Protein AF-0000000078345423 (afdb_homodimer)

pLDDT: mean 93.93, std 7.77, range [50.12, 98.88]

Nearest PDB structures (foldseek):
  3dup-assembly1_B  TM=9.317E-01  e=1.062E-29  Rhodospirillum rubrum ATCC 11170
  1hzt-assembly1_A  TM=7.021E-01  e=1.419E-06  Escherichia coli
  1nfz-assembly1_B  TM=6.161E-01  e=5.322E-07  Escherichia coli
  3n77-assembly1_A  TM=6.328E-01  e=1.813E-06  Salmonella enterica subsp. enterica serovar Typhimurium
  6dt3-assembly1_A  TM=5.579E-01  e=1.456E-05  Klebsiella pneumoniae subsp. pneumoniae NTUH-K2044

Structure (mmCIF, N/CA/C/O backbone):
data_AF-0000000078345423-model_v1
#
loop_
_entity.id
_entity.type
_entity.pdbx_description
1 polymer 'Nudix hydrolase domain-containing protein'
#
loop_
_atom_site.group_PDB
_atom_site.id
_atom_site.type_symbol
_atom_site.label_atom_id
_atom_site.label_alt_id
_atom_site.label_comp_id
_atom_site.label_asym_id
_atom_site.label_entity_id
_atom_site.label_seq_id
_atom_site.pdbx_PDB_ins_code
_atom_site.Cartn_x
_atom_site.Cartn_y
_atom_site.Cartn_z
_atom_site.occupancy
_atom_site.B_iso_or_equiv
_atom_site.auth_seq_id
_atom_site.auth_comp_id
_atom_site.auth_asym_id
_atom_site.auth_atom_id
_atom_site.pdbx_PDB_model_num
ATOM 1 N N . MET A 1 1 ? -1.715 1.825 -28.484 1 52.88 1 MET A N 1
ATOM 2 C CA . MET A 1 1 ? -1.725 3.07 -27.734 1 52.88 1 MET A CA 1
ATOM 3 C C . MET A 1 1 ? -1.112 2.869 -26.344 1 52.88 1 MET A C 1
ATOM 5 O O . MET A 1 1 ? -1.209 1.782 -25.781 1 52.88 1 MET A O 1
ATOM 9 N N . SER A 1 2 ? -0.085 3.637 -25.953 1 73.31 2 SER A N 1
ATOM 10 C CA . SER A 1 2 ? 0.698 3.529 -24.734 1 73.31 2 SER A CA 1
ATOM 11 C C . SER A 1 2 ? -0.154 3.832 -23.5 1 73.31 2 SER A C 1
ATOM 13 O O . SER A 1 2 ? -0.916 4.801 -23.5 1 73.31 2 SER A O 1
ATOM 15 N N . ALA A 1 3 ? -0.245 2.83 -22.688 1 85.75 3 ALA A N 1
ATOM 16 C CA . ALA A 1 3 ? -1.028 2.988 -21.469 1 85.75 3 ALA A CA 1
ATOM 17 C C . ALA A 1 3 ? -0.226 3.715 -20.391 1 85.75 3 ALA A C 1
ATOM 19 O O . ALA A 1 3 ? 0.978 3.488 -20.25 1 85.75 3 ALA A O 1
ATOM 20 N N . SER A 1 4 ? -0.918 4.594 -19.719 1 92.62 4 SER A N 1
ATOM 21 C CA . SER A 1 4 ? -0.305 5.219 -18.562 1 92.62 4 SER A CA 1
ATOM 22 C C . SER A 1 4 ? -0.152 4.223 -17.406 1 92.62 4 SER A C 1
ATOM 24 O O . SER A 1 4 ? -0.765 3.154 -17.422 1 92.62 4 SER A O 1
ATOM 26 N N . LEU A 1 5 ? 0.702 4.484 -16.469 1 94.5 5 LEU A N 1
ATOM 27 C CA . LEU A 1 5 ? 0.943 3.605 -15.336 1 94.5 5 LEU A CA 1
ATOM 28 C C . LEU A 1 5 ? -0.337 3.385 -14.539 1 94.5 5 LEU A C 1
ATOM 30 O O . LEU A 1 5 ? -0.61 2.268 -14.086 1 94.5 5 LEU A O 1
ATOM 34 N N . ILE A 1 6 ? -1.139 4.438 -14.406 1 94.5 6 ILE A N 1
ATOM 35 C CA . ILE A 1 6 ? -2.371 4.328 -13.633 1 94.5 6 ILE A CA 1
ATOM 36 C C . ILE A 1 6 ? -3.359 3.422 -14.359 1 94.5 6 ILE A C 1
ATOM 38 O O . ILE A 1 6 ? -4.105 2.672 -13.727 1 94.5 6 ILE A O 1
ATOM 42 N N . GLU A 1 7 ? -3.357 3.477 -15.648 1 94.81 7 GLU A N 1
ATOM 43 C CA . GLU A 1 7 ? -4.238 2.607 -16.422 1 94.81 7 GLU A CA 1
ATOM 44 C C . GLU A 1 7 ? -3.85 1.14 -16.266 1 94.81 7 GLU A C 1
ATOM 46 O O . GLU A 1 7 ? -4.719 0.268 -16.172 1 94.81 7 GLU A O 1
ATOM 51 N N . ILE A 1 8 ? -2.574 0.932 -16.219 1 93.44 8 ILE A N 1
ATOM 52 C CA . ILE A 1 8 ? -2.082 -0.422 -15.992 1 93.44 8 ILE A CA 1
ATOM 53 C C . ILE A 1 8 ? -2.553 -0.918 -14.625 1 93.44 8 ILE A C 1
ATOM 55 O O . ILE A 1 8 ? -3.113 -2.012 -14.516 1 93.44 8 ILE A O 1
ATOM 59 N N . ALA A 1 9 ? -2.361 -0.118 -13.602 1 94.62 9 ALA A N 1
ATOM 60 C CA . ALA A 1 9 ? -2.746 -0.49 -12.242 1 94.62 9 ALA A CA 1
ATOM 61 C C . ALA A 1 9 ? -4.25 -0.724 -12.141 1 94.62 9 ALA A C 1
ATOM 63 O O . ALA A 1 9 ? -4.699 -1.668 -11.484 1 94.62 9 ALA A O 1
ATOM 64 N N . ARG A 1 10 ? -5.062 0.085 -12.828 1 93.44 10 ARG A N 1
ATOM 65 C CA . ARG A 1 10 ? -6.516 -0.046 -12.805 1 93.44 10 ARG A CA 1
ATOM 66 C C . ARG A 1 10 ? -6.961 -1.328 -13.5 1 93.44 10 ARG A C 1
ATOM 68 O O . ARG A 1 10 ? -7.879 -2.008 -13.039 1 93.44 10 ARG A O 1
ATOM 75 N N . THR A 1 11 ? -6.273 -1.62 -14.562 1 91.81 11 THR A N 1
ATOM 76 C CA . THR A 1 11 ? -6.629 -2.814 -15.32 1 91.81 11 THR A CA 1
ATOM 77 C C . THR A 1 11 ? -6.434 -4.07 -14.477 1 91.81 11 THR A C 1
ATOM 79 O O . THR A 1 11 ? -7.273 -4.973 -14.492 1 91.81 11 THR A O 1
ATOM 82 N N . PHE A 1 12 ? -5.461 -4.066 -13.641 1 91.69 12 PHE A N 1
ATOM 83 C CA . PHE A 1 12 ? -5.172 -5.254 -12.844 1 91.69 12 PHE A CA 1
ATOM 84 C C . PHE A 1 12 ? -5.992 -5.258 -11.562 1 91.69 12 PHE A C 1
ATOM 86 O O . PHE A 1 12 ? -6.07 -6.277 -10.875 1 91.69 12 PHE A O 1
ATOM 93 N N . ASN A 1 13 ? -6.59 -4.152 -11.273 1 94.56 13 ASN A N 1
ATOM 94 C CA . ASN A 1 13 ? -7.531 -4.062 -10.164 1 94.56 13 ASN A CA 1
ATOM 95 C C . ASN A 1 13 ? -8.977 -3.971 -10.656 1 94.56 13 ASN A C 1
ATOM 97 O O . ASN A 1 13 ? -9.758 -3.172 -10.148 1 94.56 13 ASN A O 1
ATOM 101 N N . SER A 1 14 ? -9.234 -4.781 -11.633 1 94.56 14 SER A N 1
ATOM 102 C CA . SER A 1 14 ? -10.523 -4.715 -12.305 1 94.56 14 SER A CA 1
ATOM 103 C C . SER A 1 14 ? -11.648 -5.191 -11.391 1 94.56 14 SER A C 1
ATOM 105 O O . SER A 1 14 ? -12.82 -4.91 -11.641 1 94.56 14 SER A O 1
ATOM 107 N N . PHE A 1 15 ? -11.406 -5.992 -10.398 1 95.19 15 PHE A N 1
ATOM 108 C CA . PHE A 1 15 ? -12.391 -6.219 -9.352 1 95.19 15 PHE A CA 1
ATOM 109 C C . PHE A 1 15 ? -12.422 -5.051 -8.375 1 95.19 15 PHE A C 1
ATOM 111 O O . PHE A 1 15 ? -11.641 -5.016 -7.418 1 95.19 15 PHE A O 1
ATOM 118 N N . THR A 1 16 ? -13.328 -4.223 -8.5 1 89.69 16 THR A N 1
ATOM 119 C CA . THR A 1 16 ? -13.328 -2.91 -7.859 1 89.69 16 THR A CA 1
ATOM 120 C C . THR A 1 16 ? -13.711 -3.025 -6.387 1 89.69 16 THR A C 1
ATOM 122 O O . THR A 1 16 ? -14.289 -4.031 -5.965 1 89.69 16 THR A O 1
ATOM 125 N N . SER A 1 17 ? -13.391 -1.964 -5.684 1 85.56 17 SER A N 1
ATOM 126 C CA . SER A 1 17 ? -13.781 -1.893 -4.277 1 85.56 17 SER A CA 1
ATOM 127 C C . SER A 1 17 ? -15.297 -1.941 -4.121 1 85.56 17 SER A C 1
ATOM 129 O O . SER A 1 17 ? -15.812 -2.514 -3.158 1 85.56 17 SER A O 1
ATOM 131 N N . ALA A 1 18 ? -16 -1.313 -5.004 1 82.12 18 ALA A N 1
ATOM 132 C CA . ALA A 1 18 ? -17.469 -1.335 -4.977 1 82.12 18 ALA A CA 1
ATOM 133 C C . ALA A 1 18 ? -18 -2.756 -5.141 1 82.12 18 ALA A C 1
ATOM 135 O O . ALA A 1 18 ? -18.906 -3.172 -4.422 1 82.12 18 ALA A O 1
ATOM 136 N N . ALA A 1 19 ? -17.438 -3.48 -6.078 1 87.62 19 ALA A N 1
ATOM 137 C CA . ALA A 1 19 ? -17.828 -4.871 -6.285 1 87.62 19 ALA A CA 1
ATOM 138 C C . ALA A 1 19 ? -17.547 -5.711 -5.043 1 87.62 19 ALA A C 1
ATOM 140 O O . ALA A 1 19 ? -18.375 -6.527 -4.633 1 87.62 19 ALA A O 1
ATOM 141 N N . GLU A 1 20 ? -16.391 -5.492 -4.5 1 89.75 20 GLU A N 1
ATOM 142 C CA . GLU A 1 20 ? -16 -6.199 -3.285 1 89.75 20 GLU A CA 1
ATOM 143 C C . GLU A 1 20 ? -17.016 -5.973 -2.162 1 89.75 20 GLU A C 1
ATOM 145 O O . GLU A 1 20 ? -17.438 -6.926 -1.502 1 89.75 20 GLU A O 1
ATOM 150 N N . LYS A 1 21 ? -17.375 -4.785 -1.979 1 80.44 21 LYS A N 1
ATOM 151 C CA . LYS A 1 21 ? -18.297 -4.414 -0.912 1 80.44 21 LYS A CA 1
ATOM 152 C C . LYS A 1 21 ? -19.688 -5.012 -1.15 1 80.44 21 LYS A C 1
ATOM 154 O O . LYS A 1 21 ? -20.359 -5.438 -0.208 1 80.44 21 LYS A O 1
ATOM 159 N N . SER A 1 22 ? -20.062 -5.012 -2.355 1 83.75 22 SER A N 1
ATOM 160 C CA . SER A 1 22 ? -21.359 -5.57 -2.697 1 83.75 22 SER A CA 1
ATOM 161 C C . SER A 1 22 ? -21.453 -7.047 -2.32 1 83.75 22 SER A C 1
ATOM 163 O O . SER A 1 22 ? -22.5 -7.52 -1.879 1 83.75 22 SER A O 1
ATOM 165 N N . VAL A 1 23 ? -20.359 -7.723 -2.463 1 88.5 23 VAL A N 1
ATOM 166 C CA . VAL A 1 23 ? -20.344 -9.141 -2.125 1 88.5 23 VAL A CA 1
ATOM 167 C C . VAL A 1 23 ? -20.219 -9.312 -0.613 1 88.5 23 VAL A C 1
ATOM 169 O O . VAL A 1 23 ? -20.953 -10.094 -0.007 1 88.5 23 VAL A O 1
ATOM 172 N N . LEU A 1 24 ? -19.391 -8.531 -0.037 1 86.19 24 LEU A N 1
ATOM 173 C CA . LEU A 1 24 ? -19.031 -8.68 1.369 1 86.19 24 LEU A CA 1
ATOM 174 C C . LEU A 1 24 ? -20.203 -8.344 2.27 1 86.19 24 LEU A C 1
ATOM 176 O O . LEU A 1 24 ? -20.391 -8.961 3.318 1 86.19 24 LEU A O 1
ATOM 180 N N . PHE A 1 25 ? -21.047 -7.402 1.869 1 78.38 25 PHE A N 1
ATOM 181 C CA . PHE A 1 25 ? -22.094 -6.922 2.766 1 78.38 25 PHE A CA 1
ATOM 182 C C . PHE A 1 25 ? -23.469 -7.348 2.271 1 78.38 25 PHE A C 1
ATOM 184 O O . PHE A 1 25 ? -24.484 -6.832 2.734 1 78.38 25 PHE A O 1
ATOM 191 N N . SER A 1 26 ? -23.391 -8.156 1.287 1 75.81 26 SER A N 1
ATOM 192 C CA . SER A 1 26 ? -24.672 -8.742 0.89 1 75.81 26 SER A CA 1
ATOM 193 C C . SER A 1 26 ? -25.312 -9.5 2.047 1 75.81 26 SER A C 1
ATOM 195 O O . SER A 1 26 ? -24.625 -10.18 2.812 1 75.81 26 SER A O 1
ATOM 197 N N . THR A 1 27 ? -26.609 -9.016 2.295 1 68 27 THR A N 1
ATOM 198 C CA . THR A 1 27 ? -27.375 -9.719 3.311 1 68 27 THR A CA 1
ATOM 199 C C . THR A 1 27 ? -28.594 -10.406 2.689 1 68 27 THR A C 1
ATOM 201 O O . THR A 1 27 ? -28.906 -10.18 1.521 1 68 27 THR A O 1
ATOM 204 N N . LYS A 1 28 ? -29.156 -11.266 3.416 1 63.25 28 LYS A N 1
ATOM 205 C CA . LYS A 1 28 ? -30.391 -11.922 2.996 1 63.25 28 LYS A CA 1
ATOM 206 C C . LYS A 1 28 ? -31.484 -10.898 2.699 1 63.25 28 LYS A C 1
ATOM 208 O O . LYS A 1 28 ? -32.281 -11.086 1.779 1 63.25 28 LYS A O 1
ATOM 213 N N . GLN A 1 29 ? -31.516 -9.922 3.496 1 59.31 29 GLN A N 1
ATOM 214 C CA . GLN A 1 29 ? -32.594 -8.93 3.402 1 59.31 29 GLN A CA 1
ATOM 215 C C . GLN A 1 29 ? -32.344 -7.988 2.225 1 59.31 29 GLN A C 1
ATOM 217 O O . GLN A 1 29 ? -33.312 -7.438 1.667 1 59.31 29 GLN A O 1
ATOM 222 N N . ASN A 1 30 ? -31.203 -7.684 1.962 1 57.97 30 ASN A N 1
ATOM 223 C CA . ASN A 1 30 ? -30.828 -6.848 0.826 1 57.97 30 ASN A CA 1
ATOM 224 C C . ASN A 1 30 ? -29.812 -7.547 -0.076 1 57.97 30 ASN A C 1
ATOM 226 O O . ASN A 1 30 ? -28.625 -7.215 -0.058 1 57.97 30 ASN A O 1
ATOM 230 N N . PRO A 1 31 ? -30.422 -8.672 -0.593 1 53.03 31 PRO A N 1
ATOM 231 C CA . PRO A 1 31 ? -29.484 -9.398 -1.467 1 53.03 31 PRO A CA 1
ATOM 232 C C . PRO A 1 31 ? -28.953 -8.523 -2.6 1 53.03 31 PRO A C 1
ATOM 234 O O . PRO A 1 31 ? -29.719 -7.914 -3.338 1 53.03 31 PRO A O 1
ATOM 237 N N . SER A 1 32 ? -28.172 -7.645 -2.252 1 52.44 32 SER A N 1
ATOM 238 C CA . SER A 1 32 ? -27.609 -7.023 -3.445 1 52.44 32 SER A CA 1
ATOM 239 C C . SER A 1 32 ? -27.438 -8.039 -4.57 1 52.44 32 SER A C 1
ATOM 241 O O . SER A 1 32 ? -27.203 -9.219 -4.312 1 52.44 32 SER A O 1
ATOM 243 N N . THR A 1 33 ? -28.078 -7.918 -5.641 1 50.34 33 THR A N 1
ATOM 244 C CA . THR A 1 33 ? -27.859 -8.75 -6.82 1 50.34 33 THR A CA 1
ATOM 245 C C . THR A 1 33 ? -26.375 -9.109 -6.953 1 50.34 33 THR A C 1
ATOM 247 O O . THR A 1 33 ? -25.672 -8.57 -7.809 1 50.34 33 THR A O 1
ATOM 250 N N . PRO A 1 34 ? -25.578 -9.07 -5.801 1 56.41 34 PRO A N 1
ATOM 251 C CA . PRO A 1 34 ? -24.25 -9.414 -6.348 1 56.41 34 PRO A CA 1
ATOM 252 C C . PRO A 1 34 ? -24.25 -10.742 -7.105 1 56.41 34 PRO A C 1
ATOM 254 O O . PRO A 1 34 ? -24.906 -11.695 -6.68 1 56.41 34 PRO A O 1
ATOM 257 N N . SER A 1 35 ? -23.938 -10.641 -8.32 1 79.38 35 SER A N 1
ATOM 258 C CA . SER A 1 35 ? -23.828 -11.828 -9.164 1 79.38 35 SER A CA 1
ATOM 259 C C . SER A 1 35 ? -22.781 -12.805 -8.617 1 79.38 35 SER A C 1
ATOM 261 O O . SER A 1 35 ? -22.859 -14.008 -8.883 1 79.38 35 SER A O 1
ATOM 263 N N . SER A 1 36 ? -22.047 -12.406 -7.445 1 92.88 36 SER A N 1
ATOM 264 C CA . SER A 1 36 ? -21.031 -13.273 -6.855 1 92.88 36 SER A CA 1
ATOM 265 C C . SER A 1 36 ? -21.453 -13.75 -5.469 1 92.88 36 SER A C 1
ATOM 267 O O . SER A 1 36 ? -22.375 -13.195 -4.867 1 92.88 36 SER A O 1
ATOM 269 N N . LYS A 1 37 ? -20.906 -14.789 -4.918 1 95 37 LYS A N 1
ATOM 270 C CA . LYS A 1 37 ? -21.25 -15.312 -3.596 1 95 37 LYS A CA 1
ATOM 271 C C . LYS A 1 37 ? -20 -15.422 -2.719 1 95 37 LYS A C 1
ATOM 273 O O . LYS A 1 37 ? -18.891 -15.656 -3.221 1 95 37 LYS A O 1
ATOM 278 N N . GLN A 1 38 ? -20.203 -15.25 -1.399 1 96.31 38 GLN A N 1
ATOM 279 C CA . GLN A 1 38 ? -19.156 -15.469 -0.413 1 96.31 38 GLN A CA 1
ATOM 280 C C . GLN A 1 38 ? -18.797 -16.953 -0.307 1 96.31 38 GLN A C 1
ATOM 282 O O . GLN A 1 38 ? -19.688 -17.812 -0.354 1 96.31 38 GLN A O 1
ATOM 287 N N . LEU A 1 39 ? -17.547 -17.25 -0.218 1 98.12 39 LEU A N 1
ATOM 288 C CA . LEU A 1 39 ? -17.094 -18.641 -0.07 1 98.12 39 LEU A CA 1
ATOM 289 C C . LEU A 1 39 ? -16.562 -18.891 1.333 1 98.12 39 LEU A C 1
ATOM 291 O O . LEU A 1 39 ? -15.609 -18.219 1.764 1 98.12 39 LEU A O 1
ATOM 295 N N . TYR A 1 40 ? -17.141 -19.844 2.025 1 98.38 40 TYR A N 1
ATOM 296 C CA . TYR A 1 40 ? -16.688 -20.203 3.363 1 98.38 40 TYR A CA 1
ATOM 297 C C . TYR A 1 40 ? -16.094 -21.609 3.371 1 98.38 40 TYR A C 1
ATOM 299 O O . TYR A 1 40 ? -16.656 -22.547 2.812 1 98.38 40 TYR A O 1
ATOM 307 N N . ILE A 1 41 ? -14.953 -21.719 3.902 1 98.38 41 ILE A N 1
ATOM 308 C CA . ILE A 1 41 ? -14.289 -23 4.188 1 98.38 41 ILE A CA 1
ATOM 309 C C . ILE A 1 41 ? -13.82 -23.016 5.637 1 98.38 41 ILE A C 1
ATOM 311 O O . ILE A 1 41 ? -13.156 -22.078 6.098 1 98.38 41 ILE A O 1
ATOM 315 N N . ALA A 1 42 ? -14.18 -24.062 6.398 1 96.88 42 ALA A N 1
ATOM 316 C CA . ALA A 1 42 ? -13.82 -24.188 7.809 1 96.88 42 ALA A CA 1
ATOM 317 C C . ALA A 1 42 ? -14.219 -22.938 8.594 1 96.88 42 ALA A C 1
ATOM 319 O O . ALA A 1 42 ? -13.398 -22.375 9.32 1 96.88 42 ALA A O 1
ATOM 320 N N . ASN A 1 43 ? -15.375 -22.438 8.312 1 95.12 43 ASN A N 1
ATOM 321 C CA . ASN A 1 43 ? -16 -21.312 9.008 1 95.12 43 ASN A CA 1
ATOM 322 C C . ASN A 1 43 ? -15.234 -20.016 8.781 1 95.12 43 ASN A C 1
ATOM 324 O O . ASN A 1 43 ? -15.25 -19.125 9.633 1 95.12 43 ASN A O 1
ATOM 328 N N . THR A 1 44 ? -14.523 -19.969 7.723 1 97.62 44 THR A N 1
ATOM 329 C CA . THR A 1 44 ? -13.75 -18.797 7.383 1 97.62 44 THR A CA 1
ATOM 330 C C . THR A 1 44 ? -14.117 -18.281 5.992 1 97.62 44 THR A C 1
ATOM 332 O O . THR A 1 44 ? -14.234 -19.062 5.051 1 97.62 44 THR A O 1
ATOM 335 N N . LEU A 1 45 ? -14.438 -17.016 5.895 1 97.38 45 LEU A N 1
ATOM 336 C CA . LEU A 1 45 ? -14.57 -16.391 4.578 1 97.38 45 LEU A CA 1
ATOM 337 C C . LEU A 1 45 ? -13.234 -16.391 3.844 1 97.38 45 LEU A C 1
ATOM 339 O O . LEU A 1 45 ? -12.305 -15.68 4.25 1 97.38 45 LEU A O 1
ATOM 343 N N . VAL A 1 46 ? -13.141 -17.141 2.664 1 98.44 46 VAL A N 1
ATOM 344 C CA . VAL A 1 46 ? -11.812 -17.328 2.088 1 98.44 46 VAL A CA 1
ATOM 345 C C . VAL A 1 46 ? -11.789 -16.781 0.658 1 98.44 46 VAL A C 1
ATOM 347 O O . VAL A 1 46 ? -10.719 -16.672 0.048 1 98.44 46 VAL A O 1
ATOM 350 N N . GLY A 1 47 ? -12.969 -16.484 0.144 1 98 47 GLY A N 1
ATOM 351 C CA . GLY A 1 47 ? -13.008 -16 -1.229 1 98 47 GLY A CA 1
ATOM 352 C C . GLY A 1 47 ? -14.398 -15.625 -1.695 1 98 47 GLY A C 1
ATOM 353 O O . GLY A 1 47 ? -15.344 -15.617 -0.903 1 98 47 GLY A O 1
ATOM 354 N N . PHE A 1 48 ? -14.492 -15.227 -2.977 1 97.44 48 PHE A N 1
ATOM 355 C CA . PHE A 1 48 ? -15.734 -14.938 -3.672 1 97.44 48 PHE A CA 1
ATOM 356 C C . PHE A 1 48 ? -15.883 -15.82 -4.906 1 97.44 48 PHE A C 1
ATOM 358 O O . PHE A 1 48 ? -15.008 -15.836 -5.77 1 97.44 48 PHE A O 1
ATOM 365 N N . VAL A 1 49 ? -17 -16.5 -5 1 97.56 49 VAL A N 1
ATOM 366 C CA . VAL A 1 49 ? -17.25 -17.312 -6.184 1 97.56 49 VAL A CA 1
ATOM 367 C C . VAL A 1 49 ? -17.875 -16.453 -7.281 1 97.56 49 VAL A C 1
ATOM 369 O O . VAL A 1 49 ? -18.906 -15.812 -7.07 1 97.56 49 VAL A O 1
ATOM 372 N N . PRO A 1 50 ? -17.172 -16.391 -8.414 1 96.75 50 PRO A N 1
ATOM 373 C CA . PRO A 1 50 ? -17.75 -15.586 -9.5 1 96.75 50 PRO A CA 1
ATOM 374 C C . PRO A 1 50 ? -19.062 -16.156 -10.023 1 96.75 50 PRO A C 1
ATOM 376 O O . PRO A 1 50 ? -19.312 -17.359 -9.922 1 96.75 50 PRO A O 1
ATOM 379 N N . PRO A 1 51 ? -19.828 -15.32 -10.703 1 94.62 51 PRO A N 1
ATOM 380 C CA . PRO A 1 51 ? -21.172 -15.719 -11.125 1 94.62 51 PRO A CA 1
ATOM 381 C C . PRO A 1 51 ? -21.172 -16.938 -12.039 1 94.62 51 PRO A C 1
ATOM 383 O O . PRO A 1 51 ? -22 -17.844 -11.867 1 94.62 51 PRO A O 1
ATOM 386 N N . PHE A 1 52 ? -20.297 -17.047 -12.875 1 95.31 52 PHE A N 1
ATOM 387 C CA . PHE A 1 52 ? -20.312 -18.109 -13.875 1 95.31 52 PHE A CA 1
ATOM 388 C C . PHE A 1 52 ? -19.953 -19.453 -13.25 1 95.31 52 PHE A C 1
ATOM 390 O O . PHE A 1 52 ? -20.156 -20.5 -13.867 1 95.31 52 PHE A O 1
ATOM 397 N N . ALA A 1 53 ? -19.406 -19.422 -12.07 1 96.94 53 ALA A N 1
ATOM 398 C CA . ALA A 1 53 ? -19 -20.672 -11.43 1 96.94 53 ALA A CA 1
ATOM 399 C C . ALA A 1 53 ? -20.016 -21.125 -10.391 1 96.94 53 ALA A C 1
ATOM 401 O O . ALA A 1 53 ? -19.969 -22.266 -9.906 1 96.94 53 ALA A O 1
ATOM 402 N N . ILE A 1 54 ? -20.953 -20.344 -10.031 1 96.44 54 ILE A N 1
ATOM 403 C CA . ILE A 1 54 ? -21.859 -20.562 -8.914 1 96.44 54 ILE A CA 1
ATOM 404 C C . ILE A 1 54 ? -22.656 -21.844 -9.148 1 96.44 54 ILE A C 1
ATOM 406 O O . ILE A 1 54 ? -22.828 -22.656 -8.234 1 96.44 54 ILE A O 1
ATOM 410 N N . GLU A 1 55 ? -23.141 -22 -10.336 1 96.31 55 GLU A N 1
ATOM 411 C CA . GLU A 1 55 ? -23.953 -23.172 -10.641 1 96.31 55 GLU A CA 1
ATOM 412 C C . GLU A 1 55 ? -23.172 -24.469 -10.391 1 96.31 55 GLU A C 1
ATOM 414 O O . GLU A 1 55 ? -23.688 -25.422 -9.812 1 96.31 55 GLU A O 1
ATOM 419 N N . ALA A 1 56 ? -21.969 -24.516 -10.828 1 97.75 56 ALA A N 1
ATOM 420 C CA . ALA A 1 56 ? -21.141 -25.703 -10.664 1 97.75 56 ALA A CA 1
ATOM 421 C C . ALA A 1 56 ? -20.922 -26.016 -9.188 1 97.75 56 ALA A C 1
ATOM 423 O O . ALA A 1 56 ? -21 -27.172 -8.773 1 97.75 56 ALA A O 1
ATOM 424 N N . PHE A 1 57 ? -20.672 -24.984 -8.391 1 98 57 PHE A N 1
ATOM 425 C CA . PHE A 1 57 ? -20.484 -25.156 -6.953 1 98 57 PHE A CA 1
ATOM 426 C C . PHE A 1 57 ? -21.781 -25.656 -6.297 1 98 57 PHE A C 1
ATOM 428 O O . PHE A 1 57 ? -21.734 -26.516 -5.422 1 98 57 PHE A O 1
ATOM 435 N N . SER A 1 58 ? -22.844 -25.125 -6.75 1 95.56 58 SER A N 1
ATOM 436 C CA . SER A 1 58 ? -24.141 -25.453 -6.16 1 95.56 58 SER A CA 1
ATOM 437 C C . SER A 1 58 ? -24.531 -26.906 -6.457 1 95.56 58 SER A C 1
ATOM 439 O O . SER A 1 58 ? -25.281 -27.516 -5.684 1 95.56 58 SER A O 1
ATOM 441 N N . LYS A 1 59 ? -24.047 -27.438 -7.512 1 96.69 59 LYS A N 1
ATOM 442 C CA . LYS A 1 59 ? -24.375 -28.797 -7.906 1 96.69 59 LYS A CA 1
ATOM 443 C C . LYS A 1 59 ? -23.438 -29.797 -7.234 1 96.69 59 LYS A C 1
ATOM 445 O O . LYS A 1 59 ? -23.703 -31 -7.242 1 96.69 59 LYS A O 1
ATOM 450 N N . SER A 1 60 ? -22.391 -29.312 -6.695 1 97 60 SER A N 1
ATOM 451 C CA . SER A 1 60 ? -21.422 -30.188 -6.035 1 97 60 SER A CA 1
ATOM 452 C C . SER A 1 60 ? -21.922 -30.641 -4.668 1 97 60 SER A C 1
ATOM 454 O O . SER A 1 60 ? -22.516 -29.844 -3.926 1 97 60 SER A O 1
ATOM 456 N N . SER A 1 61 ? -21.672 -31.891 -4.32 1 96.62 61 SER A N 1
ATOM 457 C CA . SER A 1 61 ? -22.062 -32.406 -3.018 1 96.62 61 SER A CA 1
ATOM 458 C C . SER A 1 61 ? -21.141 -31.906 -1.915 1 96.62 61 SER A C 1
ATOM 460 O O . SER A 1 61 ? -21.438 -32.062 -0.729 1 96.62 61 SER A O 1
ATOM 462 N N . TYR A 1 62 ? -20.094 -31.312 -2.311 1 98.06 62 TYR A N 1
ATOM 463 C CA . TYR A 1 62 ? -19.109 -30.859 -1.328 1 98.06 62 TYR A CA 1
ATOM 464 C C . TYR A 1 62 ? -19.453 -29.469 -0.808 1 98.06 62 TYR A C 1
ATOM 466 O O . TYR A 1 62 ? -18.828 -28.984 0.134 1 98.06 62 TYR A O 1
ATOM 474 N N . PHE A 1 63 ? -20.438 -28.812 -1.396 1 98.5 63 PHE A N 1
ATOM 475 C CA . PHE A 1 63 ? -20.766 -27.453 -1.004 1 98.5 63 PHE A CA 1
ATOM 476 C C . PHE A 1 63 ? -22.266 -27.297 -0.753 1 98.5 63 PHE A C 1
ATOM 478 O O . PHE A 1 63 ? -23.078 -28.016 -1.342 1 98.5 63 PHE A O 1
ATOM 485 N N . THR A 1 64 ? -22.594 -26.422 0.164 1 97.75 64 THR A N 1
ATOM 486 C CA . THR A 1 64 ? -23.953 -25.922 0.336 1 97.75 64 THR A CA 1
ATOM 487 C C . THR A 1 64 ? -24.062 -24.484 -0.163 1 97.75 64 THR A C 1
ATOM 489 O O . THR A 1 64 ? -23.156 -23.672 0.044 1 97.75 64 THR A O 1
ATOM 492 N N . SER A 1 65 ? -25.156 -24.188 -0.801 1 94.88 65 SER A N 1
ATOM 493 C CA . SER A 1 65 ? -25.328 -22.875 -1.411 1 94.88 65 SER A CA 1
ATOM 494 C C . SER A 1 65 ? -26.531 -22.141 -0.814 1 94.88 65 SER A C 1
ATOM 496 O O . SER A 1 65 ? -27.594 -22.75 -0.612 1 94.88 65 SER A O 1
ATOM 498 N N . THR A 1 66 ? -26.344 -20.938 -0.388 1 92.94 66 THR A N 1
ATOM 499 C CA . THR A 1 66 ? -27.406 -19.984 -0.037 1 92.94 66 THR A CA 1
ATOM 500 C C . THR A 1 66 ? -27.453 -18.828 -1.039 1 92.94 66 THR A C 1
ATOM 502 O O . THR A 1 66 ? -26.625 -18.766 -1.953 1 92.94 66 THR A O 1
ATOM 505 N N . PRO A 1 67 ? -28.375 -17.969 -0.924 1 89.81 67 PRO A N 1
ATOM 506 C CA . PRO A 1 67 ? -28.422 -16.828 -1.857 1 89.81 67 PRO A CA 1
ATOM 507 C C . PRO A 1 67 ? -27.172 -15.961 -1.803 1 89.81 67 PRO A C 1
ATOM 509 O O . PRO A 1 67 ? -26.828 -15.32 -2.795 1 89.81 67 PRO A O 1
ATOM 512 N N . ILE A 1 68 ? -26.406 -16.031 -0.749 1 91.56 68 ILE A N 1
ATOM 513 C CA . ILE A 1 68 ? -25.328 -15.062 -0.619 1 91.56 68 ILE A CA 1
ATOM 514 C C . ILE A 1 68 ? -24 -15.789 -0.458 1 91.56 68 ILE A C 1
ATOM 516 O O . ILE A 1 68 ? -22.938 -15.188 -0.578 1 91.56 68 ILE A O 1
ATOM 520 N N . SER A 1 69 ? -24.094 -17.125 -0.193 1 95 69 SER A N 1
ATOM 521 C CA . SER A 1 69 ? -22.828 -17.766 0.151 1 95 69 SER A CA 1
ATOM 522 C C . SER A 1 69 ? -22.781 -19.203 -0.348 1 95 69 SER A C 1
ATOM 524 O O . SER A 1 69 ? -23.828 -19.812 -0.626 1 95 69 SER A O 1
ATOM 526 N N . ILE A 1 70 ? -21.609 -19.656 -0.59 1 97.25 70 ILE A N 1
ATOM 527 C CA . ILE A 1 70 ? -21.234 -21.062 -0.821 1 97.25 70 ILE A CA 1
ATOM 528 C C . ILE A 1 70 ? -20.312 -21.531 0.297 1 97.25 70 ILE A C 1
ATOM 530 O O . ILE A 1 70 ? -19.344 -20.859 0.636 1 97.25 70 ILE A O 1
ATOM 534 N N . THR A 1 71 ? -20.656 -22.688 0.901 1 98.44 71 THR A N 1
ATOM 535 C CA . THR A 1 71 ? -19.906 -23.156 2.051 1 98.44 71 THR A CA 1
ATOM 536 C C . THR A 1 71 ? -19.484 -24.625 1.851 1 98.44 71 THR A C 1
ATOM 538 O O . THR A 1 71 ? -20.312 -25.469 1.504 1 98.44 71 THR A O 1
ATOM 541 N N . LEU A 1 72 ? -18.188 -24.891 2.025 1 98.62 72 LEU A N 1
ATOM 542 C CA . LEU A 1 72 ? -17.75 -26.281 2.043 1 98.62 72 LEU A CA 1
ATOM 543 C C . LEU A 1 72 ? -18.391 -27.047 3.203 1 98.62 72 LEU A C 1
ATOM 545 O O . LEU A 1 72 ? -18.469 -26.531 4.32 1 98.62 72 LEU A O 1
ATOM 549 N N . VAL A 1 73 ? -18.812 -28.219 2.975 1 97.75 73 VAL A N 1
ATOM 550 C CA . VAL A 1 73 ? -19.562 -28.984 3.963 1 97.75 73 VAL A CA 1
ATOM 551 C C . VAL A 1 73 ? -18.703 -29.188 5.215 1 97.75 73 VAL A C 1
ATOM 553 O O . VAL A 1 73 ? -17.5 -29.438 5.117 1 97.75 73 VAL A O 1
ATOM 556 N N . PRO A 1 74 ? -19.281 -29.062 6.332 1 95.38 74 PRO A N 1
ATOM 557 C CA . PRO A 1 74 ? -18.547 -29.125 7.594 1 95.38 74 PRO A CA 1
ATOM 558 C C . PRO A 1 74 ? -18.031 -30.531 7.91 1 95.38 74 PRO A C 1
ATOM 560 O O . PRO A 1 74 ? -17.219 -30.719 8.82 1 95.38 74 PRO A O 1
ATOM 563 N N . SER A 1 75 ? -18.531 -31.531 7.215 1 96.38 75 SER A N 1
ATOM 564 C CA . SER A 1 75 ? -18.109 -32.906 7.465 1 96.38 75 SER A CA 1
ATOM 565 C C . SER A 1 75 ? -16.656 -33.125 7.066 1 96.38 75 SER A C 1
ATOM 567 O O . SER A 1 75 ? -16.016 -34.094 7.492 1 96.38 75 SER A O 1
ATOM 569 N N . LEU A 1 76 ? -16.141 -32.312 6.176 1 97.38 76 LEU A N 1
ATOM 570 C CA . LEU A 1 76 ? -14.719 -32.344 5.824 1 97.38 76 LEU A CA 1
ATOM 571 C C . LEU A 1 76 ? -13.891 -31.594 6.852 1 97.38 76 LEU A C 1
ATOM 573 O O . LEU A 1 76 ? -13.672 -30.391 6.711 1 97.38 76 LEU A O 1
ATOM 577 N N . LEU A 1 77 ? -13.375 -32.25 7.801 1 95.38 77 LEU A N 1
ATOM 578 C CA . LEU A 1 77 ? -12.844 -31.656 9.016 1 95.38 77 LEU A CA 1
ATOM 579 C C . LEU A 1 77 ? -11.367 -31.312 8.852 1 95.38 77 LEU A C 1
ATOM 581 O O . LEU A 1 77 ? -10.93 -30.234 9.266 1 95.38 77 LEU A O 1
ATOM 585 N N . SER A 1 78 ? -10.641 -32.219 8.211 1 97.38 78 SER A N 1
ATOM 586 C CA . SER A 1 78 ? -9.195 -32.031 8.18 1 97.38 78 SER A CA 1
ATOM 587 C C . SER A 1 78 ? -8.742 -31.359 6.891 1 97.38 78 SER A C 1
ATOM 589 O O . SER A 1 78 ? -9.469 -31.375 5.895 1 97.38 78 SER A O 1
ATOM 591 N N . TYR A 1 79 ? -7.562 -30.797 6.965 1 97.69 79 TYR A N 1
ATOM 592 C CA . TYR A 1 79 ? -6.891 -30.219 5.805 1 97.69 79 TYR A CA 1
ATOM 593 C C . TYR A 1 79 ? -6.832 -31.234 4.66 1 97.69 79 TYR A C 1
ATOM 595 O O . TYR A 1 79 ? -7.133 -30.891 3.512 1 97.69 79 TYR A O 1
ATOM 603 N N . GLN A 1 80 ? -6.488 -32.438 4.953 1 98.12 80 GLN A N 1
ATOM 604 C CA . GLN A 1 80 ? -6.328 -33.469 3.951 1 98.12 80 GLN A CA 1
ATOM 605 C C . GLN A 1 80 ? -7.668 -33.844 3.309 1 98.12 80 GLN A C 1
ATOM 607 O O . GLN A 1 80 ? -7.754 -34 2.09 1 98.12 80 GLN A O 1
ATOM 612 N N . GLN A 1 81 ? -8.664 -33.969 4.145 1 98.44 81 GLN A N 1
ATOM 613 C CA . GLN A 1 81 ? -9.992 -34.281 3.635 1 98.44 81 GLN A CA 1
ATOM 614 C C . GLN A 1 81 ? -10.508 -33.219 2.688 1 98.44 81 GLN A C 1
ATOM 616 O O . GLN A 1 81 ? -10.992 -33.5 1.597 1 98.44 81 GLN A O 1
ATOM 621 N N . ARG A 1 82 ? -10.344 -32 3.098 1 98.69 82 ARG A N 1
ATOM 622 C CA . ARG A 1 82 ? -10.797 -30.891 2.277 1 98.69 82 ARG A CA 1
ATOM 623 C C . ARG A 1 82 ? -10.023 -30.828 0.963 1 98.69 82 ARG A C 1
ATOM 625 O O . ARG A 1 82 ? -10.617 -30.672 -0.106 1 98.69 82 ARG A O 1
ATOM 632 N N . THR A 1 83 ? -8.695 -30.984 1.074 1 98.62 83 THR A N 1
ATOM 633 C CA . THR A 1 83 ? -7.828 -30.906 -0.096 1 98.62 83 THR A CA 1
ATOM 634 C C . THR A 1 83 ? -8.164 -32.031 -1.092 1 98.62 83 THR A C 1
ATOM 636 O O . THR A 1 83 ? -8.289 -31.766 -2.291 1 98.62 83 THR A O 1
ATOM 639 N N . HIS A 1 84 ? -8.414 -33.188 -0.619 1 98.31 84 HIS A N 1
ATOM 640 C CA . HIS A 1 84 ? -8.719 -34.312 -1.477 1 98.31 84 HIS A CA 1
ATOM 641 C C . HIS A 1 84 ? -10.078 -34.156 -2.141 1 98.31 84 HIS A C 1
ATOM 643 O O . HIS A 1 84 ? -10.242 -34.469 -3.326 1 98.31 84 HIS A O 1
ATOM 649 N N . ALA A 1 85 ? -11.023 -33.75 -1.38 1 98.44 85 ALA A N 1
ATOM 650 C CA . ALA A 1 85 ? -12.375 -33.594 -1.907 1 98.44 85 ALA A CA 1
ATOM 651 C C . ALA A 1 85 ? -12.391 -32.562 -3.031 1 98.44 85 ALA A C 1
ATOM 653 O O . ALA A 1 85 ? -12.953 -32.781 -4.102 1 98.44 85 ALA A O 1
ATOM 654 N N . ILE A 1 86 ? -11.742 -31.469 -2.793 1 98.56 86 ILE A N 1
ATOM 655 C CA . ILE A 1 86 ? -11.711 -30.391 -3.775 1 98.56 86 ILE A CA 1
ATOM 656 C C . ILE A 1 86 ? -10.914 -30.828 -5 1 98.56 86 ILE A C 1
ATOM 658 O O . ILE A 1 86 ? -11.312 -30.562 -6.137 1 98.56 86 ILE A O 1
ATOM 662 N N . ALA A 1 87 ? -9.828 -31.5 -4.754 1 98.44 87 ALA A N 1
ATOM 663 C CA . ALA A 1 87 ? -9.031 -32 -5.867 1 98.44 87 ALA A CA 1
ATOM 664 C C . ALA A 1 87 ? -9.844 -32.938 -6.746 1 98.44 87 ALA A C 1
ATOM 666 O O . ALA A 1 87 ? -9.766 -32.875 -7.977 1 98.44 87 ALA A O 1
ATOM 667 N N . SER A 1 88 ? -10.602 -33.781 -6.102 1 98.06 88 SER A N 1
ATOM 668 C CA . SER A 1 88 ? -11.453 -34.719 -6.832 1 98.06 88 SER A CA 1
ATOM 669 C C . SER A 1 88 ? -12.5 -34 -7.656 1 98.06 88 SER A C 1
ATOM 671 O O . SER A 1 88 ? -12.727 -34.312 -8.82 1 98.06 88 SER A O 1
ATOM 673 N N . MET A 1 89 ? -13.086 -33.062 -7.059 1 98.25 89 MET A N 1
ATOM 674 C CA . MET A 1 89 ? -14.094 -32.25 -7.734 1 98.25 89 MET A CA 1
ATOM 675 C C . MET A 1 89 ? -13.492 -31.531 -8.938 1 98.25 89 MET A C 1
ATOM 677 O O . MET A 1 89 ? -14.055 -31.562 -10.031 1 98.25 89 MET A O 1
ATOM 681 N N . LEU A 1 90 ? -12.352 -30.969 -8.75 1 98.56 90 LEU A N 1
ATOM 682 C CA . LEU A 1 90 ? -11.711 -30.203 -9.812 1 98.56 90 LEU A CA 1
ATOM 683 C C . LEU A 1 90 ? -11.258 -31.125 -10.953 1 98.56 90 LEU A C 1
ATOM 685 O O . LEU A 1 90 ? -11.32 -30.734 -12.125 1 98.56 90 LEU A O 1
ATOM 689 N N . SER A 1 91 ? -10.82 -32.25 -10.57 1 98.06 91 SER A N 1
ATOM 690 C CA . SER A 1 91 ? -10.445 -33.25 -11.586 1 98.06 91 SER A CA 1
ATOM 691 C C . SER A 1 91 ? -11.633 -33.594 -12.477 1 98.06 91 SER A C 1
ATOM 693 O O . SER A 1 91 ? -11.484 -33.719 -13.695 1 98.06 91 SER A O 1
ATOM 695 N N . ALA A 1 92 ? -12.734 -33.781 -11.867 1 98.12 92 ALA A N 1
ATOM 696 C CA . ALA A 1 92 ? -13.945 -34.094 -12.617 1 98.12 92 ALA A CA 1
ATOM 697 C C . ALA A 1 92 ? -14.328 -32.938 -13.523 1 98.12 92 ALA A C 1
ATOM 699 O O . ALA A 1 92 ? -14.719 -33.125 -14.68 1 98.12 92 ALA A O 1
ATOM 700 N N . TRP A 1 93 ? -14.227 -31.719 -12.969 1 98.31 93 TRP A N 1
ATOM 701 C CA . TRP A 1 93 ? -14.547 -30.531 -13.75 1 98.31 93 TRP A CA 1
ATOM 702 C C . TRP A 1 93 ? -13.594 -30.391 -14.938 1 98.31 93 TRP A C 1
ATOM 704 O O . TRP A 1 93 ? -14.008 -30 -16.031 1 98.31 93 TRP A O 1
ATOM 714 N N . LYS A 1 94 ? -12.312 -30.641 -14.688 1 98 94 LYS A N 1
ATOM 715 C CA . LYS A 1 94 ? -11.32 -30.594 -15.758 1 98 94 LYS A CA 1
ATOM 716 C C . LYS A 1 94 ? -11.641 -31.609 -16.844 1 98 94 LYS A C 1
ATOM 718 O O . LYS A 1 94 ? -11.633 -31.281 -18.031 1 98 94 LYS A O 1
ATOM 723 N N . SER A 1 95 ? -11.945 -32.812 -16.516 1 97.69 95 SER A N 1
ATOM 724 C CA . SER A 1 95 ? -12.219 -33.906 -17.438 1 97.69 95 SER A CA 1
ATOM 725 C C . SER A 1 95 ? -13.445 -33.594 -18.297 1 97.69 95 SER A C 1
ATOM 727 O O . SER A 1 95 ? -13.5 -33.969 -19.469 1 97.69 95 SER A O 1
ATOM 729 N N . SER A 1 96 ? -14.398 -32.969 -17.766 1 97.38 96 SER A N 1
ATOM 730 C CA . SER A 1 96 ? -15.633 -32.656 -18.484 1 97.38 96 SER A CA 1
ATOM 731 C C . SER A 1 96 ? -15.477 -31.391 -19.312 1 97.38 96 SER A C 1
ATOM 733 O O . SER A 1 96 ? -16.359 -31.047 -20.109 1 97.38 96 SER A O 1
ATOM 735 N N . GLY A 1 97 ? -14.414 -30.688 -19.047 1 96.69 97 GLY A N 1
ATOM 736 C CA . GLY A 1 97 ? -14.188 -29.453 -19.781 1 96.69 97 GLY A CA 1
ATOM 737 C C . GLY A 1 97 ? -15.094 -28.328 -19.312 1 96.69 97 GLY A C 1
ATOM 738 O O . GLY A 1 97 ? -15.414 -27.422 -20.094 1 96.69 97 GLY A O 1
ATOM 739 N N . LEU A 1 98 ? -15.469 -28.344 -18.094 1 96.94 98 LEU A N 1
ATOM 740 C CA . LEU A 1 98 ? -16.453 -27.391 -17.578 1 96.94 98 LEU A CA 1
ATOM 741 C C . LEU A 1 98 ? -15.906 -25.969 -17.578 1 96.94 98 LEU A C 1
ATOM 743 O O . LEU A 1 98 ? -16.641 -25.016 -17.859 1 96.94 98 LEU A O 1
ATOM 747 N N . PHE A 1 99 ? -14.648 -25.859 -17.172 1 97.62 99 PHE A N 1
ATOM 748 C CA . PHE A 1 99 ? -14.023 -24.531 -17.094 1 97.62 99 PHE A CA 1
ATOM 749 C C . PHE A 1 99 ? -12.75 -24.484 -17.922 1 97.62 99 PHE A C 1
ATOM 751 O O . PHE A 1 99 ? -11.875 -25.344 -17.781 1 97.62 99 PHE A O 1
ATOM 758 N N . GLU A 1 100 ? -12.594 -23.438 -18.703 1 95.69 100 GLU A N 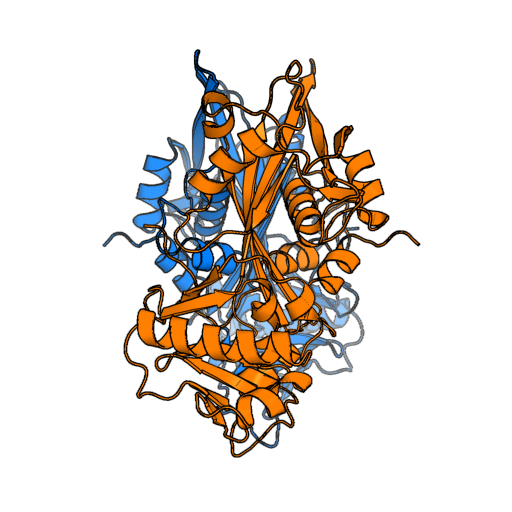1
ATOM 759 C CA . GLU A 1 100 ? -11.445 -23.25 -19.594 1 95.69 100 GLU A CA 1
ATOM 760 C C . GLU A 1 100 ? -10.148 -23.125 -18.797 1 95.69 100 GLU A C 1
ATOM 762 O O . GLU A 1 100 ? -9.102 -23.594 -19.234 1 95.69 100 GLU A O 1
ATOM 767 N N . CYS A 1 101 ? -10.219 -22.5 -17.656 1 95.38 101 CYS A N 1
ATOM 768 C CA . CYS A 1 101 ? -9.023 -22.234 -16.875 1 95.38 101 CYS A CA 1
ATOM 769 C C . CYS A 1 101 ? -8.383 -23.531 -16.406 1 95.38 101 CYS A C 1
ATOM 771 O O . CYS A 1 101 ? -7.172 -23.594 -16.172 1 95.38 101 CYS A O 1
ATOM 773 N N . LEU A 1 102 ? -9.086 -24.594 -16.344 1 97.12 102 LEU A N 1
ATOM 774 C CA . LEU A 1 102 ? -8.57 -25.859 -15.844 1 97.12 102 LEU A CA 1
ATOM 775 C C . LEU A 1 102 ? -7.742 -26.578 -16.906 1 97.12 102 LEU A C 1
ATOM 777 O O . LEU A 1 102 ? -7.031 -27.531 -16.609 1 97.12 102 LEU A O 1
ATOM 781 N N . LYS A 1 103 ? -7.762 -26.094 -18.109 1 93.25 103 LYS A N 1
ATOM 782 C CA . LYS A 1 103 ? -6.879 -26.594 -19.156 1 93.25 103 LYS A CA 1
ATOM 783 C C . LYS A 1 103 ? -5.414 -26.312 -18.828 1 93.25 103 LYS A C 1
ATOM 785 O O . LYS A 1 103 ? -4.523 -27.031 -19.281 1 93.25 103 LYS A O 1
ATOM 790 N N . GLY A 1 104 ? -5.203 -25.312 -18.031 1 91.62 104 GLY A N 1
ATOM 791 C CA . GLY A 1 104 ? -3.857 -24.953 -17.625 1 91.62 104 GLY A CA 1
ATOM 792 C C . GLY A 1 104 ? -3.422 -25.625 -16.344 1 91.62 104 GLY A C 1
ATOM 793 O O . GLY A 1 104 ? -2.684 -25.047 -15.539 1 91.62 104 GLY A O 1
ATOM 794 N N . TRP A 1 105 ? -3.926 -26.828 -16.188 1 94.38 105 TRP A N 1
ATOM 795 C CA . TRP A 1 105 ? -3.574 -27.594 -14.992 1 94.38 105 TRP A CA 1
ATOM 796 C C . TRP A 1 105 ? -2.061 -27.703 -14.852 1 94.38 105 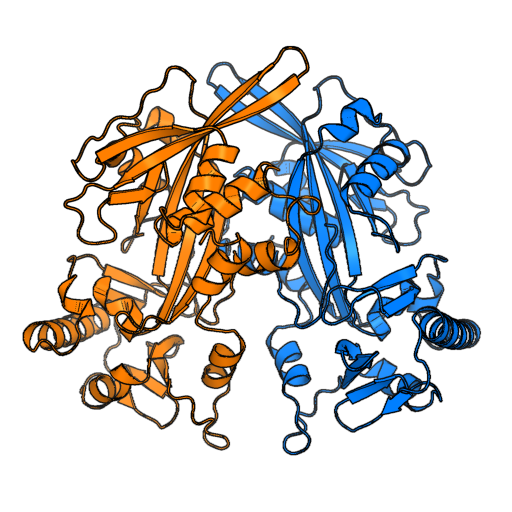TRP A C 1
ATOM 798 O O . TRP A 1 105 ? -1.363 -28.047 -15.812 1 94.38 105 TRP A O 1
ATOM 808 N N . ARG A 1 106 ? -1.464 -27.438 -13.633 1 90.44 106 ARG A N 1
ATOM 809 C CA . ARG A 1 106 ? -0.019 -27.344 -13.445 1 90.44 106 ARG A CA 1
ATOM 810 C C . ARG A 1 106 ? 0.484 -28.438 -12.5 1 90.44 106 ARG A C 1
ATOM 812 O O . ARG A 1 106 ? 1.693 -28.625 -12.359 1 90.44 106 ARG A O 1
ATOM 819 N N . ASN A 1 107 ? -0.448 -29.094 -11.875 1 93.25 107 ASN A N 1
ATOM 820 C CA . ASN A 1 107 ? -0.089 -29.984 -10.781 1 93.25 107 ASN A CA 1
ATOM 821 C C . ASN A 1 107 ? 0.666 -29.25 -9.68 1 93.25 107 ASN A C 1
ATOM 823 O O . ASN A 1 107 ? 1.705 -29.719 -9.211 1 93.25 107 ASN A O 1
ATOM 827 N N . GLU A 1 108 ? 0.324 -28.094 -9.406 1 93.19 108 GLU A N 1
ATOM 828 C CA . GLU A 1 108 ? 0.8 -27.203 -8.344 1 93.19 108 GLU A CA 1
ATOM 829 C C . GLU A 1 108 ? -0.363 -26.625 -7.543 1 93.19 108 GLU A C 1
ATOM 831 O O . GLU A 1 108 ? -1.326 -26.109 -8.117 1 93.19 108 GLU A O 1
ATOM 836 N N . GLN A 1 109 ? -0.265 -26.75 -6.242 1 96.81 109 GLN A N 1
ATOM 837 C CA . GLN A 1 109 ? -1.361 -26.297 -5.395 1 96.81 109 GLN A CA 1
ATOM 838 C C . GLN A 1 109 ? -0.99 -25.016 -4.66 1 96.81 109 GLN A C 1
ATOM 840 O O . GLN A 1 109 ? 0.184 -24.781 -4.363 1 96.81 109 GLN A O 1
ATOM 845 N N . TYR A 1 110 ? -1.981 -24.25 -4.449 1 96.94 110 TYR A N 1
ATOM 846 C CA . TYR A 1 110 ? -1.858 -23.047 -3.633 1 96.94 110 TYR A CA 1
ATOM 847 C C . TYR A 1 110 ? -2.576 -23.203 -2.301 1 96.94 110 TYR A C 1
ATOM 849 O O . TYR A 1 110 ? -3.615 -23.875 -2.227 1 96.94 110 TYR A O 1
ATOM 857 N N . THR A 1 111 ? -2.033 -22.594 -1.308 1 97.44 111 THR A N 1
ATOM 858 C CA . THR A 1 111 ? -2.576 -22.734 0.04 1 97.44 111 THR A CA 1
ATOM 859 C C . THR A 1 111 ? -3.658 -21.688 0.293 1 97.44 111 THR A C 1
ATOM 861 O O . THR A 1 111 ? -3.498 -20.516 -0.069 1 97.44 111 THR A O 1
ATOM 864 N N . VAL A 1 112 ? -4.766 -22.125 0.829 1 98.25 112 VAL A N 1
ATOM 865 C CA . VAL A 1 112 ? -5.781 -21.234 1.391 1 98.25 112 VAL A CA 1
ATOM 866 C C . VAL A 1 112 ? -5.676 -21.234 2.914 1 98.25 112 VAL A C 1
ATOM 868 O O . VAL A 1 112 ? -5.531 -22.297 3.535 1 98.25 112 VAL A O 1
ATOM 871 N N . TYR A 1 113 ? -5.805 -20.078 3.521 1 97.56 113 TYR A N 1
ATOM 872 C CA . TYR A 1 113 ? -5.52 -19.953 4.945 1 97.56 113 TYR A CA 1
ATOM 873 C C . TYR A 1 113 ? -6.797 -19.672 5.73 1 97.56 113 TYR A C 1
ATOM 875 O O . TYR A 1 113 ? -7.727 -19.047 5.207 1 97.56 113 TYR A O 1
ATOM 883 N N . GLY A 1 114 ? -6.73 -20.125 6.961 1 97.06 114 GLY A N 1
ATOM 884 C CA . GLY A 1 114 ? -7.82 -19.844 7.883 1 97.06 114 GLY A CA 1
ATOM 885 C C . GLY A 1 114 ? -7.594 -18.594 8.711 1 97.06 114 GLY A C 1
ATOM 886 O O . GLY A 1 114 ? -6.668 -17.828 8.453 1 97.06 114 GLY A O 1
ATOM 887 N N . SER A 1 115 ? -8.469 -18.359 9.695 1 94.25 115 SER A N 1
ATOM 888 C CA . SER A 1 115 ? -8.523 -17.109 10.461 1 94.25 115 SER A CA 1
ATOM 889 C C . SER A 1 115 ? -7.285 -16.953 11.328 1 94.25 115 SER A C 1
ATOM 891 O O . SER A 1 115 ? -6.941 -15.828 11.727 1 94.25 115 SER A O 1
ATOM 893 N N . ASN A 1 116 ? -6.566 -18.031 11.617 1 93.62 116 ASN A N 1
ATOM 894 C CA . ASN A 1 116 ? -5.352 -17.969 12.43 1 93.62 116 ASN A CA 1
ATOM 895 C C . ASN A 1 116 ? -4.102 -18.141 11.57 1 93.62 116 ASN A C 1
ATOM 897 O O . ASN A 1 116 ? -3.07 -18.609 12.062 1 93.62 116 ASN A O 1
ATOM 901 N N . ASN A 1 117 ? -4.25 -17.953 10.297 1 93.75 117 ASN A N 1
ATOM 902 C CA . ASN A 1 117 ? -3.162 -18.031 9.328 1 93.75 117 ASN A CA 1
ATOM 903 C C . ASN A 1 117 ? -2.703 -19.469 9.117 1 93.75 117 ASN A C 1
ATOM 905 O O . ASN A 1 117 ? -1.578 -19.719 8.68 1 93.75 117 ASN A O 1
ATOM 909 N N . GLU A 1 118 ? -3.531 -20.375 9.484 1 95.69 118 GLU A N 1
ATOM 910 C CA . GLU A 1 118 ? -3.193 -21.766 9.266 1 95.69 118 GLU A CA 1
ATOM 911 C C . GLU A 1 118 ? -3.691 -22.266 7.91 1 95.69 118 GLU A C 1
ATOM 913 O O . GLU A 1 118 ? -4.766 -21.859 7.457 1 95.69 118 GLU A O 1
ATOM 918 N N . PRO A 1 119 ? -2.918 -23.156 7.254 1 97 119 PRO A N 1
ATOM 919 C CA . PRO A 1 119 ? -3.443 -23.766 6.027 1 97 119 PRO A CA 1
ATOM 920 C C . PRO A 1 119 ? -4.703 -24.594 6.273 1 97 119 PRO A C 1
ATOM 922 O O . PRO A 1 119 ? -4.742 -25.406 7.203 1 97 119 PRO A O 1
ATOM 925 N N . ILE A 1 120 ? -5.711 -24.406 5.438 1 98.06 120 ILE A N 1
ATOM 926 C CA . ILE A 1 120 ? -6.941 -25.141 5.699 1 98.06 120 ILE A CA 1
ATOM 927 C C . ILE A 1 120 ? -7.301 -25.984 4.484 1 98.06 120 ILE A C 1
ATOM 929 O O . ILE A 1 120 ? -8.078 -26.938 4.594 1 98.06 120 ILE A O 1
ATOM 933 N N . VAL A 1 121 ? -6.797 -25.656 3.35 1 98.38 121 VAL A N 1
ATOM 934 C CA . VAL A 1 121 ? -7.012 -26.453 2.148 1 98.38 121 VAL A CA 1
ATOM 935 C C . VAL A 1 121 ? -6.008 -26.062 1.072 1 98.38 121 VAL A C 1
ATOM 937 O O . VAL A 1 121 ? -5.508 -24.938 1.067 1 98.38 121 VAL A O 1
ATOM 940 N N . ALA A 1 122 ? -5.598 -26.969 0.236 1 98.31 122 ALA A N 1
ATOM 941 C CA . ALA A 1 122 ? -4.785 -26.703 -0.952 1 98.31 122 ALA A CA 1
ATOM 942 C C . ALA A 1 122 ? -5.609 -26.859 -2.225 1 98.31 122 ALA A C 1
ATOM 944 O O . ALA A 1 122 ? -6.414 -27.797 -2.336 1 98.31 122 ALA A O 1
ATOM 945 N N . ILE A 1 123 ? -5.477 -25.938 -3.135 1 98.19 123 ILE A N 1
ATOM 946 C CA . ILE A 1 123 ? -6.262 -25.922 -4.363 1 98.19 123 ILE A CA 1
ATOM 947 C C . ILE A 1 123 ? -5.332 -25.812 -5.57 1 98.19 123 ILE A C 1
ATOM 949 O O . ILE A 1 123 ? -4.355 -25.062 -5.539 1 98.19 123 ILE A O 1
ATOM 953 N N . GLU A 1 124 ? -5.645 -26.609 -6.582 1 97.94 124 GLU A N 1
ATOM 954 C CA . GLU A 1 124 ? -4.902 -26.5 -7.836 1 97.94 124 GLU A CA 1
ATOM 955 C C . GLU A 1 124 ? -4.836 -25.047 -8.305 1 97.94 124 GLU A C 1
ATOM 957 O O . GLU A 1 124 ? -5.855 -24.359 -8.367 1 97.94 124 GLU A O 1
ATOM 962 N N . ARG A 1 125 ? -3.662 -24.594 -8.727 1 95.31 125 ARG A N 1
ATOM 963 C CA . ARG A 1 125 ? -3.396 -23.188 -9.031 1 95.31 125 ARG A CA 1
ATOM 964 C C . ARG A 1 125 ? -4.309 -22.688 -10.148 1 95.31 125 ARG A C 1
ATOM 966 O O . ARG A 1 125 ? -4.762 -21.547 -10.125 1 95.31 125 ARG A O 1
ATOM 973 N N . SER A 1 126 ? -4.605 -23.547 -11.125 1 95.44 126 SER A N 1
ATOM 974 C CA . SER A 1 126 ? -5.41 -23.125 -12.273 1 95.44 126 SER A CA 1
ATOM 975 C C . SER A 1 126 ? -6.855 -22.875 -11.867 1 95.44 126 SER A C 1
ATOM 977 O O . SER A 1 126 ? -7.625 -22.266 -12.625 1 95.44 126 SER A O 1
ATOM 979 N N . ALA A 1 127 ? -7.254 -23.281 -10.68 1 98.06 127 ALA A N 1
ATOM 980 C CA . ALA A 1 127 ? -8.648 -23.219 -10.25 1 98.06 127 ALA A CA 1
ATOM 981 C C . ALA A 1 127 ? -8.859 -22.094 -9.25 1 98.06 127 ALA A C 1
ATOM 983 O O . ALA A 1 127 ? -9.992 -21.797 -8.859 1 98.06 127 ALA A O 1
ATOM 984 N N . ILE A 1 128 ? -7.855 -21.391 -8.836 1 97.38 128 ILE A N 1
ATOM 985 C CA . ILE A 1 128 ? -7.93 -20.469 -7.707 1 97.38 128 ILE A CA 1
ATOM 986 C C . ILE A 1 128 ? -8.945 -19.375 -8.008 1 97.38 128 ILE A C 1
ATOM 988 O O . ILE A 1 128 ? -9.672 -18.922 -7.113 1 97.38 128 ILE A O 1
ATOM 992 N N . GLY A 1 129 ? -9.023 -18.938 -9.203 1 97.75 129 GLY A N 1
ATOM 993 C CA . GLY A 1 129 ? -9.922 -17.859 -9.586 1 97.75 129 GLY A CA 1
ATOM 994 C C . GLY A 1 129 ? -11.391 -18.25 -9.5 1 97.75 129 GLY A C 1
ATOM 995 O O . GLY A 1 129 ? -12.258 -17.391 -9.352 1 97.75 129 GLY A O 1
ATOM 996 N N . LEU A 1 130 ? -11.695 -19.547 -9.672 1 98.31 130 LEU A N 1
ATOM 997 C CA . LEU A 1 130 ? -13.062 -20.047 -9.508 1 98.31 130 LEU A CA 1
ATOM 998 C C . LEU A 1 130 ? -13.531 -19.891 -8.062 1 98.31 130 LEU A C 1
ATOM 1000 O O . LEU A 1 130 ? -14.719 -19.703 -7.809 1 98.31 130 LEU A O 1
ATOM 1004 N N . PHE A 1 131 ? -12.57 -19.984 -7.195 1 98.56 131 PHE A N 1
ATOM 1005 C CA . PHE A 1 131 ? -12.844 -19.875 -5.77 1 98.56 131 PHE A CA 1
ATOM 1006 C C . PHE A 1 131 ? -12.695 -18.438 -5.293 1 98.56 131 PHE A C 1
ATOM 1008 O O . PHE A 1 131 ? -13.172 -18.094 -4.215 1 98.56 131 PHE A O 1
ATOM 1015 N N . GLY A 1 132 ? -11.992 -17.625 -6.078 1 98.06 132 GLY A N 1
ATOM 1016 C CA . GLY A 1 132 ? -11.734 -16.25 -5.684 1 98.06 132 GLY A CA 1
ATOM 1017 C C . GLY A 1 132 ? -10.914 -16.141 -4.414 1 98.06 132 GLY A C 1
ATOM 1018 O O . GLY A 1 132 ? -11.141 -15.242 -3.6 1 98.06 132 GLY A O 1
ATOM 1019 N N . VAL A 1 133 ? -10.016 -17.078 -4.195 1 98.19 133 VAL A N 1
ATOM 1020 C CA . VAL A 1 133 ? -9.172 -17.094 -3.008 1 98.19 133 VAL A CA 1
ATOM 1021 C C . VAL A 1 133 ? -7.84 -16.406 -3.318 1 98.19 133 VAL A C 1
ATOM 1023 O O . VAL A 1 133 ? -7.457 -16.281 -4.484 1 98.19 133 VAL A O 1
ATOM 1026 N N . ARG A 1 134 ? -7.152 -16.062 -2.27 1 97.25 134 ARG A N 1
ATOM 1027 C CA . ARG A 1 134 ? -5.871 -15.375 -2.422 1 97.25 134 ARG A CA 1
ATOM 1028 C C . ARG A 1 134 ? -4.855 -16.281 -3.119 1 97.25 134 ARG A C 1
ATOM 1030 O O . ARG A 1 134 ? -4.812 -17.484 -2.869 1 97.25 134 ARG A O 1
ATOM 1037 N N . SER A 1 135 ? -4.121 -15.727 -3.965 1 96.5 135 SER A N 1
ATOM 1038 C CA . SER A 1 135 ? -2.941 -16.359 -4.547 1 96.5 135 SER A CA 1
ATOM 1039 C C . SER A 1 135 ? -1.679 -15.562 -4.246 1 96.5 135 SER A C 1
ATOM 1041 O O . SER A 1 135 ? -1.753 -14.391 -3.885 1 96.5 135 SER A O 1
ATOM 1043 N N . TYR A 1 136 ? -0.527 -16.188 -4.367 1 96.62 136 TYR A N 1
ATOM 1044 C CA . TYR A 1 136 ? 0.732 -15.562 -3.98 1 96.62 136 TYR A CA 1
ATOM 1045 C C . TYR A 1 136 ? 1.827 -15.867 -4.996 1 96.62 136 TYR A C 1
ATOM 1047 O O . TYR A 1 136 ? 1.85 -16.953 -5.594 1 96.62 136 TYR A O 1
ATOM 1055 N N . GLY A 1 137 ? 2.643 -14.953 -5.18 1 96.31 137 GLY A N 1
ATOM 1056 C CA . GLY A 1 137 ? 3.855 -15.102 -5.969 1 96.31 137 GLY A CA 1
ATOM 1057 C C . GLY A 1 137 ? 5.027 -14.312 -5.414 1 96.31 137 GLY A C 1
ATOM 1058 O O . GLY A 1 137 ? 4.91 -13.664 -4.371 1 96.31 137 GLY A O 1
ATOM 1059 N N . CYS A 1 138 ? 6.156 -14.469 -6.02 1 97.25 138 CYS A N 1
ATOM 1060 C CA . CYS A 1 138 ? 7.375 -13.742 -5.664 1 97.25 138 CYS A CA 1
ATOM 1061 C C . CYS A 1 138 ? 8.086 -13.234 -6.914 1 97.25 138 CYS A C 1
ATOM 1063 O O . CYS A 1 138 ? 8.133 -13.922 -7.934 1 97.25 138 CYS A O 1
ATOM 1065 N N . HIS A 1 139 ? 8.578 -12.078 -6.801 1 98.56 139 HIS A N 1
ATOM 1066 C CA . HIS A 1 139 ? 9.328 -11.477 -7.898 1 98.56 139 HIS A CA 1
ATOM 1067 C C . HIS A 1 139 ? 10.625 -10.852 -7.402 1 98.56 139 HIS A C 1
ATOM 1069 O O . HIS A 1 139 ? 10.672 -10.281 -6.312 1 98.56 139 HIS A O 1
ATOM 1075 N N . LEU A 1 140 ? 11.664 -10.977 -8.148 1 98.75 140 LEU A N 1
ATOM 1076 C CA . LEU A 1 140 ? 12.977 -10.398 -7.879 1 98.75 140 LEU A CA 1
ATOM 1077 C C . LEU A 1 140 ? 13.352 -9.375 -8.938 1 98.75 140 LEU A C 1
ATOM 1079 O O . LEU A 1 140 ? 13.391 -9.695 -10.133 1 98.75 140 LEU A O 1
ATOM 1083 N N . ASN A 1 141 ? 13.531 -8.203 -8.5 1 98.88 141 ASN A N 1
ATOM 1084 C CA . ASN A 1 141 ? 14.133 -7.191 -9.367 1 98.88 141 ASN A CA 1
ATOM 1085 C C . ASN A 1 141 ? 15.656 -7.23 -9.297 1 98.88 141 ASN A C 1
ATOM 1087 O O . ASN A 1 141 ? 16.25 -6.961 -8.242 1 98.88 141 ASN A O 1
ATOM 1091 N N . GLY A 1 142 ? 16.297 -7.621 -10.375 1 98.69 142 GLY A N 1
ATOM 1092 C CA . GLY A 1 142 ? 17.734 -7.473 -10.516 1 98.69 142 GLY A CA 1
ATOM 1093 C C . GLY A 1 142 ? 18.141 -6.172 -11.18 1 98.69 142 GLY A C 1
ATOM 1094 O O . GLY A 1 142 ? 17.578 -5.797 -12.211 1 98.69 142 GLY A O 1
ATOM 1095 N N . TYR A 1 143 ? 19.078 -5.457 -10.562 1 98.56 143 TYR A N 1
ATOM 1096 C CA . TYR A 1 143 ? 19.469 -4.176 -11.148 1 98.56 143 TYR A CA 1
ATOM 1097 C C . TYR A 1 143 ? 20.938 -3.873 -10.891 1 98.56 143 TYR A C 1
ATOM 1099 O O . TYR A 1 143 ? 21.562 -4.492 -10.023 1 98.56 143 TYR A O 1
ATOM 1107 N N . VAL A 1 144 ? 21.469 -3.053 -11.719 1 97.44 144 VAL A N 1
ATOM 1108 C CA . VAL A 1 144 ? 22.828 -2.547 -11.594 1 97.44 144 VAL A CA 1
ATOM 1109 C C . VAL A 1 144 ? 22.797 -1.047 -11.305 1 97.44 144 VAL A C 1
ATOM 1111 O O . VAL A 1 144 ? 22.078 -0.296 -11.969 1 97.44 144 VAL A O 1
ATOM 1114 N N . ARG A 1 145 ? 23.469 -0.699 -10.273 1 94.62 145 ARG A N 1
ATOM 1115 C CA . ARG A 1 145 ? 23.578 0.71 -9.906 1 94.62 145 ARG A CA 1
ATOM 1116 C C . ARG A 1 145 ? 24.984 1.239 -10.18 1 94.62 145 ARG A C 1
ATOM 1118 O O . ARG A 1 145 ? 25.969 0.574 -9.867 1 94.62 145 ARG A O 1
ATOM 1125 N N . THR A 1 146 ? 25.016 2.354 -10.891 1 91.38 146 THR A N 1
ATOM 1126 C CA . THR A 1 146 ? 26.281 3.047 -11.109 1 91.38 146 THR A CA 1
ATOM 1127 C C . THR A 1 146 ? 26.25 4.445 -10.5 1 91.38 146 THR A C 1
ATOM 1129 O O . THR A 1 146 ? 25.219 5.117 -10.539 1 91.38 146 THR A O 1
ATOM 1132 N N . VAL A 1 147 ? 27.281 4.793 -9.82 1 84.38 147 VAL A N 1
ATOM 1133 C CA . VAL A 1 147 ? 27.406 6.121 -9.227 1 84.38 147 VAL A CA 1
ATOM 1134 C C . VAL A 1 147 ? 28.516 6.895 -9.93 1 84.38 147 VAL A C 1
ATOM 1136 O O . VAL A 1 147 ? 29.641 6.402 -10.055 1 84.38 147 VAL A O 1
ATOM 1139 N N . ASP A 1 148 ? 28.109 8.086 -10.383 1 83.31 148 ASP A N 1
ATOM 1140 C CA . ASP A 1 148 ? 29.125 8.859 -11.094 1 83.31 148 ASP A CA 1
ATOM 1141 C C . ASP A 1 148 ? 29.938 9.719 -10.125 1 83.31 148 ASP A C 1
ATOM 1143 O O . ASP A 1 148 ? 29.797 9.602 -8.906 1 83.31 148 ASP A O 1
ATOM 1147 N N . ALA A 1 149 ? 30.828 10.531 -10.734 1 80.06 149 ALA A N 1
ATOM 1148 C CA . ALA A 1 149 ? 31.766 11.336 -9.969 1 80.06 149 ALA A CA 1
ATOM 1149 C C . ALA A 1 149 ? 31.047 12.398 -9.141 1 80.06 149 ALA A C 1
ATOM 1151 O O . ALA A 1 149 ? 31.578 12.875 -8.141 1 80.06 149 ALA A O 1
ATOM 1152 N N . HIS A 1 150 ? 29.812 12.703 -9.469 1 73.06 150 HIS A N 1
ATOM 1153 C CA . HIS A 1 150 ? 29.031 13.711 -8.758 1 73.06 150 HIS A CA 1
ATOM 1154 C C . HIS A 1 150 ? 28.031 13.07 -7.801 1 73.06 150 HIS A C 1
ATOM 1156 O O . HIS A 1 150 ? 27.078 13.719 -7.367 1 73.06 150 HIS A O 1
ATOM 1162 N N . HIS A 1 151 ? 28.125 11.766 -7.586 1 74.62 151 HIS A N 1
ATOM 1163 C CA . HIS A 1 151 ? 27.328 11 -6.633 1 74.62 151 HIS A CA 1
ATOM 1164 C C . HIS A 1 151 ? 25.891 10.836 -7.121 1 74.62 151 HIS A C 1
ATOM 1166 O O . HIS A 1 151 ? 24.969 10.727 -6.312 1 74.62 151 HIS A O 1
ATOM 1172 N N . GLN A 1 152 ? 25.875 11.016 -8.414 1 78.25 152 GLN A N 1
ATOM 1173 C CA . GLN A 1 152 ? 24.562 10.734 -8.984 1 78.25 152 GLN A CA 1
ATOM 1174 C C . GLN A 1 152 ? 24.422 9.258 -9.352 1 78.25 152 GLN A C 1
ATOM 1176 O O . GLN A 1 152 ? 25.297 8.703 -10.031 1 78.25 152 GLN A O 1
ATOM 1181 N N . SER A 1 153 ? 23.391 8.703 -8.789 1 86 153 SER A N 1
ATOM 1182 C CA . SER A 1 153 ? 23.172 7.277 -8.992 1 86 153 SER A CA 1
ATOM 1183 C C . SER A 1 153 ? 22.266 7.027 -10.195 1 86 153 SER A C 1
ATOM 1185 O O . SER A 1 153 ? 21.281 7.746 -10.398 1 86 153 SER A O 1
ATOM 1187 N N . THR A 1 154 ? 22.734 6.09 -11.039 1 92.12 154 THR A N 1
ATOM 1188 C CA . THR A 1 154 ? 21.906 5.625 -12.141 1 92.12 154 THR A CA 1
ATOM 1189 C C . THR A 1 154 ? 21.641 4.125 -12.023 1 92.12 154 THR A C 1
ATOM 1191 O O . THR A 1 154 ? 22.5 3.371 -11.57 1 92.12 154 THR A O 1
ATOM 1194 N N . ILE A 1 155 ? 20.422 3.721 -12.398 1 97.19 155 ILE A N 1
ATOM 1195 C CA . ILE A 1 155 ? 20.031 2.326 -12.25 1 97.19 155 ILE A CA 1
ATOM 1196 C C . ILE A 1 155 ? 19.641 1.753 -13.617 1 97.19 155 ILE A C 1
ATOM 1198 O O . ILE A 1 155 ? 18.953 2.41 -14.398 1 97.19 155 ILE A O 1
ATOM 1202 N N . LYS A 1 156 ? 20.203 0.622 -13.922 1 98.31 156 LYS A N 1
ATOM 1203 C CA . LYS A 1 156 ? 19.703 -0.231 -15 1 98.31 156 LYS A CA 1
ATOM 1204 C C . LYS A 1 156 ? 19.062 -1.504 -14.438 1 98.31 156 LYS A C 1
ATOM 1206 O O . LYS A 1 156 ? 19.547 -2.062 -13.453 1 98.31 156 LYS A O 1
ATOM 1211 N N . MET A 1 157 ? 18.016 -1.964 -15.039 1 98.69 157 MET A N 1
ATOM 1212 C CA . MET A 1 157 ? 17.25 -3.109 -14.547 1 98.69 157 MET A CA 1
ATOM 1213 C C . MET A 1 157 ? 17.375 -4.293 -15.5 1 98.69 157 MET A C 1
ATOM 1215 O O . MET A 1 157 ? 17.312 -4.121 -16.719 1 98.69 157 MET A O 1
ATOM 1219 N N . TRP A 1 158 ? 17.594 -5.43 -14.969 1 98.81 158 TRP A N 1
ATOM 1220 C CA . TRP A 1 158 ? 17.531 -6.664 -15.75 1 98.81 158 TRP A CA 1
ATOM 1221 C C . TRP A 1 158 ? 16.078 -7.082 -15.969 1 98.81 158 TRP A C 1
ATOM 1223 O O . TRP A 1 158 ? 15.312 -7.227 -15.016 1 98.81 158 TRP A O 1
ATOM 1233 N N . VAL A 1 159 ? 15.727 -7.262 -17.234 1 98.69 159 VAL A N 1
ATOM 1234 C CA . VAL A 1 159 ? 14.391 -7.688 -17.641 1 98.69 159 VAL A CA 1
ATOM 1235 C C . VAL A 1 159 ? 14.477 -9.008 -18.406 1 98.69 159 VAL A C 1
ATOM 1237 O O . VAL A 1 159 ? 15.328 -9.172 -19.281 1 98.69 159 VAL A O 1
ATOM 1240 N N . ALA A 1 160 ? 13.68 -9.922 -18.016 1 98.31 160 ALA A N 1
ATOM 1241 C CA . ALA A 1 160 ? 13.633 -11.219 -18.688 1 98.31 160 ALA A CA 1
ATOM 1242 C C . ALA A 1 160 ? 12.531 -11.242 -19.75 1 98.31 160 ALA A C 1
ATOM 1244 O O . ALA A 1 160 ? 11.523 -10.555 -19.609 1 98.31 160 ALA A O 1
ATOM 1245 N N . ARG A 1 161 ? 12.727 -11.969 -20.75 1 98.06 161 ARG A N 1
ATOM 1246 C CA . ARG A 1 161 ? 11.672 -12.375 -21.672 1 98.06 161 ARG A CA 1
ATOM 1247 C C . ARG A 1 161 ? 11.297 -13.836 -21.453 1 98.06 161 ARG A C 1
ATOM 1249 O O . ARG A 1 161 ? 12.164 -14.719 -21.516 1 98.06 161 ARG A O 1
ATOM 1256 N N . ARG A 1 162 ? 10.07 -14.047 -21.188 1 97 162 ARG A N 1
ATOM 1257 C CA . ARG A 1 162 ? 9.586 -15.414 -21 1 97 162 ARG A CA 1
ATOM 1258 C C . ARG A 1 162 ? 9.742 -16.219 -22.281 1 97 162 ARG A C 1
ATOM 1260 O O . ARG A 1 162 ? 9.555 -15.703 -23.375 1 97 162 ARG A O 1
ATOM 1267 N N . SER A 1 163 ? 9.992 -17.516 -22.094 1 95.81 163 SER A N 1
ATOM 1268 C CA . SER A 1 163 ? 10.055 -18.422 -23.25 1 95.81 163 SER A CA 1
ATOM 1269 C C . SER A 1 163 ? 8.75 -18.406 -24.031 1 95.81 163 SER A C 1
ATOM 1271 O O . SER A 1 163 ? 7.668 -18.297 -23.469 1 95.81 163 SER A O 1
ATOM 1273 N N . TYR A 1 164 ? 8.906 -18.578 -25.344 1 94.81 164 TYR A N 1
ATOM 1274 C CA . TYR A 1 164 ? 7.73 -18.609 -26.203 1 94.81 164 TYR A CA 1
ATOM 1275 C C . TYR A 1 164 ? 6.953 -19.906 -26.016 1 94.81 164 TYR A C 1
ATOM 1277 O O . TYR A 1 164 ? 5.812 -20.016 -26.469 1 94.81 164 TYR A O 1
ATOM 1285 N N . ARG A 1 165 ? 7.504 -20.812 -25.281 1 90.38 165 ARG A N 1
ATOM 1286 C CA . ARG A 1 165 ? 6.883 -22.109 -25.062 1 90.38 165 ARG A CA 1
ATOM 1287 C C . ARG A 1 165 ? 6.141 -22.141 -23.734 1 90.38 165 ARG A C 1
ATOM 1289 O O . ARG A 1 165 ? 5.453 -23.125 -23.422 1 90.38 165 ARG A O 1
ATOM 1296 N N . LYS A 1 166 ? 6.262 -21.109 -22.922 1 88.06 166 LYS A N 1
ATOM 1297 C CA . LYS A 1 166 ? 5.559 -21.062 -21.641 1 88.06 166 LYS A CA 1
ATOM 1298 C C . LYS A 1 166 ? 4.047 -21.141 -21.844 1 88.06 166 LYS A C 1
ATOM 1300 O O . LYS A 1 166 ? 3.518 -20.578 -22.797 1 88.06 166 LYS A O 1
ATOM 1305 N N . GLN A 1 167 ? 3.379 -21.688 -20.938 1 80.12 167 GLN A N 1
ATOM 1306 C CA . GLN A 1 167 ? 1.932 -21.859 -21 1 80.12 167 GLN A CA 1
ATOM 1307 C C . GLN A 1 167 ? 1.212 -20.531 -20.797 1 80.12 167 GLN A C 1
ATOM 1309 O O . GLN A 1 167 ? 0.196 -20.266 -21.453 1 80.12 167 GLN A O 1
ATOM 1314 N N . THR A 1 168 ? 1.775 -19.766 -19.891 1 82 168 THR A N 1
ATOM 1315 C CA . THR A 1 168 ? 1.136 -18.5 -19.547 1 82 168 THR A CA 1
ATOM 1316 C C . THR A 1 168 ? 2.02 -17.328 -19.953 1 82 168 THR A C 1
ATOM 1318 O O . THR A 1 168 ? 3.203 -17.281 -19.609 1 82 168 THR A O 1
ATOM 1321 N N . ASN A 1 169 ? 1.459 -16.406 -20.781 1 90.62 169 ASN A N 1
ATOM 1322 C CA . ASN A 1 169 ? 2.119 -15.18 -21.203 1 90.62 169 ASN A CA 1
ATOM 1323 C C . ASN A 1 169 ? 3.42 -15.469 -21.953 1 90.62 169 ASN A C 1
ATOM 1325 O O . ASN A 1 169 ? 4.473 -14.93 -21.609 1 90.62 169 ASN A O 1
ATOM 1329 N N . PRO A 1 170 ? 3.338 -16.281 -23 1 94.31 170 PRO A N 1
ATOM 1330 C CA . PRO A 1 170 ? 4.559 -16.578 -23.75 1 94.31 170 PRO A CA 1
ATOM 1331 C C . PRO A 1 170 ? 5.156 -15.344 -24.422 1 94.31 170 PRO A C 1
ATOM 1333 O O . PRO A 1 170 ? 4.43 -14.555 -25.031 1 94.31 170 PRO A O 1
ATOM 1336 N N . GLY A 1 171 ? 6.41 -15.141 -24.219 1 97 171 GLY A N 1
ATOM 1337 C CA . GLY A 1 171 ? 7.129 -14.086 -24.922 1 97 171 GLY A CA 1
ATOM 1338 C C . GLY A 1 171 ? 7.027 -12.742 -24.219 1 97 171 GLY A C 1
ATOM 1339 O O . GLY A 1 171 ? 7.691 -11.781 -24.609 1 97 171 GLY A O 1
ATOM 1340 N N . MET A 1 172 ? 6.273 -12.641 -23.172 1 97.56 172 MET A N 1
ATOM 1341 C CA . MET A 1 172 ? 6.117 -11.367 -22.469 1 97.56 172 MET A CA 1
ATOM 1342 C C . MET A 1 172 ? 7.324 -11.086 -21.578 1 97.56 172 MET A C 1
ATOM 1344 O O . MET A 1 172 ? 8.109 -11.984 -21.281 1 97.56 172 MET A O 1
ATOM 1348 N N . LEU A 1 173 ? 7.43 -9.875 -21.234 1 98.31 173 LEU A N 1
ATOM 1349 C CA . LEU A 1 173 ? 8.523 -9.453 -20.359 1 98.31 173 LEU A CA 1
ATOM 1350 C C . LEU A 1 173 ? 8.188 -9.727 -18.906 1 98.31 173 LEU A C 1
ATOM 1352 O O . LEU A 1 173 ? 7.016 -9.75 -18.516 1 98.31 173 LEU A O 1
ATOM 1356 N N . ASP A 1 174 ? 9.234 -9.945 -18.125 1 98.19 174 ASP A N 1
ATOM 1357 C CA . ASP A 1 174 ? 9.148 -10.289 -16.719 1 98.19 174 ASP A CA 1
ATOM 1358 C C . ASP A 1 174 ? 10.305 -9.68 -15.93 1 98.19 174 ASP A C 1
ATOM 1360 O O . ASP A 1 174 ? 11.242 -9.133 -16.516 1 98.19 174 ASP A O 1
ATOM 1364 N N . ASN A 1 175 ? 10.203 -9.664 -14.609 1 98.5 175 ASN A N 1
ATOM 1365 C CA . ASN A 1 175 ? 11.375 -9.406 -13.789 1 98.5 175 ASN A CA 1
ATOM 1366 C C . ASN A 1 175 ? 12.461 -10.453 -14.023 1 98.5 175 ASN A C 1
ATOM 1368 O O . ASN A 1 175 ? 12.242 -11.438 -14.727 1 98.5 175 ASN A O 1
ATOM 1372 N N . ILE A 1 176 ? 13.617 -10.234 -13.422 1 98.5 176 ILE A N 1
ATOM 1373 C CA . ILE A 1 176 ? 14.711 -11.156 -13.695 1 98.5 176 ILE A CA 1
ATOM 1374 C C . ILE A 1 176 ? 14.328 -12.562 -13.242 1 98.5 176 ILE A C 1
ATOM 1376 O O . ILE A 1 176 ? 14.719 -13.547 -13.875 1 98.5 176 ILE A O 1
ATOM 1380 N N . VAL A 1 177 ? 13.633 -12.578 -12.117 1 97.56 177 VAL A N 1
ATOM 1381 C CA . VAL A 1 177 ? 13.086 -13.828 -11.594 1 97.56 177 VAL A CA 1
ATOM 1382 C C . VAL A 1 177 ? 11.656 -13.602 -11.117 1 97.56 177 VAL A C 1
ATOM 1384 O O . VAL A 1 177 ? 11.336 -12.555 -10.555 1 97.56 177 VAL A O 1
ATOM 1387 N N . GLY A 1 178 ? 10.758 -14.523 -11.375 1 95.12 178 GLY A N 1
ATOM 1388 C CA . GLY A 1 178 ? 9.398 -14.5 -10.859 1 95.12 178 GLY A CA 1
ATOM 1389 C C . GLY A 1 178 ? 8.742 -15.867 -10.852 1 95.12 178 GLY A C 1
ATOM 1390 O O . GLY A 1 178 ? 9.07 -16.719 -11.672 1 95.12 178 GLY A O 1
ATOM 1391 N N . GLY A 1 179 ? 7.77 -16.031 -9.992 1 90.56 179 GLY A N 1
ATOM 1392 C CA . GLY A 1 179 ? 7.027 -17.281 -9.961 1 90.56 179 GLY A CA 1
ATOM 1393 C C . GLY A 1 179 ? 5.969 -17.328 -8.875 1 90.56 179 GLY A C 1
ATOM 1394 O O . GLY A 1 179 ? 5.988 -16.5 -7.953 1 90.56 179 GLY A O 1
ATOM 1395 N N . GLY A 1 180 ? 5.094 -18.25 -9.023 1 92.44 180 GLY A N 1
ATOM 1396 C CA . GLY A 1 180 ? 4.094 -18.469 -7.992 1 92.44 180 GLY A CA 1
ATOM 1397 C C . GLY A 1 180 ? 4.68 -19.016 -6.699 1 92.44 180 GLY A C 1
ATOM 1398 O O . GLY A 1 180 ? 5.844 -19.406 -6.66 1 92.44 180 GLY A O 1
ATOM 1399 N N . LEU A 1 181 ? 3.969 -18.859 -5.684 1 95.12 181 LEU A N 1
ATOM 1400 C CA . LEU A 1 181 ? 4.371 -19.406 -4.391 1 95.12 181 LEU A CA 1
ATOM 1401 C C . LEU A 1 181 ? 3.607 -20.703 -4.082 1 95.12 181 LEU A C 1
ATOM 1403 O O . LEU A 1 181 ? 2.467 -20.656 -3.617 1 95.12 181 LEU A O 1
ATOM 1407 N N . PRO A 1 182 ? 4.215 -21.828 -4.289 1 92.62 182 PRO A N 1
ATOM 1408 C CA . PRO A 1 182 ? 3.521 -23.094 -4.059 1 92.62 182 PRO A CA 1
ATOM 1409 C C . PRO A 1 182 ? 3.246 -23.359 -2.582 1 92.62 182 PRO A C 1
ATOM 1411 O O . PRO A 1 182 ? 3.834 -22.719 -1.715 1 92.62 182 PRO A O 1
ATOM 1414 N N . CYS A 1 183 ? 2.436 -24.328 -2.391 1 92.44 183 CYS A N 1
ATOM 1415 C CA . CYS A 1 183 ? 2.082 -24.75 -1.04 1 92.44 183 CYS A CA 1
ATOM 1416 C C . CYS A 1 183 ? 3.328 -25.094 -0.237 1 92.44 183 CYS A C 1
ATOM 1418 O O . CYS A 1 183 ? 4.203 -25.812 -0.724 1 92.44 183 CYS A O 1
ATOM 1420 N N . GLY A 1 184 ? 3.408 -24.516 0.962 1 89.75 184 GLY A N 1
ATOM 1421 C CA . GLY A 1 184 ? 4.445 -24.906 1.898 1 89.75 184 GLY A CA 1
ATOM 1422 C C . GLY A 1 184 ? 5.73 -24.125 1.74 1 89.75 184 GLY A C 1
ATOM 1423 O O . GLY A 1 184 ? 6.621 -24.188 2.588 1 89.75 184 GLY A O 1
ATOM 1424 N N . ALA A 1 185 ? 5.844 -23.344 0.73 1 91.5 185 ALA A N 1
ATOM 1425 C CA . ALA A 1 185 ? 7.062 -22.578 0.495 1 91.5 185 ALA A CA 1
ATOM 1426 C C . ALA A 1 185 ? 6.988 -21.219 1.171 1 91.5 185 ALA A C 1
ATOM 1428 O O . ALA A 1 185 ? 5.902 -20.656 1.348 1 91.5 185 ALA A O 1
ATOM 1429 N N . ASN A 1 186 ? 8.141 -20.734 1.65 1 93.88 186 ASN A N 1
ATOM 1430 C CA . ASN A 1 186 ? 8.203 -19.312 1.975 1 93.88 186 ASN A CA 1
ATOM 1431 C C . ASN A 1 186 ? 8.805 -18.5 0.829 1 93.88 186 ASN A C 1
ATOM 1433 O O . ASN A 1 186 ? 9.562 -19.031 0.015 1 93.88 186 ASN A O 1
ATOM 1437 N N . PRO A 1 187 ? 8.5 -17.297 0.779 1 96.12 187 PRO A N 1
ATOM 1438 C CA . PRO A 1 187 ? 8.836 -16.484 -0.391 1 96.12 187 PRO A CA 1
ATOM 1439 C C . PRO A 1 187 ? 10.336 -16.328 -0.586 1 96.12 187 PRO A C 1
ATOM 1441 O O . PRO A 1 187 ? 10.82 -16.312 -1.722 1 96.12 187 PRO A O 1
ATOM 1444 N N . THR A 1 188 ? 11.133 -16.281 0.498 1 96.06 188 THR A N 1
ATOM 1445 C CA . THR A 1 188 ? 12.57 -16.062 0.391 1 96.06 188 THR A CA 1
ATOM 1446 C C . THR A 1 188 ? 13.258 -17.312 -0.172 1 96.06 188 THR A C 1
ATOM 1448 O O . THR A 1 188 ? 14.055 -17.203 -1.107 1 96.06 188 THR A O 1
ATOM 1451 N N . ALA A 1 189 ? 12.914 -18.422 0.369 1 94.75 189 ALA A N 1
ATOM 1452 C CA . ALA A 1 189 ? 13.469 -19.672 -0.139 1 94.75 189 ALA A CA 1
ATOM 1453 C C . ALA A 1 189 ? 13.078 -19.906 -1.597 1 94.75 189 ALA A C 1
ATOM 1455 O O . ALA A 1 189 ? 13.883 -20.375 -2.396 1 94.75 189 ALA A O 1
ATOM 1456 N N . ASN A 1 190 ? 11.875 -19.562 -1.88 1 95.06 190 ASN A N 1
ATOM 1457 C CA . ASN A 1 190 ? 11.383 -19.719 -3.244 1 95.06 190 ASN A CA 1
ATOM 1458 C C . ASN A 1 190 ? 12.156 -18.844 -4.227 1 95.06 190 ASN A C 1
ATOM 1460 O O . ASN A 1 190 ? 12.531 -19.297 -5.309 1 95.06 190 ASN A O 1
ATOM 1464 N N . ILE A 1 191 ? 12.469 -17.641 -3.879 1 96.19 191 ILE A N 1
ATOM 1465 C CA . ILE A 1 191 ? 13.18 -16.719 -4.75 1 96.19 191 ILE A CA 1
ATOM 1466 C C . ILE A 1 191 ? 14.609 -17.203 -4.973 1 96.19 191 ILE A C 1
ATOM 1468 O O . ILE A 1 191 ? 15.133 -17.109 -6.086 1 96.19 191 ILE A O 1
ATOM 1472 N N . ILE A 1 192 ? 15.203 -17.688 -3.922 1 96 192 ILE A N 1
ATOM 1473 C CA . ILE A 1 192 ? 16.562 -18.188 -4.043 1 96 192 ILE A CA 1
ATOM 1474 C C . ILE A 1 192 ? 16.609 -19.375 -5.004 1 96 192 ILE A C 1
ATOM 1476 O O . ILE A 1 192 ? 17.453 -19.422 -5.898 1 96 192 ILE A O 1
ATOM 1480 N N . LYS A 1 193 ? 15.648 -20.25 -4.867 1 94 193 LYS A N 1
ATOM 1481 C CA . LYS A 1 193 ? 15.555 -21.406 -5.746 1 94 193 LYS A CA 1
ATOM 1482 C C . LYS A 1 193 ? 15.32 -20.984 -7.195 1 94 193 LYS A C 1
ATOM 1484 O O . LYS A 1 193 ? 16.031 -21.422 -8.102 1 94 193 LYS A O 1
ATOM 1489 N N . GLU A 1 194 ? 14.328 -20.125 -7.426 1 95.19 194 GLU A N 1
ATOM 1490 C CA . GLU A 1 194 ? 13.945 -19.703 -8.766 1 95.19 194 GLU A CA 1
ATOM 1491 C C . GLU A 1 194 ? 15.055 -18.891 -9.422 1 95.19 194 GLU A C 1
ATOM 1493 O O . GLU A 1 194 ? 15.188 -18.875 -10.648 1 95.19 194 GLU A O 1
ATOM 1498 N N . SER A 1 195 ? 15.875 -18.219 -8.617 1 96.94 195 SER A N 1
ATOM 1499 C CA . SER A 1 195 ? 16.969 -17.391 -9.141 1 96.94 195 SER A CA 1
ATOM 1500 C C . SER A 1 195 ? 17.984 -18.25 -9.898 1 96.94 195 SER A C 1
ATOM 1502 O O . SER A 1 195 ? 18.453 -17.859 -10.961 1 96.94 195 SER A O 1
ATOM 1504 N N . PHE A 1 196 ? 18.25 -19.391 -9.367 1 95.44 196 PHE A N 1
ATOM 1505 C CA . PHE A 1 196 ? 19.172 -20.281 -10.047 1 95.44 196 PHE A CA 1
ATOM 1506 C C . PHE A 1 196 ? 18.531 -20.875 -11.305 1 95.44 196 PHE A C 1
ATOM 1508 O O . PHE A 1 196 ? 19.141 -20.891 -12.367 1 95.44 196 PHE A O 1
ATOM 1515 N N . GLU A 1 197 ? 17.312 -21.297 -11.219 1 94.06 197 GLU A N 1
ATOM 1516 C CA . GLU A 1 197 ? 16.609 -21.984 -12.297 1 94.06 197 GLU A CA 1
ATOM 1517 C C . GLU A 1 197 ? 16.344 -21.047 -13.469 1 94.06 197 GLU A C 1
ATOM 1519 O O . GLU A 1 197 ? 16.547 -21.406 -14.633 1 94.06 197 GLU A O 1
ATOM 1524 N N . GLU A 1 198 ? 15.961 -19.781 -13.18 1 95.19 198 GLU A N 1
ATOM 1525 C CA . GLU A 1 198 ? 15.5 -18.891 -14.234 1 95.19 198 GLU A CA 1
ATOM 1526 C C . GLU A 1 198 ? 16.625 -18.016 -14.758 1 95.19 198 GLU A C 1
ATOM 1528 O O . GLU A 1 198 ? 16.641 -17.625 -15.93 1 95.19 198 GLU A O 1
ATOM 1533 N N . ALA A 1 199 ? 17.641 -17.719 -13.914 1 97.38 199 ALA A N 1
ATOM 1534 C CA . ALA A 1 199 ? 18.578 -16.672 -14.328 1 97.38 199 ALA A CA 1
ATOM 1535 C C . ALA A 1 199 ? 20.016 -17.078 -14.055 1 97.38 199 ALA A C 1
ATOM 1537 O O . ALA A 1 199 ? 20.938 -16.297 -14.258 1 97.38 199 ALA A O 1
ATOM 1538 N N . GLY A 1 200 ? 20.25 -18.266 -13.508 1 96.56 200 GLY A N 1
ATOM 1539 C CA . GLY A 1 200 ? 21.594 -18.734 -13.227 1 96.56 200 GLY A CA 1
ATOM 1540 C C . GLY A 1 200 ? 22.266 -18 -12.078 1 96.56 200 GLY A C 1
ATOM 1541 O O . GLY A 1 200 ? 23.5 -17.953 -11.992 1 96.56 200 GLY A O 1
ATOM 1542 N N . ILE A 1 201 ? 21.516 -17.391 -11.195 1 97.31 201 ILE A N 1
ATOM 1543 C CA . ILE A 1 201 ? 22.062 -16.688 -10.031 1 97.31 201 ILE A CA 1
ATOM 1544 C C . ILE A 1 201 ? 22.344 -17.688 -8.922 1 97.31 201 ILE A C 1
ATOM 1546 O O . ILE A 1 201 ? 21.438 -18.375 -8.43 1 97.31 201 ILE A O 1
ATOM 1550 N N . SER A 1 202 ? 23.562 -17.797 -8.523 1 95.69 202 SER A N 1
ATOM 1551 C CA . SER A 1 202 ? 23.938 -18.734 -7.48 1 95.69 202 SER A CA 1
ATOM 1552 C C . SER A 1 202 ? 23.312 -18.375 -6.141 1 95.69 202 SER A C 1
ATOM 1554 O O . SER A 1 202 ? 22.922 -17.234 -5.922 1 95.69 202 SER A O 1
ATOM 1556 N N . SER A 1 203 ? 23.219 -19.312 -5.27 1 95.5 203 SER A N 1
ATOM 1557 C CA . SER A 1 203 ? 22.594 -19.125 -3.963 1 95.5 203 SER A CA 1
ATOM 1558 C C . SER A 1 203 ? 23.328 -18.062 -3.158 1 95.5 203 SER A C 1
ATOM 1560 O O . SER A 1 203 ? 22.703 -17.312 -2.398 1 95.5 203 SER A O 1
ATOM 1562 N N . ASP A 1 204 ? 24.656 -17.984 -3.307 1 93.44 204 ASP A N 1
ATOM 1563 C CA . ASP A 1 204 ? 25.438 -17 -2.57 1 93.44 204 ASP A CA 1
ATOM 1564 C C . ASP A 1 204 ? 25.047 -15.57 -2.971 1 93.44 204 ASP A C 1
ATOM 1566 O O . ASP A 1 204 ? 24.953 -14.688 -2.121 1 93.44 204 ASP A O 1
ATOM 1570 N N . ILE A 1 205 ? 24.781 -15.398 -4.258 1 94.44 205 ILE A N 1
ATOM 1571 C CA . ILE A 1 205 ? 24.375 -14.086 -4.754 1 94.44 205 ILE A CA 1
ATOM 1572 C C . ILE A 1 205 ? 22.906 -13.844 -4.438 1 94.44 205 ILE A C 1
ATOM 1574 O O . ILE A 1 205 ? 22.531 -12.773 -3.955 1 94.44 205 ILE A O 1
ATOM 1578 N N . ALA A 1 206 ? 22.078 -14.875 -4.676 1 96.31 206 ALA A N 1
ATOM 1579 C CA . ALA A 1 206 ? 20.641 -14.758 -4.484 1 96.31 206 ALA A CA 1
ATOM 1580 C C . ALA A 1 206 ? 20.297 -14.461 -3.027 1 96.31 206 ALA A C 1
ATOM 1582 O O . ALA A 1 206 ? 19.312 -13.781 -2.74 1 96.31 206 ALA A O 1
ATOM 1583 N N . SER A 1 207 ? 21.125 -14.906 -2.107 1 94.38 207 SER A N 1
ATOM 1584 C CA . SER A 1 207 ? 20.859 -14.734 -0.682 1 94.38 207 SER A CA 1
ATOM 1585 C C . SER A 1 207 ? 21.031 -13.281 -0.262 1 94.38 207 SER A C 1
ATOM 1587 O O . SER A 1 207 ? 20.625 -12.898 0.837 1 94.38 207 SER A O 1
ATOM 1589 N N . ARG A 1 208 ? 21.562 -12.422 -1.166 1 93.56 208 ARG A N 1
ATOM 1590 C CA . ARG A 1 208 ? 21.719 -11 -0.885 1 93.56 208 ARG A CA 1
ATOM 1591 C C . ARG A 1 208 ? 20.453 -10.227 -1.216 1 93.56 208 ARG A C 1
ATOM 1593 O O . ARG A 1 208 ? 20.375 -9.023 -0.967 1 93.56 208 ARG A O 1
ATOM 1600 N N . ALA A 1 209 ? 19.469 -10.922 -1.801 1 96.44 209 ALA A N 1
ATOM 1601 C CA . ALA A 1 209 ? 18.219 -10.258 -2.146 1 96.44 209 ALA A CA 1
ATOM 1602 C C . ALA A 1 209 ? 17.516 -9.711 -0.902 1 96.44 209 ALA A C 1
ATOM 1604 O O . ALA A 1 209 ? 17.5 -10.359 0.144 1 96.44 209 ALA A O 1
ATOM 1605 N N . ILE A 1 210 ? 16.984 -8.523 -1.053 1 95.88 210 ILE A N 1
ATOM 1606 C CA . ILE A 1 210 ? 16.297 -7.852 0.047 1 95.88 210 ILE A CA 1
ATOM 1607 C C . ILE A 1 210 ? 14.789 -7.863 -0.198 1 95.88 210 ILE A C 1
ATOM 1609 O O . ILE A 1 210 ? 14.328 -7.488 -1.278 1 95.88 210 ILE A O 1
ATOM 1613 N N . SER A 1 211 ? 14.031 -8.438 0.807 1 98.12 211 SER A N 1
ATOM 1614 C CA . SER A 1 211 ? 12.578 -8.273 0.745 1 98.12 211 SER A CA 1
ATOM 1615 C C . SER A 1 211 ? 12.188 -6.805 0.875 1 98.12 211 SER A C 1
ATOM 1617 O O . SER A 1 211 ? 12.555 -6.145 1.848 1 98.12 211 SER A O 1
ATOM 1619 N N . VAL A 1 212 ? 11.422 -6.297 -0.054 1 98.44 212 VAL A N 1
ATOM 1620 C CA . VAL A 1 212 ? 11.195 -4.855 -0.07 1 98.44 212 VAL A CA 1
ATOM 1621 C C . VAL A 1 212 ? 9.703 -4.562 0.081 1 98.44 212 VAL A C 1
ATOM 1623 O O . VAL A 1 212 ? 9.273 -3.414 -0.052 1 98.44 212 VAL A O 1
ATOM 1626 N N . GLY A 1 213 ? 8.906 -5.555 0.296 1 98.06 213 GLY A N 1
ATOM 1627 C CA . GLY A 1 213 ? 7.473 -5.367 0.468 1 98.06 213 GLY A CA 1
ATOM 1628 C C . GLY A 1 213 ? 6.641 -6.285 -0.411 1 98.06 213 GLY A C 1
ATOM 1629 O O . GLY A 1 213 ? 7.078 -7.379 -0.764 1 98.06 213 GLY A O 1
ATOM 1630 N N . VAL A 1 214 ? 5.391 -5.852 -0.725 1 98.44 214 VAL A N 1
ATOM 1631 C CA . VAL A 1 214 ? 4.473 -6.645 -1.536 1 98.44 214 VAL A CA 1
ATOM 1632 C C . VAL A 1 214 ? 3.723 -5.738 -2.506 1 98.44 214 VAL A C 1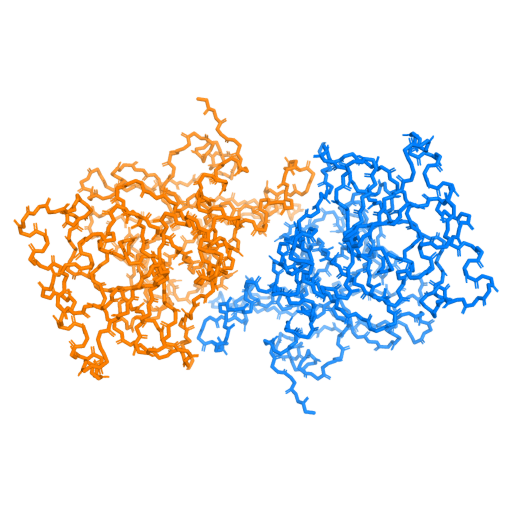
ATOM 1634 O O . VAL A 1 214 ? 3.65 -4.523 -2.297 1 98.44 214 VAL A O 1
ATOM 1637 N N . VAL A 1 215 ? 3.328 -6.293 -3.527 1 98.31 215 VAL A N 1
ATOM 1638 C CA . VAL A 1 215 ? 2.314 -5.734 -4.418 1 98.31 215 VAL A CA 1
ATOM 1639 C C . VAL A 1 215 ? 1.075 -6.629 -4.414 1 98.31 215 VAL A C 1
ATOM 1641 O O . VAL A 1 215 ? 1.185 -7.852 -4.523 1 98.31 215 VAL A O 1
ATOM 1644 N N . SER A 1 216 ? -0.083 -6.051 -4.215 1 97.81 216 SER A N 1
ATOM 1645 C CA . SER A 1 216 ? -1.328 -6.812 -4.23 1 97.81 216 SER A CA 1
ATOM 1646 C C . SER A 1 216 ? -2.369 -6.148 -5.125 1 97.81 216 SER A C 1
ATOM 1648 O O . SER A 1 216 ? -2.418 -4.918 -5.223 1 97.81 216 SER A O 1
ATOM 1650 N N . PHE A 1 217 ? -3.133 -6.91 -5.773 1 97.06 217 PHE A N 1
ATOM 1651 C CA . PHE A 1 217 ? -4.156 -6.449 -6.703 1 97.06 217 PHE A CA 1
ATOM 1652 C C . PHE A 1 217 ? -5.266 -7.484 -6.848 1 97.06 217 PHE A C 1
ATOM 1654 O O . PHE A 1 217 ? -5.113 -8.625 -6.406 1 97.06 217 PHE A O 1
ATOM 1661 N N . TRP A 1 218 ? -6.379 -7.082 -7.41 1 97.31 218 TRP A N 1
ATOM 1662 C CA . TRP A 1 218 ? -7.531 -7.969 -7.547 1 97.31 218 TRP A CA 1
ATOM 1663 C C . TRP A 1 218 ? -8.102 -7.906 -8.961 1 97.31 218 TRP A C 1
ATOM 1665 O O . TRP A 1 218 ? -8.836 -6.977 -9.297 1 97.31 218 TRP A O 1
ATOM 1675 N N . GLN A 1 219 ? -7.863 -8.953 -9.727 1 95.56 219 GLN A N 1
ATOM 1676 C CA . GLN A 1 219 ? -8.305 -9 -11.117 1 95.56 219 GLN A CA 1
ATOM 1677 C C . GLN A 1 219 ? -9.609 -9.766 -11.25 1 95.56 219 GLN A C 1
ATOM 1679 O O . GLN A 1 219 ? -9.82 -10.773 -10.578 1 95.56 219 GLN A O 1
ATOM 1684 N N . ASP A 1 220 ? -10.43 -9.25 -12.055 1 95.81 220 ASP A N 1
ATOM 1685 C CA . ASP A 1 220 ? -11.633 -9.938 -12.516 1 95.81 220 ASP A CA 1
ATOM 1686 C C . ASP A 1 220 ? -11.445 -10.453 -13.945 1 95.81 220 ASP A C 1
ATOM 1688 O O . ASP A 1 220 ? -11.555 -9.688 -14.906 1 95.81 220 ASP A O 1
ATOM 1692 N N . SER A 1 221 ? -11.203 -11.75 -14.047 1 93.31 221 SER A N 1
ATOM 1693 C CA . SER A 1 221 ? -10.977 -12.375 -15.344 1 93.31 221 SER A CA 1
ATOM 1694 C C . SER A 1 221 ? -12.203 -13.164 -15.797 1 93.31 221 SER A C 1
ATOM 1696 O O . SER A 1 221 ? -12.766 -13.945 -15.023 1 93.31 221 SER A O 1
ATOM 1698 N N . SER A 1 222 ? -12.531 -13 -17.031 1 92.31 222 SER A N 1
ATOM 1699 C CA . SER A 1 222 ? -13.688 -13.727 -17.562 1 92.31 222 SER A CA 1
ATOM 1700 C C . SER A 1 222 ? -13.406 -15.219 -17.656 1 92.31 222 SER A C 1
ATOM 1702 O O . SER A 1 222 ? -14.32 -16.031 -17.578 1 92.31 222 SER A O 1
ATOM 1704 N N . ILE A 1 223 ? -12.18 -15.523 -17.766 1 91.88 223 ILE A N 1
ATOM 1705 C CA . ILE A 1 223 ? -11.82 -16.922 -17.969 1 91.88 223 ILE A CA 1
ATOM 1706 C C . ILE A 1 223 ? -11.359 -17.531 -16.641 1 91.88 223 ILE A C 1
ATOM 1708 O O . ILE A 1 223 ? -11.789 -18.625 -16.281 1 91.88 223 ILE A O 1
ATOM 1712 N N . ARG A 1 224 ? -10.617 -16.828 -15.852 1 94.25 224 ARG A N 1
ATOM 1713 C CA . ARG A 1 224 ? -9.969 -17.406 -14.68 1 94.25 224 ARG A CA 1
ATOM 1714 C C . ARG A 1 224 ? -10.773 -17.125 -13.414 1 94.25 224 ARG A C 1
ATOM 1716 O O . ARG A 1 224 ? -10.555 -17.766 -12.383 1 94.25 224 ARG A O 1
ATOM 1723 N N . GLY A 1 225 ? -11.672 -16.141 -13.5 1 96.38 225 GLY A N 1
ATOM 1724 C CA . GLY A 1 225 ? -12.414 -15.742 -12.312 1 96.38 225 GLY A CA 1
ATOM 1725 C C . GLY A 1 225 ? -11.758 -14.602 -11.547 1 96.38 225 GLY A C 1
ATOM 1726 O O . GLY A 1 225 ? -11.148 -13.719 -12.141 1 96.38 225 GLY A O 1
ATOM 1727 N N . TYR A 1 226 ? -12.055 -14.547 -10.258 1 97.06 226 TYR A N 1
ATOM 1728 C CA . TYR A 1 226 ? -11.492 -13.5 -9.414 1 97.06 226 TYR A CA 1
ATOM 1729 C C . TYR A 1 226 ? -10.109 -13.898 -8.891 1 97.06 226 TYR A C 1
ATOM 1731 O O . TYR A 1 226 ? -9.938 -15 -8.367 1 97.06 226 TYR A O 1
ATOM 1739 N N . ILE A 1 227 ? -9.164 -13 -9.031 1 96.12 227 ILE A N 1
ATOM 1740 C CA . ILE A 1 227 ? -7.797 -13.336 -8.656 1 96.12 227 ILE A CA 1
ATOM 1741 C C . ILE A 1 227 ? -7.246 -12.273 -7.711 1 96.12 227 ILE A C 1
ATOM 1743 O O . ILE A 1 227 ? -6.551 -11.352 -8.141 1 96.12 227 ILE A O 1
ATOM 1747 N N . PRO A 1 228 ? -7.57 -12.336 -6.406 1 97.44 228 PRO A N 1
ATOM 1748 C CA . PRO A 1 228 ? -6.82 -11.539 -5.434 1 97.44 228 PRO A CA 1
ATOM 1749 C C . PRO A 1 228 ? -5.387 -12.031 -5.25 1 97.44 228 PRO A C 1
ATOM 1751 O O . PRO A 1 228 ? -5.16 -13.055 -4.598 1 97.44 228 PRO A O 1
ATOM 1754 N N . ASP A 1 229 ? -4.469 -11.305 -5.785 1 97.38 229 ASP A N 1
ATOM 1755 C CA . ASP A 1 229 ? -3.094 -11.789 -5.859 1 97.38 229 ASP A CA 1
ATOM 1756 C C . ASP A 1 229 ? -2.152 -10.898 -5.055 1 97.38 229 ASP A C 1
ATOM 1758 O O . ASP A 1 229 ? -2.377 -9.688 -4.941 1 97.38 229 ASP A O 1
ATOM 1762 N N . THR A 1 230 ? -1.173 -11.461 -4.41 1 97.81 230 THR A N 1
ATOM 1763 C CA . THR A 1 230 ? -0.098 -10.766 -3.715 1 97.81 230 THR A CA 1
ATOM 1764 C C . THR A 1 230 ? 1.266 -11.25 -4.203 1 97.81 230 THR A C 1
ATOM 1766 O O . THR A 1 230 ? 1.531 -12.453 -4.223 1 97.81 230 THR A O 1
ATOM 1769 N N . GLU A 1 231 ? 2.084 -10.352 -4.617 1 98.38 231 GLU A N 1
ATOM 1770 C CA . GLU A 1 231 ? 3.459 -10.633 -5.016 1 98.38 231 GLU A CA 1
ATOM 1771 C C . GLU A 1 231 ? 4.453 -10.148 -3.963 1 98.38 231 GLU A C 1
ATOM 1773 O O . GLU A 1 231 ? 4.512 -8.953 -3.666 1 98.38 231 GLU A O 1
ATOM 1778 N N . PHE A 1 232 ? 5.172 -11.062 -3.34 1 98.56 232 PHE A N 1
ATOM 1779 C CA . PHE A 1 232 ? 6.301 -10.664 -2.504 1 98.56 232 PHE A CA 1
ATOM 1780 C C . PHE A 1 232 ? 7.453 -10.148 -3.357 1 98.56 232 PHE A C 1
ATOM 1782 O O . PHE A 1 232 ? 7.914 -10.844 -4.27 1 98.56 232 PHE A O 1
ATOM 1789 N N . CYS A 1 233 ? 7.945 -8.977 -3.072 1 98.75 233 CYS A N 1
ATOM 1790 C CA . CYS A 1 233 ? 8.906 -8.305 -3.936 1 98.75 233 CYS A CA 1
ATOM 1791 C C . CYS A 1 233 ? 10.297 -8.312 -3.312 1 98.75 233 CYS A C 1
ATOM 1793 O O . CYS A 1 233 ? 10.445 -8.055 -2.117 1 98.75 233 CYS A O 1
ATOM 1795 N N . TYR A 1 234 ? 11.273 -8.586 -4.094 1 98.75 234 TYR A N 1
ATOM 1796 C CA . TYR A 1 234 ? 12.672 -8.594 -3.693 1 98.75 234 TYR A CA 1
ATOM 1797 C C . TYR A 1 234 ? 13.523 -7.766 -4.656 1 98.75 234 TYR A C 1
ATOM 1799 O O . TYR A 1 234 ? 13.211 -7.68 -5.848 1 98.75 234 TYR A O 1
ATOM 1807 N N . ASP A 1 235 ? 14.516 -7.148 -4.125 1 98.38 235 ASP A N 1
ATOM 1808 C CA . ASP A 1 235 ? 15.523 -6.453 -4.922 1 98.38 235 ASP A CA 1
ATOM 1809 C C . ASP A 1 235 ? 16.906 -7.082 -4.738 1 98.38 235 ASP A C 1
ATOM 1811 O O . ASP A 1 235 ? 17.25 -7.492 -3.633 1 98.38 235 ASP A O 1
ATOM 1815 N N . LEU A 1 236 ? 17.594 -7.148 -5.773 1 97.5 236 LEU A N 1
ATOM 1816 C CA . LEU A 1 236 ? 18.969 -7.629 -5.762 1 97.5 236 LEU A CA 1
ATOM 1817 C C . LEU A 1 236 ? 19.875 -6.738 -6.621 1 97.5 236 LEU A C 1
ATOM 1819 O O . LEU A 1 236 ? 19.719 -6.695 -7.844 1 97.5 236 LEU A O 1
ATOM 1823 N N . GLU A 1 237 ? 20.719 -5.973 -6.004 1 95.56 237 GLU A N 1
ATOM 1824 C CA . GLU A 1 237 ? 21.734 -5.223 -6.738 1 95.56 237 GLU A CA 1
ATOM 1825 C C . GLU A 1 237 ? 22.859 -6.141 -7.219 1 95.56 237 GLU A C 1
ATOM 1827 O O . GLU A 1 237 ? 23.469 -6.844 -6.418 1 95.56 237 GLU A O 1
ATOM 1832 N N . LEU A 1 238 ? 23.047 -6.184 -8.477 1 96.12 238 LEU A N 1
ATOM 1833 C CA . LEU A 1 238 ? 24.031 -7.062 -9.102 1 96.12 238 LEU A CA 1
ATOM 1834 C C . LEU A 1 238 ? 25.25 -6.27 -9.586 1 96.12 238 LEU A C 1
ATOM 1836 O O . LEU A 1 238 ? 25.125 -5.082 -9.891 1 96.12 238 LEU A O 1
ATOM 1840 N N . ASP A 1 239 ? 26.344 -6.984 -9.641 1 93.12 239 ASP A N 1
ATOM 1841 C CA . ASP A 1 239 ? 27.547 -6.387 -10.211 1 93.12 239 ASP A CA 1
ATOM 1842 C C . ASP A 1 239 ? 27.359 -6.129 -11.703 1 93.12 239 ASP A C 1
ATOM 1844 O O . ASP A 1 239 ? 26.703 -6.906 -12.406 1 93.12 239 ASP A O 1
ATOM 1848 N N . ALA A 1 240 ? 28.047 -5.098 -12.164 1 92 240 ALA A N 1
ATOM 1849 C CA . ALA A 1 240 ? 27.938 -4.73 -13.57 1 92 240 ALA A CA 1
ATOM 1850 C C . ALA A 1 240 ? 28.438 -5.859 -14.469 1 92 240 ALA A C 1
ATOM 1852 O O . ALA A 1 240 ? 28.016 -5.965 -15.625 1 92 240 ALA A O 1
ATOM 1853 N N . SER A 1 241 ? 29.281 -6.727 -13.953 1 94.06 241 SER A N 1
ATOM 1854 C CA . SER A 1 241 ? 29.875 -7.797 -14.742 1 94.06 241 SER A CA 1
ATOM 1855 C C . SER A 1 241 ? 29 -9.039 -14.758 1 94.06 241 SER A C 1
ATOM 1857 O O . SER A 1 241 ? 29.234 -9.961 -15.539 1 94.06 241 SER A O 1
ATOM 1859 N N . PHE A 1 242 ? 28 -9.047 -13.938 1 95.44 242 PHE A N 1
ATOM 1860 C CA . PHE A 1 242 ? 27.125 -10.211 -13.875 1 95.44 242 PHE A CA 1
ATOM 1861 C C . PHE A 1 242 ? 26.25 -10.297 -15.109 1 95.44 242 PHE A C 1
ATOM 1863 O O . PHE A 1 242 ? 25.625 -9.312 -15.508 1 95.44 242 PHE A O 1
ATOM 1870 N N . ILE A 1 243 ? 26.203 -11.469 -15.68 1 96.56 243 ILE A N 1
ATOM 1871 C CA . ILE A 1 243 ? 25.328 -11.719 -16.812 1 96.56 243 ILE A CA 1
ATOM 1872 C C . ILE A 1 243 ? 24.406 -12.906 -16.516 1 96.56 243 ILE A C 1
ATOM 1874 O O . ILE A 1 243 ? 24.875 -14.047 -16.422 1 96.56 243 ILE A O 1
ATOM 1878 N N . PRO A 1 244 ? 23.156 -12.609 -16.391 1 97.31 244 PRO A N 1
ATOM 1879 C CA . PRO A 1 244 ? 22.25 -13.727 -16.172 1 97.31 244 PRO A CA 1
ATOM 1880 C C . PRO A 1 244 ? 22.125 -14.648 -17.375 1 97.31 244 PRO A C 1
ATOM 1882 O O . PRO A 1 244 ? 22.344 -14.211 -18.516 1 97.31 244 PRO A O 1
ATOM 1885 N N . HIS A 1 245 ? 21.812 -15.891 -17.172 1 95.06 245 HIS A N 1
ATOM 1886 C CA . HIS A 1 245 ? 21.562 -16.844 -18.25 1 95.06 245 HIS A CA 1
ATOM 1887 C C . HIS A 1 245 ? 20.422 -17.797 -17.906 1 95.06 245 HIS A C 1
ATOM 1889 O O . HIS A 1 245 ? 20.281 -18.203 -16.75 1 95.06 245 HIS A O 1
ATOM 1895 N N . PRO A 1 246 ? 19.625 -18.078 -18.906 1 91.62 246 PRO A N 1
ATOM 1896 C CA . PRO A 1 246 ? 18.547 -19.047 -18.688 1 91.62 246 PRO A CA 1
ATOM 1897 C C . PRO A 1 246 ? 19.078 -20.438 -18.359 1 91.62 246 PRO A C 1
ATOM 1899 O O . PRO A 1 246 ? 19.984 -20.938 -19.031 1 91.62 246 PRO A O 1
ATOM 1902 N N . ALA A 1 247 ? 18.5 -21.078 -17.312 1 86.75 247 ALA A N 1
ATOM 1903 C CA . ALA A 1 247 ? 19.078 -22.359 -16.906 1 86.75 247 ALA A CA 1
ATOM 1904 C C . ALA A 1 247 ? 18.062 -23.484 -17.047 1 86.75 247 ALA A C 1
ATOM 1906 O O . ALA A 1 247 ? 18.438 -24.672 -17.062 1 86.75 247 ALA A O 1
ATOM 1907 N N . ASP A 1 248 ? 16.766 -23.172 -17.234 1 86.38 248 ASP A N 1
ATOM 1908 C CA . ASP A 1 248 ? 15.797 -24.266 -17.266 1 86.38 248 ASP A CA 1
ATOM 1909 C C . ASP A 1 248 ? 14.898 -24.156 -18.484 1 86.38 248 ASP A C 1
ATOM 1911 O O . ASP A 1 248 ? 13.898 -24.875 -18.594 1 86.38 248 ASP A O 1
ATOM 1915 N N . GLY A 1 249 ? 15.188 -23.234 -19.328 1 87.5 249 GLY A N 1
ATOM 1916 C CA . GLY A 1 249 ? 14.422 -23.109 -20.562 1 87.5 249 GLY A CA 1
ATOM 1917 C C . GLY A 1 249 ? 13.164 -22.281 -20.391 1 87.5 249 GLY A C 1
ATOM 1918 O O . GLY A 1 249 ? 12.438 -22.047 -21.359 1 87.5 249 GLY A O 1
ATOM 1919 N N . GLU A 1 250 ? 12.836 -21.719 -19.25 1 90.19 250 GLU A N 1
ATOM 1920 C CA . GLU A 1 250 ? 11.625 -20.953 -19 1 90.19 250 GLU A CA 1
ATOM 1921 C C . GLU A 1 250 ? 11.82 -19.484 -19.391 1 90.19 250 GLU A C 1
ATOM 1923 O O . GLU A 1 250 ? 10.844 -18.734 -19.516 1 90.19 250 GLU A O 1
ATOM 1928 N N . VAL A 1 251 ? 13.039 -19.125 -19.562 1 94.75 251 VAL A N 1
ATOM 1929 C CA . VAL A 1 251 ? 13.391 -17.766 -19.953 1 94.75 251 VAL A CA 1
ATOM 1930 C C . VAL A 1 251 ? 14.086 -17.781 -21.312 1 94.75 251 VAL A C 1
ATOM 1932 O O . VAL A 1 251 ? 14.922 -18.641 -21.578 1 94.75 251 VAL A O 1
ATOM 1935 N N . GLU A 1 252 ? 13.68 -16.875 -22.125 1 96.12 252 GLU A N 1
ATOM 1936 C CA . GLU A 1 252 ? 14.234 -16.797 -23.469 1 96.12 252 GLU A CA 1
ATOM 1937 C C . GLU A 1 252 ? 15.523 -15.992 -23.5 1 96.12 252 GLU A C 1
ATOM 1939 O O . GLU A 1 252 ? 16.516 -16.406 -24.109 1 96.12 252 GLU A O 1
ATOM 1944 N N . GLU A 1 253 ? 15.508 -14.867 -22.969 1 96.94 253 GLU A N 1
ATOM 1945 C CA . GLU A 1 253 ? 16.656 -13.961 -22.953 1 96.94 253 GLU A CA 1
ATOM 1946 C C . GLU A 1 253 ? 16.5 -12.883 -21.891 1 96.94 253 GLU A C 1
ATOM 1948 O O . GLU A 1 253 ? 15.445 -12.773 -21.266 1 96.94 253 GLU A O 1
ATOM 1953 N N . PHE A 1 254 ? 17.594 -12.18 -21.719 1 98.12 254 PHE A N 1
ATOM 1954 C CA . PHE A 1 254 ? 17.625 -11.086 -20.75 1 98.12 254 PHE A CA 1
ATOM 1955 C C . PHE A 1 254 ? 18.062 -9.789 -21.422 1 98.12 254 PHE A C 1
ATOM 1957 O O . PHE A 1 254 ? 18.828 -9.805 -22.375 1 98.12 254 PHE A O 1
ATOM 1964 N N . PHE A 1 255 ? 17.562 -8.656 -20.906 1 98.38 255 PHE A N 1
ATOM 1965 C CA . PHE A 1 255 ? 17.938 -7.301 -21.281 1 98.38 255 PHE A CA 1
ATOM 1966 C C . PHE A 1 255 ? 18.375 -6.492 -20.078 1 98.38 255 PHE A C 1
ATOM 1968 O O . PHE A 1 255 ? 17.812 -6.637 -18.984 1 98.38 255 PHE A O 1
ATOM 1975 N N . LEU A 1 256 ? 19.375 -5.727 -20.25 1 98.5 256 LEU A N 1
ATOM 1976 C CA . LEU A 1 256 ? 19.734 -4.723 -19.25 1 98.5 256 LEU A CA 1
ATOM 1977 C C . LEU A 1 256 ? 19.359 -3.322 -19.734 1 98.5 256 LEU A C 1
ATOM 1979 O O . LEU A 1 256 ? 20.047 -2.766 -20.594 1 98.5 256 LEU A O 1
ATOM 1983 N N . TRP A 1 257 ? 18.297 -2.76 -19.188 1 98.69 257 TRP A N 1
ATOM 1984 C CA . TRP A 1 257 ? 17.75 -1.511 -19.703 1 98.69 257 TRP A CA 1
ATOM 1985 C C . TRP A 1 257 ? 17.781 -0.42 -18.641 1 98.69 257 TRP A C 1
ATOM 1987 O O . TRP A 1 257 ? 17.672 -0.707 -17.438 1 98.69 257 TRP A O 1
ATOM 1997 N N . ASP A 1 258 ? 17.953 0.836 -19.094 1 98.12 258 ASP A N 1
ATOM 1998 C CA . ASP A 1 258 ? 17.703 1.952 -18.188 1 98.12 258 ASP A CA 1
ATOM 1999 C C . ASP A 1 258 ? 16.219 2.059 -17.859 1 98.12 258 ASP A C 1
ATOM 2001 O O . ASP A 1 258 ? 15.375 1.46 -18.531 1 98.12 258 ASP A O 1
ATOM 2005 N N . LEU A 1 259 ? 15.867 2.777 -16.859 1 97.75 259 LEU A N 1
ATOM 2006 C CA . LEU A 1 259 ? 14.516 2.77 -16.312 1 97.75 259 LEU A CA 1
ATOM 2007 C C . LEU A 1 259 ? 13.539 3.443 -17.281 1 97.75 259 LEU A C 1
ATOM 2009 O O . LEU A 1 259 ? 12.352 3.115 -17.297 1 97.75 259 LEU A O 1
ATOM 2013 N N . GLU A 1 260 ? 14.023 4.383 -18.094 1 97.31 260 GLU A N 1
ATOM 2014 C CA . GLU A 1 260 ? 13.156 4.992 -19.094 1 97.31 260 GLU A CA 1
ATOM 2015 C C . GLU A 1 260 ? 12.727 3.977 -20.156 1 97.31 260 GLU A C 1
ATOM 2017 O O . GLU A 1 260 ? 11.562 3.953 -20.562 1 97.31 260 GLU A O 1
ATOM 2022 N N . THR A 1 261 ? 13.68 3.166 -20.578 1 98.25 261 THR A N 1
ATOM 2023 C CA . THR A 1 261 ? 13.359 2.096 -21.516 1 98.25 261 THR A CA 1
ATOM 2024 C C . THR A 1 261 ? 12.375 1.106 -20.906 1 98.25 261 THR A C 1
ATOM 2026 O O . THR A 1 261 ? 11.43 0.671 -21.562 1 98.25 261 THR A O 1
ATOM 2029 N N . VAL A 1 262 ? 12.562 0.762 -19.672 1 98.31 262 VAL A N 1
ATOM 2030 C CA . VAL A 1 262 ? 11.656 -0.142 -18.969 1 98.31 262 VAL A CA 1
ATOM 2031 C C . VAL A 1 262 ? 10.25 0.445 -18.938 1 98.31 262 VAL A C 1
ATOM 2033 O O . VAL A 1 262 ? 9.273 -0.252 -19.25 1 98.31 262 VAL A O 1
ATOM 2036 N N . LYS A 1 263 ? 10.133 1.728 -18.641 1 96.75 263 LYS A N 1
ATOM 2037 C CA . LYS A 1 263 ? 8.844 2.412 -18.609 1 96.75 263 LYS A CA 1
ATOM 2038 C C . LYS A 1 263 ? 8.148 2.363 -19.969 1 96.75 263 LYS A C 1
ATOM 2040 O O . LYS A 1 263 ? 6.934 2.193 -20.031 1 96.75 263 LYS A O 1
ATOM 2045 N N . ASP A 1 264 ? 8.969 2.531 -20.984 1 97 264 ASP A N 1
ATOM 2046 C CA . ASP A 1 264 ? 8.43 2.5 -22.344 1 97 264 ASP A CA 1
ATOM 2047 C C . ASP A 1 264 ? 7.785 1.148 -22.641 1 97 264 ASP A C 1
ATOM 2049 O O . ASP A 1 264 ? 6.672 1.088 -23.172 1 97 264 ASP A O 1
ATOM 2053 N N . HIS A 1 265 ? 8.469 0.085 -22.312 1 97.69 265 HIS A N 1
ATOM 2054 C CA . HIS A 1 265 ? 7.945 -1.253 -22.562 1 97.69 265 HIS A CA 1
ATOM 2055 C C . HIS A 1 265 ? 6.742 -1.555 -21.672 1 97.69 265 HIS A C 1
ATOM 2057 O O . HIS A 1 265 ? 5.828 -2.273 -22.078 1 97.69 265 HIS A O 1
ATOM 2063 N N . LEU A 1 266 ? 6.754 -1.03 -20.484 1 96.44 266 LEU A N 1
ATOM 2064 C CA . LEU A 1 266 ? 5.602 -1.155 -19.594 1 96.44 266 LEU A CA 1
ATOM 2065 C C . LEU A 1 266 ? 4.367 -0.512 -20.219 1 96.44 266 LEU A C 1
ATOM 2067 O O . LEU A 1 266 ? 3.287 -1.108 -20.219 1 96.44 266 LEU A O 1
ATOM 2071 N N . SER A 1 267 ? 4.523 0.677 -20.734 1 94.94 267 SER A N 1
ATOM 2072 C CA . SER A 1 267 ? 3.416 1.432 -21.312 1 94.94 267 SER A CA 1
ATOM 2073 C C . SER A 1 267 ? 2.855 0.732 -22.547 1 94.94 267 SER A C 1
ATOM 2075 O O . SER A 1 267 ? 1.684 0.907 -22.891 1 94.94 267 SER A O 1
ATOM 2077 N N . LYS A 1 268 ? 3.709 -0.082 -23.172 1 95.75 268 LYS A N 1
ATOM 2078 C CA . LYS A 1 268 ? 3.297 -0.806 -24.375 1 95.75 268 LYS A CA 1
ATOM 2079 C C . LYS A 1 268 ? 2.59 -2.109 -24.016 1 95.75 268 LYS A C 1
ATOM 2081 O O . LYS A 1 268 ? 2.17 -2.859 -24.891 1 95.75 268 LYS A O 1
ATOM 2086 N N . GLY A 1 269 ? 2.523 -2.408 -22.75 1 93.62 269 GLY A N 1
ATOM 2087 C CA . GLY A 1 269 ? 1.826 -3.607 -22.328 1 93.62 269 GLY A CA 1
ATOM 2088 C C . GLY A 1 269 ? 2.609 -4.879 -22.578 1 93.62 269 GLY A C 1
ATOM 2089 O O . GLY A 1 269 ? 2.023 -5.941 -22.812 1 93.62 269 GLY A O 1
ATOM 2090 N N . GLU A 1 270 ? 3.914 -4.762 -22.5 1 96.81 270 GLU A N 1
ATOM 2091 C CA . GLU A 1 270 ? 4.738 -5.895 -22.906 1 96.81 270 GLU A CA 1
ATOM 2092 C C . GLU A 1 270 ? 5.098 -6.773 -21.719 1 96.81 270 GLU A C 1
ATOM 2094 O O . GLU A 1 270 ? 5.57 -7.898 -21.891 1 96.81 270 GLU A O 1
ATOM 2099 N N . PHE A 1 271 ? 4.875 -6.344 -20.5 1 97.25 271 PHE A N 1
ATOM 2100 C CA . PHE A 1 271 ? 5.156 -7.125 -19.297 1 97.25 271 PHE A CA 1
ATOM 2101 C C . PHE A 1 271 ? 3.965 -8 -18.922 1 97.25 271 PHE A C 1
ATOM 2103 O O . PHE A 1 271 ? 2.822 -7.672 -19.25 1 97.25 271 PHE A O 1
ATOM 2110 N N . THR A 1 272 ? 4.223 -9.164 -18.266 1 95.12 272 THR A N 1
ATOM 2111 C CA . THR A 1 272 ? 3.131 -9.844 -17.578 1 95.12 272 THR A CA 1
ATOM 2112 C C . THR A 1 272 ? 2.477 -8.914 -16.562 1 95.12 272 THR A C 1
ATOM 2114 O O . THR A 1 272 ? 3.115 -7.992 -16.047 1 95.12 272 THR A O 1
ATOM 2117 N N . PRO A 1 273 ? 1.253 -9.164 -16.25 1 91.25 273 PRO A N 1
ATOM 2118 C CA . PRO A 1 273 ? 0.55 -8.289 -15.312 1 91.25 273 PRO A CA 1
ATOM 2119 C C . PRO A 1 273 ? 1.265 -8.18 -13.969 1 91.25 273 PRO A C 1
ATOM 2121 O O . PRO A 1 273 ? 1.482 -7.07 -13.477 1 91.25 273 PRO A O 1
ATOM 2124 N N . GLU A 1 274 ? 1.647 -9.266 -13.367 1 95.56 274 GLU A N 1
ATOM 2125 C CA . GLU A 1 274 ? 2.303 -9.266 -12.062 1 95.56 274 GLU A CA 1
ATOM 2126 C C . GLU A 1 274 ? 3.654 -8.562 -12.125 1 95.56 274 GLU A C 1
ATOM 2128 O O . GLU A 1 274 ? 3.953 -7.703 -11.289 1 95.56 274 GLU A O 1
ATOM 2133 N N . ALA A 1 275 ? 4.395 -8.891 -13.156 1 97.5 275 ALA A N 1
ATOM 2134 C CA . ALA A 1 275 ? 5.727 -8.305 -13.297 1 97.5 275 ALA A CA 1
ATOM 2135 C C . ALA A 1 275 ? 5.641 -6.797 -13.523 1 97.5 275 ALA A C 1
ATOM 2137 O O . ALA A 1 275 ? 6.457 -6.035 -13 1 97.5 275 ALA A O 1
ATOM 2138 N N . GLY A 1 276 ? 4.668 -6.438 -14.352 1 97.44 276 GLY A N 1
ATOM 2139 C CA . GLY A 1 276 ? 4.488 -5.02 -14.617 1 97.44 276 GLY A CA 1
ATOM 2140 C C . GLY A 1 276 ? 4.238 -4.203 -13.367 1 97.44 276 GLY A C 1
ATOM 2141 O O . GLY A 1 276 ? 4.84 -3.146 -13.172 1 97.44 276 GLY A O 1
ATOM 2142 N N . LEU A 1 277 ? 3.398 -4.645 -12.492 1 98 277 LEU A N 1
ATOM 2143 C CA . LEU A 1 277 ? 3.082 -3.92 -11.266 1 98 277 LEU A CA 1
ATOM 2144 C C . LEU A 1 277 ? 4.277 -3.914 -10.32 1 98 277 LEU A C 1
ATOM 2146 O O . LEU A 1 277 ? 4.508 -2.93 -9.609 1 98 277 LEU A O 1
ATOM 2150 N N . VAL A 1 278 ? 5.02 -4.996 -10.281 1 98.69 278 VAL A N 1
ATOM 2151 C CA . VAL A 1 278 ? 6.227 -5.066 -9.461 1 98.69 278 VAL A CA 1
ATOM 2152 C C . VAL A 1 278 ? 7.258 -4.062 -9.977 1 98.69 278 VAL A C 1
ATOM 2154 O O . VAL A 1 278 ? 7.949 -3.416 -9.188 1 98.69 278 VAL A O 1
ATOM 2157 N N . VAL A 1 279 ? 7.324 -3.918 -11.328 1 98.69 279 VAL A N 1
ATOM 2158 C CA . VAL A 1 279 ? 8.211 -2.926 -11.93 1 98.69 279 VAL A CA 1
ATOM 2159 C C . VAL A 1 279 ? 7.758 -1.521 -11.531 1 98.69 279 VAL A C 1
ATOM 2161 O O . VAL A 1 279 ? 8.586 -0.675 -11.18 1 98.69 279 VAL A O 1
ATOM 2164 N N . VAL A 1 280 ? 6.453 -1.268 -11.547 1 98.56 280 VAL A N 1
ATOM 2165 C CA . VAL A 1 280 ? 5.938 0.038 -11.156 1 98.56 280 VAL A CA 1
ATOM 2166 C C . VAL A 1 280 ? 6.352 0.346 -9.719 1 98.56 280 VAL A C 1
ATOM 2168 O O . VAL A 1 280 ? 6.816 1.45 -9.422 1 98.56 280 VAL A O 1
ATOM 2171 N N . ASP A 1 281 ? 6.164 -0.597 -8.859 1 98.69 281 ASP A N 1
ATOM 2172 C CA . ASP A 1 281 ? 6.578 -0.436 -7.465 1 98.69 281 ASP A CA 1
ATOM 2173 C C . ASP A 1 281 ? 8.062 -0.104 -7.371 1 98.69 281 ASP A C 1
ATOM 2175 O O . ASP A 1 281 ? 8.461 0.756 -6.582 1 98.69 281 ASP A O 1
ATOM 2179 N N . PHE A 1 282 ? 8.898 -0.792 -8.141 1 98.88 282 PHE A N 1
ATOM 2180 C CA . PHE A 1 282 ? 10.336 -0.555 -8.172 1 98.88 282 PHE A CA 1
ATOM 2181 C C . PHE A 1 282 ? 10.641 0.866 -8.633 1 98.88 282 PHE A C 1
ATOM 2183 O O . PHE A 1 282 ? 11.477 1.551 -8.039 1 98.88 282 PHE A O 1
ATOM 2190 N N . LEU A 1 283 ? 9.984 1.293 -9.711 1 98.62 283 LEU A N 1
ATOM 2191 C CA . LEU A 1 283 ? 10.188 2.631 -10.258 1 98.62 283 LEU A CA 1
ATOM 2192 C C . LEU A 1 283 ? 9.852 3.697 -9.219 1 98.62 283 LEU A C 1
ATOM 2194 O O . LEU A 1 283 ? 10.531 4.723 -9.133 1 98.62 283 LEU A O 1
ATOM 2198 N N . ILE A 1 284 ? 8.836 3.443 -8.398 1 98.38 284 ILE A N 1
ATOM 2199 C CA . ILE A 1 284 ? 8.453 4.375 -7.348 1 98.38 284 ILE A CA 1
ATOM 2200 C C . ILE A 1 284 ? 9.516 4.383 -6.25 1 98.38 284 ILE A C 1
ATOM 2202 O O . ILE A 1 284 ? 10.023 5.445 -5.879 1 98.38 284 ILE A O 1
ATOM 2206 N N . ARG A 1 285 ? 9.938 3.242 -5.812 1 98.25 285 ARG A N 1
ATOM 2207 C CA . ARG A 1 285 ? 10.852 3.137 -4.68 1 98.25 285 ARG A CA 1
ATOM 2208 C C . ARG A 1 285 ? 12.219 3.721 -5.023 1 98.25 285 ARG A C 1
ATOM 2210 O O . ARG A 1 285 ? 12.969 4.117 -4.133 1 98.25 285 ARG A O 1
ATOM 2217 N N . HIS A 1 286 ? 12.484 3.816 -6.316 1 97.31 286 HIS A N 1
ATOM 2218 C CA . HIS A 1 286 ? 13.797 4.301 -6.734 1 97.31 286 HIS A CA 1
ATOM 2219 C C . HIS A 1 286 ? 13.695 5.68 -7.375 1 97.31 286 HIS A C 1
ATOM 2221 O O . HIS A 1 286 ? 14.641 6.145 -8.016 1 97.31 286 HIS A O 1
ATOM 2227 N N . GLY A 1 287 ? 12.555 6.309 -7.27 1 96.56 287 GLY A N 1
ATOM 2228 C CA . GLY A 1 287 ? 12.398 7.723 -7.582 1 96.56 287 GLY A CA 1
ATOM 2229 C C . GLY A 1 287 ? 12.195 7.988 -9.062 1 96.56 287 GLY A C 1
ATOM 2230 O O . GLY A 1 287 ? 12.18 9.141 -9.492 1 96.56 287 GLY A O 1
ATOM 2231 N N . ALA A 1 288 ? 12.086 6.918 -9.852 1 97.25 288 ALA A N 1
ATOM 2232 C CA . ALA A 1 288 ? 11.852 7.094 -11.281 1 97.25 288 ALA A CA 1
ATOM 2233 C C . ALA A 1 288 ? 10.406 7.5 -11.555 1 97.25 288 ALA A C 1
ATOM 2235 O O . ALA A 1 288 ? 10.102 8.07 -12.602 1 97.25 288 ALA A O 1
ATOM 2236 N N . VAL A 1 289 ? 9.531 7.152 -10.727 1 97.19 289 VAL A N 1
ATOM 2237 C CA . VAL A 1 289 ? 8.148 7.625 -10.672 1 97.19 289 VAL A CA 1
ATOM 2238 C C . VAL A 1 289 ? 7.906 8.352 -9.359 1 97.19 289 VAL A C 1
ATOM 2240 O O . VAL A 1 289 ? 8.117 7.793 -8.281 1 97.19 289 VAL A O 1
ATOM 2243 N N . HIS A 1 290 ? 7.555 9.609 -9.406 1 97.31 290 HIS A N 1
ATOM 2244 C CA . HIS A 1 290 ? 7.402 10.445 -8.219 1 97.31 290 HIS A CA 1
ATOM 2245 C C . HIS A 1 290 ? 6.277 11.461 -8.398 1 97.31 290 HIS A C 1
ATOM 2247 O O . HIS A 1 290 ? 5.719 11.586 -9.492 1 97.31 290 HIS A O 1
ATOM 2253 N N . PRO A 1 291 ? 5.914 12.148 -7.336 1 96.44 291 PRO A N 1
ATOM 2254 C CA . PRO A 1 291 ? 4.727 13.008 -7.379 1 96.44 291 PRO A CA 1
ATOM 2255 C C . PRO A 1 291 ? 4.793 14.055 -8.492 1 96.44 291 PRO A C 1
ATOM 2257 O O . PRO A 1 291 ? 3.758 14.438 -9.039 1 96.44 291 PRO A O 1
ATOM 2260 N N . LEU A 1 292 ? 5.941 14.477 -8.883 1 95.75 292 LEU A N 1
ATOM 2261 C CA . LEU A 1 292 ? 6.07 15.547 -9.875 1 95.75 292 LEU A CA 1
ATOM 2262 C C . LEU A 1 292 ? 6.141 14.977 -11.281 1 95.75 292 LEU A C 1
ATOM 2264 O O . LEU A 1 292 ? 6.074 15.719 -12.266 1 95.75 292 LEU A O 1
ATOM 2268 N N . SER A 1 293 ? 6.227 13.672 -11.445 1 94.94 293 SER A N 1
ATOM 2269 C CA . SER A 1 293 ? 6.32 13.062 -12.773 1 94.94 293 SER A CA 1
ATOM 2270 C C . SER A 1 293 ? 5.039 12.32 -13.133 1 94.94 293 SER A C 1
ATOM 2272 O O . SER A 1 293 ? 4.781 12.047 -14.305 1 94.94 293 SER A O 1
ATOM 2274 N N . GLU A 1 294 ? 4.293 11.875 -12.141 1 95.25 294 GLU A N 1
ATOM 2275 C CA . GLU A 1 294 ? 3.109 11.039 -12.32 1 95.25 294 GLU A CA 1
ATOM 2276 C C . GLU A 1 294 ? 1.862 11.719 -11.766 1 95.25 294 GLU A C 1
ATOM 2278 O O . GLU A 1 294 ? 1.701 11.836 -10.547 1 95.25 294 GLU A O 1
ATOM 2283 N N . PRO A 1 295 ? 0.962 12.141 -12.641 1 94.31 295 PRO A N 1
ATOM 2284 C CA . PRO A 1 295 ? -0.222 12.875 -12.18 1 94.31 295 PRO A CA 1
ATOM 2285 C C . PRO A 1 295 ? -1.059 12.086 -11.18 1 94.31 295 PRO A C 1
ATOM 2287 O O . PRO A 1 295 ? -1.617 12.656 -10.242 1 94.31 295 PRO A O 1
ATOM 2290 N N . ALA A 1 296 ? -1.119 10.781 -11.375 1 95 296 ALA A N 1
ATOM 2291 C CA . ALA A 1 296 ? -1.942 9.945 -10.508 1 95 296 ALA A CA 1
ATOM 2292 C C . ALA A 1 296 ? -1.084 9.195 -9.492 1 95 296 ALA A C 1
ATOM 2294 O O . ALA A 1 296 ? -1.377 8.047 -9.148 1 95 296 ALA A O 1
ATOM 2295 N N . PHE A 1 297 ? -0.037 9.867 -9.031 1 96.75 297 PHE A N 1
ATOM 2296 C CA . PHE A 1 297 ? 0.96 9.211 -8.195 1 96.75 297 PHE A CA 1
ATOM 2297 C C . PHE A 1 297 ? 0.312 8.602 -6.957 1 96.75 297 PHE A C 1
ATOM 2299 O O . PHE A 1 297 ? 0.598 7.457 -6.602 1 96.75 297 PHE A O 1
ATOM 2306 N N . LEU A 1 298 ? -0.548 9.328 -6.281 1 95.62 298 LEU A N 1
ATOM 2307 C CA . LEU A 1 298 ? -1.159 8.844 -5.047 1 95.62 298 LEU A CA 1
ATOM 2308 C C . LEU A 1 298 ? -2.037 7.629 -5.312 1 95.62 298 LEU A C 1
ATOM 2310 O O . LEU A 1 298 ? -1.881 6.59 -4.664 1 95.62 298 LEU A O 1
ATOM 2314 N N . GLU A 1 299 ? -2.918 7.754 -6.246 1 94.12 299 GLU A N 1
ATOM 2315 C CA . GLU A 1 299 ? -3.785 6.629 -6.582 1 94.12 299 GLU A CA 1
ATOM 2316 C C . GLU A 1 299 ? -2.971 5.41 -7.008 1 94.12 299 GLU A C 1
ATOM 2318 O O . GLU A 1 299 ? -3.27 4.285 -6.6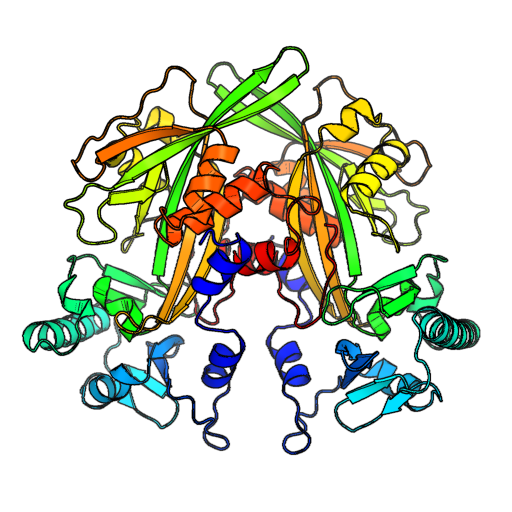05 1 94.12 299 GLU A O 1
ATOM 2323 N N . LEU A 1 300 ? -1.939 5.66 -7.832 1 96.44 300 LEU A N 1
ATOM 2324 C CA . LEU A 1 300 ? -1.06 4.598 -8.297 1 96.44 300 LEU A CA 1
ATOM 2325 C C . LEU A 1 300 ? -0.419 3.865 -7.125 1 96.44 300 LEU A C 1
ATOM 2327 O O . LEU A 1 300 ? -0.443 2.635 -7.066 1 96.44 300 LEU A O 1
ATOM 2331 N N . SER A 1 301 ? 0.09 4.629 -6.148 1 96.94 301 SER A N 1
ATOM 2332 C CA . SER A 1 301 ? 0.769 4.066 -4.988 1 96.94 301 SER A CA 1
ATOM 2333 C C . SER A 1 301 ? -0.181 3.215 -4.152 1 96.94 301 SER A C 1
ATOM 2335 O O . SER A 1 301 ? 0.213 2.17 -3.629 1 96.94 301 SER A O 1
ATOM 2337 N N . LEU A 1 302 ? -1.375 3.617 -4.062 1 94.5 302 LEU A N 1
ATOM 2338 C CA . LEU A 1 302 ? -2.346 2.92 -3.225 1 94.5 302 LEU A CA 1
ATOM 2339 C C . LEU A 1 302 ? -2.867 1.669 -3.922 1 94.5 302 LEU A C 1
ATOM 2341 O O . LEU A 1 302 ? -3.09 0.641 -3.279 1 94.5 302 LEU A O 1
ATOM 2345 N N . LEU A 1 303 ? -3 1.707 -5.246 1 94.38 303 LEU A N 1
ATOM 2346 C CA . LEU A 1 303 ? -3.547 0.585 -6 1 94.38 303 LEU A CA 1
ATOM 2347 C C . LEU A 1 303 ? -2.561 -0.577 -6.043 1 94.38 303 LEU A C 1
ATOM 2349 O O . LEU A 1 303 ? -2.93 -1.698 -6.398 1 94.38 303 LEU A O 1
ATOM 2353 N N . LEU A 1 304 ? -1.325 -0.314 -5.656 1 97.31 304 LEU A N 1
ATOM 2354 C CA . LEU A 1 304 ? -0.325 -1.375 -5.633 1 97.31 304 LEU A CA 1
ATOM 2355 C C . LEU A 1 304 ? -0.428 -2.193 -4.352 1 97.31 304 LEU A C 1
ATOM 2357 O O . LEU A 1 304 ? 0.273 -3.195 -4.191 1 97.31 304 LEU A O 1
ATOM 2361 N N . ARG A 1 305 ? -1.328 -1.811 -3.432 1 96.56 305 ARG A N 1
ATOM 2362 C CA . ARG A 1 305 ? -1.483 -2.502 -2.156 1 96.56 305 ARG A CA 1
ATOM 2363 C C . ARG A 1 305 ? -2.957 -2.689 -1.812 1 96.56 305 ARG A C 1
ATOM 2365 O O . ARG A 1 305 ? -3.395 -2.336 -0.715 1 96.56 305 ARG A O 1
ATOM 2372 N N . ARG A 1 306 ? -3.568 -3.363 -2.633 1 94 306 ARG A N 1
ATOM 2373 C CA . ARG A 1 306 ? -4.984 -3.654 -2.43 1 94 306 ARG A CA 1
ATOM 2374 C C . ARG A 1 306 ? -5.184 -4.586 -1.237 1 94 306 ARG A C 1
ATOM 2376 O O . ARG A 1 306 ? -4.516 -5.613 -1.126 1 94 306 ARG A O 1
ATOM 2383 N N . GLU A 1 307 ? -6.078 -4.168 -0.348 1 91.69 307 GLU A N 1
ATOM 2384 C CA . GLU A 1 307 ? -6.414 -5.027 0.784 1 91.69 307 GLU A CA 1
ATOM 2385 C C . GLU A 1 307 ? -7.422 -6.102 0.381 1 91.69 307 GLU A C 1
ATOM 2387 O O . GLU A 1 307 ? -8.211 -5.902 -0.547 1 91.69 307 GLU A O 1
ATOM 2392 N N . PHE A 1 308 ? -7.363 -7.191 1.086 1 93 308 PHE A N 1
ATOM 2393 C CA . PHE A 1 308 ? -8.305 -8.289 0.899 1 93 308 PHE A CA 1
ATOM 2394 C C . PHE A 1 308 ? -9.008 -8.625 2.209 1 93 308 PHE A C 1
ATOM 2396 O O . PHE A 1 308 ? -8.391 -8.586 3.277 1 93 308 PHE A O 1
ATOM 2403 N N . PRO A 1 309 ? -10.273 -9.031 2.16 1 92.25 309 PRO A N 1
ATOM 2404 C CA . PRO A 1 309 ? -10.977 -9.414 3.389 1 92.25 309 PRO A CA 1
ATOM 2405 C C . PRO A 1 309 ? -10.711 -10.859 3.793 1 92.25 309 PRO A C 1
ATOM 2407 O O . PRO A 1 309 ? -11.422 -11.406 4.641 1 92.25 309 PRO A O 1
ATOM 2410 N N . PHE A 1 310 ? -9.727 -11.5 3.197 1 95.94 310 PHE A N 1
ATOM 2411 C CA . PHE A 1 310 ? -9.422 -12.906 3.418 1 95.94 310 PHE A CA 1
ATOM 2412 C C . PHE A 1 310 ? -8.141 -13.055 4.227 1 95.94 310 PHE A C 1
ATOM 2414 O O . PHE A 1 310 ? -7.215 -12.25 4.094 1 95.94 310 PHE A O 1
ATOM 2421 N N . PRO A 1 311 ? -8.07 -14.141 4.969 1 96 311 PRO A N 1
ATOM 2422 C CA . PRO A 1 311 ? -6.816 -14.383 5.684 1 96 311 PRO A CA 1
ATOM 2423 C C . PRO A 1 311 ? -5.656 -14.711 4.746 1 96 311 PRO A C 1
ATOM 2425 O O . PRO A 1 311 ? -5.879 -15.102 3.598 1 96 311 PRO A O 1
ATOM 2428 N N . GLY A 1 312 ? -4.473 -14.461 5.199 1 94.56 312 GLY A N 1
ATOM 2429 C CA . GLY A 1 312 ? -3.258 -14.758 4.457 1 94.56 312 GLY A CA 1
ATOM 2430 C C . GLY A 1 312 ? -2.211 -15.477 5.285 1 94.56 312 GLY A C 1
ATOM 2431 O O . GLY A 1 312 ? -2.475 -15.867 6.422 1 94.56 312 GLY A O 1
ATOM 2432 N N . PRO A 1 313 ? -1.097 -15.641 4.762 1 95.12 313 PRO A N 1
ATOM 2433 C CA . PRO A 1 313 ? -0.052 -16.438 5.402 1 95.12 313 PRO A CA 1
ATOM 2434 C C . PRO A 1 313 ? 0.685 -15.68 6.5 1 95.12 313 PRO A C 1
ATOM 2436 O O . PRO A 1 3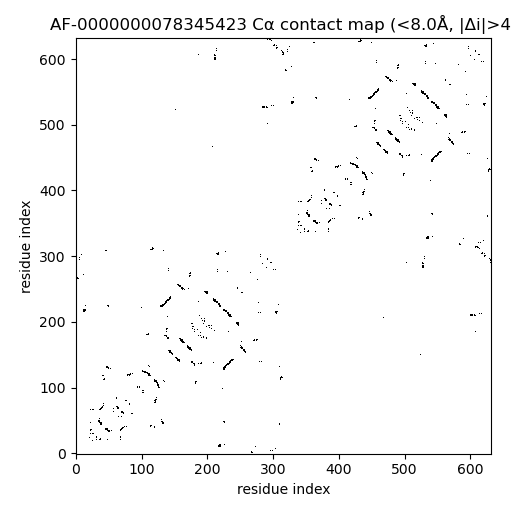13 ? 0.695 -14.445 6.5 1 95.12 313 PRO A O 1
ATOM 2439 N N . SER A 1 314 ? 1.215 -16.391 7.504 1 94.94 314 SER A N 1
ATOM 2440 C CA . SER A 1 314 ? 2.322 -16.031 8.375 1 94.94 314 SER A CA 1
ATOM 2441 C C . SER A 1 314 ? 3.488 -17 8.242 1 94.94 314 SER A C 1
ATOM 2443 O O . SER A 1 314 ? 3.297 -18.219 8.297 1 94.94 314 SER A O 1
ATOM 2445 N N . PHE A 1 315 ? 4.668 -16.469 7.992 1 94.38 315 PHE A N 1
ATOM 2446 C CA . PHE A 1 315 ? 5.801 -17.359 7.73 1 94.38 315 PHE A CA 1
ATOM 2447 C C . PHE A 1 315 ? 6.703 -17.453 8.953 1 94.38 315 PHE A C 1
ATOM 2449 O O . PHE A 1 315 ? 7.84 -17.922 8.852 1 94.38 315 PHE A O 1
ATOM 2456 N N . VAL A 1 316 ? 6.254 -16.859 10.062 1 90.56 316 VAL A N 1
ATOM 2457 C CA . VAL A 1 316 ? 7.023 -16.891 11.297 1 90.56 316 VAL A CA 1
ATOM 2458 C C . VAL A 1 316 ? 6.492 -17.984 12.211 1 90.56 316 VAL A C 1
ATOM 2460 O O . VAL A 1 316 ? 5.301 -18.312 12.188 1 90.56 316 VAL A O 1
ATOM 2463 N N . MET B 1 1 ? 4.555 -1.654 27.984 1 53.69 1 MET B N 1
ATOM 2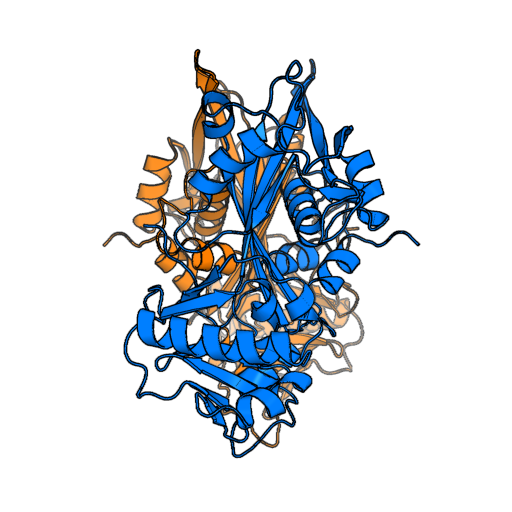464 C CA . MET B 1 1 ? 4.582 -2.893 27.219 1 53.69 1 MET B CA 1
ATOM 2465 C C . MET B 1 1 ? 4.852 -2.609 25.75 1 53.69 1 MET B C 1
ATOM 2467 O O . MET B 1 1 ? 4.465 -1.562 25.219 1 53.69 1 MET B O 1
ATOM 2471 N N . SER B 1 2 ? 5.863 -3.217 25.109 1 74 2 SER B N 1
ATOM 2472 C CA . SER B 1 2 ? 6.348 -3 23.75 1 74 2 SER B CA 1
ATOM 2473 C C . SER B 1 2 ? 5.312 -3.445 22.719 1 74 2 SER B C 1
ATOM 2475 O O . SER B 1 2 ? 4.719 -4.516 22.859 1 74 2 SER B O 1
ATOM 2477 N N . ALA B 1 3 ? 4.898 -2.498 21.969 1 86.06 3 ALA B N 1
ATOM 2478 C CA . ALA B 1 3 ? 3.91 -2.793 20.938 1 86.06 3 ALA B CA 1
ATOM 2479 C C . ALA B 1 3 ? 4.57 -3.416 19.703 1 86.06 3 ALA B C 1
ATOM 2481 O O . ALA B 1 3 ? 5.676 -3.02 19.328 1 86.06 3 ALA B O 1
ATOM 2482 N N . SER B 1 4 ? 3.9 -4.395 19.172 1 92.81 4 SER B N 1
ATOM 2483 C CA . SER B 1 4 ? 4.34 -4.938 17.891 1 92.81 4 SER B CA 1
ATOM 2484 C C . SER B 1 4 ? 4.098 -3.947 16.766 1 92.81 4 SER B C 1
ATOM 2486 O O . SER B 1 4 ? 3.35 -2.98 16.922 1 92.81 4 SER B O 1
ATOM 2488 N N . LEU B 1 5 ? 4.777 -4.09 15.656 1 94.62 5 LEU B N 1
ATOM 2489 C CA . LEU B 1 5 ? 4.645 -3.203 14.508 1 94.62 5 LEU B CA 1
ATOM 2490 C C . LEU B 1 5 ? 3.205 -3.186 14 1 94.62 5 LEU B C 1
ATOM 2492 O O . LEU B 1 5 ? 2.684 -2.129 13.641 1 94.62 5 LEU B O 1
ATOM 2496 N N . ILE B 1 6 ? 2.553 -4.352 14.023 1 94.69 6 ILE B N 1
ATOM 2497 C CA . ILE B 1 6 ? 1.184 -4.441 13.523 1 94.69 6 ILE B CA 1
ATOM 2498 C C . ILE B 1 6 ? 0.245 -3.68 14.461 1 94.69 6 ILE B C 1
ATOM 2500 O O . ILE B 1 6 ? -0.721 -3.061 14.008 1 94.69 6 ILE B O 1
ATOM 2504 N N . GLU B 1 7 ? 0.521 -3.711 15.719 1 94.81 7 GLU B N 1
ATOM 2505 C CA . GLU B 1 7 ? -0.298 -2.971 16.672 1 94.81 7 GLU B CA 1
ATOM 2506 C C . GLU B 1 7 ? -0.173 -1.466 16.453 1 94.81 7 GLU B C 1
ATOM 2508 O O . GLU B 1 7 ? -1.158 -0.733 16.562 1 94.81 7 GLU B O 1
ATOM 2513 N N . ILE B 1 8 ? 1.023 -1.062 16.156 1 93.56 8 ILE B N 1
ATOM 2514 C CA . ILE B 1 8 ? 1.249 0.347 15.844 1 93.56 8 ILE B CA 1
ATOM 2515 C C . ILE B 1 8 ? 0.433 0.746 14.617 1 93.56 8 ILE B C 1
ATOM 2517 O O . ILE B 1 8 ? -0.295 1.741 14.648 1 93.56 8 ILE B O 1
ATOM 2521 N N . ALA B 1 9 ? 0.528 -0.035 13.562 1 94.69 9 ALA B N 1
ATOM 2522 C CA . ALA B 1 9 ? -0.185 0.253 12.32 1 94.69 9 ALA B CA 1
ATOM 2523 C C . ALA B 1 9 ? -1.694 0.26 12.547 1 94.69 9 ALA B C 1
ATOM 2525 O O . ALA B 1 9 ? -2.404 1.118 12.016 1 94.69 9 ALA B O 1
ATOM 2526 N N . ARG B 1 10 ? -2.215 -0.651 13.375 1 93.56 10 ARG B N 1
ATOM 2527 C CA . ARG B 1 10 ? -3.643 -0.74 13.664 1 93.56 10 ARG B CA 1
ATOM 2528 C C . ARG B 1 10 ? -4.121 0.471 14.453 1 93.56 10 ARG B C 1
ATOM 2530 O O . ARG B 1 10 ? -5.207 0.997 14.203 1 93.56 10 ARG B O 1
ATOM 2537 N N . THR B 1 11 ? -3.281 0.882 15.352 1 91.94 11 THR B N 1
ATOM 2538 C CA . THR B 1 11 ? -3.641 2.023 16.188 1 91.94 11 THR B CA 1
ATOM 2539 C C . THR B 1 11 ? -3.818 3.279 15.336 1 91.94 11 THR B C 1
ATOM 2541 O O . THR B 1 11 ? -4.762 4.047 15.547 1 91.94 11 THR B O 1
ATOM 2544 N N . PHE B 1 12 ? -3.053 3.408 14.312 1 91.69 12 PHE B N 1
ATOM 2545 C CA . PHE B 1 12 ? -3.115 4.613 13.492 1 91.69 12 PHE B CA 1
ATOM 2546 C C . PHE B 1 12 ? -4.18 4.473 12.414 1 91.69 12 PHE B C 1
ATOM 2548 O O . PHE B 1 12 ? -4.551 5.461 11.773 1 91.69 12 PHE B O 1
ATOM 2555 N N . ASN B 1 13 ? -4.656 3.277 12.242 1 94.62 13 ASN B N 1
ATOM 2556 C CA . ASN B 1 13 ? -5.785 3.027 11.352 1 94.62 13 ASN B CA 1
ATOM 2557 C C . ASN B 1 13 ? -7.059 2.732 12.133 1 94.62 13 ASN B C 1
ATOM 2559 O O . ASN B 1 13 ? -7.809 1.817 11.789 1 94.62 13 ASN B O 1
ATOM 2563 N N . SER B 1 14 ? -7.223 3.518 13.156 1 94.56 14 SER B N 1
ATOM 2564 C CA . SER B 1 14 ? -8.32 3.27 14.086 1 94.56 14 SER B CA 1
ATOM 2565 C C . SER B 1 14 ? -9.672 3.564 13.43 1 94.56 14 SER B C 1
ATOM 2567 O O . SER B 1 14 ? -10.711 3.119 13.922 1 94.56 14 SER B O 1
ATOM 2569 N N . PHE B 1 15 ? -9.766 4.379 12.43 1 95.12 15 PHE B N 1
ATOM 2570 C CA . PHE B 1 15 ? -10.977 4.438 11.617 1 95.12 15 PHE B CA 1
ATOM 2571 C C . PHE B 1 15 ? -11.039 3.264 10.648 1 95.12 15 PHE B C 1
ATOM 2573 O O . PHE B 1 15 ? -10.477 3.324 9.555 1 95.12 15 PHE B O 1
ATOM 2580 N N . THR B 1 16 ? -11.773 2.316 10.945 1 89.62 16 THR B N 1
ATOM 2581 C CA . THR B 1 16 ? -11.711 1.01 10.297 1 89.62 16 THR B CA 1
ATOM 2582 C C . THR B 1 16 ? -12.406 1.047 8.938 1 89.62 16 THR B C 1
ATOM 2584 O O . THR B 1 16 ? -13.195 1.951 8.664 1 89.62 16 THR B O 1
ATOM 2587 N N . SER B 1 17 ? -12.086 0.022 8.156 1 85.62 17 SER B N 1
ATOM 2588 C CA . SER B 1 17 ? -12.742 -0.125 6.863 1 85.62 17 SER B CA 1
ATOM 2589 C C . SER B 1 17 ? -14.25 -0.308 7.023 1 85.62 17 SER B C 1
ATOM 2591 O O . SER B 1 17 ? -15.023 0.164 6.195 1 85.62 17 SER B O 1
ATOM 2593 N N . ALA B 1 18 ? -14.656 -0.996 8.031 1 82.19 18 ALA B N 1
ATOM 2594 C CA . ALA B 1 18 ? -16.078 -1.192 8.305 1 82.19 18 ALA B CA 1
ATOM 2595 C C . ALA B 1 18 ? -16.766 0.136 8.602 1 82.19 18 ALA B C 1
ATOM 2597 O O . ALA B 1 18 ? -17.859 0.402 8.094 1 82.19 18 ALA B O 1
ATOM 2598 N N . ALA B 1 19 ? -16.141 0.941 9.414 1 87.69 19 ALA B N 1
ATOM 2599 C CA . ALA B 1 19 ? -16.688 2.262 9.719 1 87.69 19 ALA B CA 1
ATOM 2600 C C . ALA B 1 19 ? -16.797 3.119 8.461 1 87.69 19 ALA B C 1
ATOM 2602 O O . ALA B 1 19 ? -17.797 3.799 8.242 1 87.69 19 ALA B O 1
ATOM 2603 N N . GLU B 1 20 ? -15.758 3.066 7.688 1 89.69 20 GLU B N 1
ATOM 2604 C CA . GLU B 1 20 ? -15.727 3.809 6.434 1 89.69 20 GLU B CA 1
ATOM 2605 C C . GLU B 1 20 ? -16.906 3.42 5.535 1 89.69 20 GLU B C 1
ATOM 2607 O O . GLU B 1 20 ? -17.594 4.289 4.992 1 89.69 20 GLU B O 1
ATOM 2612 N N . LYS B 1 21 ? -17.109 2.207 5.418 1 80.5 21 LYS B N 1
ATOM 2613 C CA . LYS B 1 21 ? -18.172 1.688 4.555 1 80.5 21 LYS B CA 1
ATOM 2614 C C . LYS B 1 21 ? -19.547 2.08 5.086 1 80.5 21 LYS B C 1
ATOM 2616 O O . LYS B 1 21 ? -20.453 2.396 4.305 1 80.5 21 LYS B O 1
ATOM 2621 N N . SER B 1 22 ? -19.672 2.031 6.332 1 83.75 22 SER B N 1
ATOM 2622 C CA . SER B 1 22 ? -20.953 2.395 6.945 1 83.75 22 SER B CA 1
ATOM 2623 C C . SER B 1 22 ? -21.328 3.836 6.617 1 83.75 22 SER B C 1
ATOM 2625 O O . SER B 1 22 ? -22.5 4.141 6.406 1 83.75 22 SER B O 1
ATOM 2627 N N . VAL B 1 23 ? -20.344 4.66 6.555 1 88.5 23 VAL B N 1
ATOM 2628 C CA . VAL B 1 23 ? -20.609 6.062 6.25 1 88.5 23 VAL B CA 1
ATOM 2629 C C . VAL B 1 23 ? -20.812 6.23 4.746 1 88.5 23 VAL B C 1
ATOM 2631 O O . VAL B 1 23 ? -21.766 6.891 4.316 1 88.5 23 VAL B O 1
ATOM 2634 N N . LEU B 1 24 ? -20.016 5.57 3.99 1 86.25 24 LEU B N 1
ATOM 2635 C CA . LEU B 1 24 ? -19.984 5.754 2.543 1 86.25 24 LEU B CA 1
ATOM 2636 C C . LEU B 1 24 ? -21.266 5.234 1.9 1 86.25 24 LEU B C 1
ATOM 2638 O O . LEU B 1 24 ? -21.75 5.812 0.925 1 86.25 24 LEU B O 1
ATOM 2642 N N . PHE B 1 25 ? -21.859 4.199 2.453 1 78.5 25 PHE B N 1
ATOM 2643 C CA . PHE B 1 25 ? -22.984 3.557 1.783 1 78.5 25 PHE B CA 1
ATOM 2644 C C . PHE B 1 25 ? -24.266 3.791 2.555 1 78.5 25 PHE B C 1
ATOM 2646 O O . PHE B 1 25 ? -25.281 3.135 2.295 1 78.5 25 PHE B O 1
ATOM 2653 N N . SER B 1 26 ? -24.109 4.609 3.516 1 76.31 26 SER B N 1
ATOM 2654 C CA . SER B 1 26 ? -25.344 5.016 4.172 1 76.31 26 SER B CA 1
ATOM 2655 C C . SER B 1 26 ? -26.312 5.668 3.186 1 76.31 26 SER B C 1
ATOM 2657 O O . SER B 1 26 ? -25.891 6.434 2.314 1 76.31 26 SER B O 1
ATOM 2659 N N . THR B 1 27 ? -27.531 5.008 3.184 1 68.75 27 THR B N 1
ATOM 2660 C CA . THR B 1 27 ? -28.578 5.594 2.357 1 68.75 27 THR B CA 1
ATOM 2661 C C . THR B 1 27 ? -29.734 6.094 3.221 1 68.75 27 THR B C 1
ATOM 2663 O O . THR B 1 27 ? -29.781 5.828 4.426 1 68.75 27 THR B O 1
ATOM 2666 N N . LYS B 1 28 ? -30.547 6.859 2.668 1 63.97 28 LYS B N 1
ATOM 2667 C CA . LYS B 1 28 ? -31.75 7.32 3.338 1 63.97 28 LYS B CA 1
ATOM 2668 C C . LYS B 1 28 ? -32.594 6.141 3.803 1 63.97 28 LYS B C 1
ATOM 2670 O O . LYS B 1 28 ? -33.219 6.199 4.863 1 63.97 28 LYS B O 1
ATOM 2675 N N . GLN B 1 29 ? -32.656 5.18 2.982 1 59.72 29 GLN B N 1
ATOM 2676 C CA . GLN B 1 29 ? -33.5 4.035 3.25 1 59.72 29 GLN B CA 1
ATOM 2677 C C . GLN B 1 29 ? -32.906 3.137 4.328 1 59.72 29 GLN B C 1
ATOM 2679 O O . GLN B 1 29 ? -33.656 2.453 5.047 1 59.72 29 GLN B O 1
ATOM 2684 N N . ASN B 1 30 ? -31.688 3.033 4.348 1 58.28 30 ASN B N 1
ATOM 2685 C CA . ASN B 1 30 ? -30.969 2.266 5.363 1 58.28 30 ASN B CA 1
ATOM 2686 C C . ASN B 1 30 ? -29.938 3.117 6.078 1 58.28 30 ASN B C 1
ATOM 2688 O O . ASN B 1 30 ? -28.734 2.973 5.832 1 58.28 30 ASN B O 1
ATOM 2692 N N . PRO B 1 31 ? -30.609 4.129 6.766 1 53 31 PRO B N 1
ATOM 2693 C CA . PRO B 1 31 ? -29.656 4.996 7.465 1 53 31 PRO B CA 1
ATOM 2694 C C . PRO B 1 31 ? -28.781 4.234 8.461 1 53 31 PRO B C 1
ATOM 2696 O O . PRO B 1 31 ? -29.297 3.5 9.305 1 53 31 PRO B O 1
ATOM 2699 N N . SER B 1 32 ? -27.953 3.516 7.949 1 52.47 32 SER B N 1
ATOM 2700 C CA . SER B 1 32 ? -27.094 3.014 9.016 1 52.47 32 SER B CA 1
ATOM 2701 C C . SER B 1 32 ? -26.828 4.09 10.062 1 52.47 32 SER B C 1
ATOM 2703 O O . SER B 1 32 ? -26.812 5.281 9.75 1 52.47 32 SER B O 1
ATOM 2705 N N . THR B 1 33 ? -27.312 3.939 11.234 1 50.12 33 THR B N 1
ATOM 2706 C CA . THR B 1 33 ? -26.953 4.852 12.32 1 50.12 33 THR B CA 1
ATOM 2707 C C . THR B 1 33 ? -25.516 5.352 12.164 1 50.12 33 THR B C 1
ATOM 2709 O O . THR B 1 33 ? -24.609 4.852 12.828 1 50.12 33 THR B O 1
ATOM 2712 N N . PRO B 1 34 ? -25 5.441 10.852 1 56.41 34 PRO B N 1
ATOM 2713 C CA . PRO B 1 34 ? -23.641 5.934 11.102 1 56.41 34 PRO B CA 1
ATOM 2714 C C . PRO B 1 34 ? -23.625 7.203 11.945 1 56.41 34 PRO B C 1
ATOM 2716 O O . PRO B 1 34 ? -24.453 8.094 11.75 1 56.41 34 PRO B O 1
ATOM 2719 N N . SER B 1 35 ? -23 7.102 13.031 1 79.88 35 SER B N 1
ATOM 2720 C CA . SER B 1 35 ? -22.812 8.258 13.906 1 79.88 35 SER B CA 1
ATOM 2721 C C . SER B 1 35 ? -22.047 9.375 13.188 1 79.88 35 SER B C 1
ATOM 2723 O O . SER B 1 35 ? -22.188 10.547 13.547 1 79.88 35 SER B O 1
ATOM 2725 N N . SER B 1 36 ? -21.594 9.102 11.859 1 93.06 36 SER B N 1
ATOM 2726 C CA . SER B 1 36 ? -20.859 10.109 11.094 1 93.06 36 SER B CA 1
ATOM 2727 C C . SER B 1 36 ? -21.625 10.492 9.828 1 93.06 36 SER B C 1
ATOM 2729 O O . SER B 1 36 ? -22.562 9.805 9.422 1 93.06 36 SER B O 1
ATOM 2731 N N . LYS B 1 37 ? -21.375 11.602 9.195 1 94.94 37 LYS B N 1
ATOM 2732 C CA . LYS B 1 37 ? -22.062 12.055 7.98 1 94.94 37 LYS B CA 1
ATOM 2733 C C . LYS B 1 37 ? -21.047 12.336 6.863 1 94.94 37 LYS B C 1
ATOM 2735 O O . LYS B 1 37 ? -19.922 12.742 7.129 1 94.94 37 LYS B O 1
ATOM 2740 N N . GLN B 1 38 ? -21.5 12.117 5.613 1 96.25 38 GLN B N 1
ATOM 2741 C CA . GLN B 1 38 ? -20.734 12.477 4.434 1 96.25 38 GLN B CA 1
ATOM 2742 C C . GLN B 1 38 ? -20.625 13.992 4.281 1 96.25 38 GLN B C 1
ATOM 2744 O O . GLN B 1 38 ? -21.594 14.719 4.527 1 96.25 38 GLN B O 1
ATOM 2749 N N . LEU B 1 39 ? -19.484 14.469 3.939 1 98.12 39 LEU B N 1
ATOM 2750 C CA . LEU B 1 39 ? -19.281 15.898 3.727 1 98.12 39 LEU B CA 1
ATOM 2751 C C . LEU B 1 39 ? -19.094 16.203 2.246 1 98.12 39 LEU B C 1
ATOM 2753 O O . LEU B 1 39 ? -18.172 15.688 1.615 1 98.12 39 LEU B O 1
ATOM 2757 N N . TYR B 1 40 ? -19.938 17.062 1.708 1 98.31 40 TYR B N 1
ATOM 2758 C CA . TYR B 1 40 ? -19.844 17.469 0.312 1 98.31 40 TYR B CA 1
ATOM 2759 C C . TYR B 1 40 ? -19.453 18.953 0.205 1 98.31 40 TYR B C 1
ATOM 2761 O O . TYR B 1 40 ? -20.031 19.797 0.892 1 98.31 40 TYR B O 1
ATOM 2769 N N . ILE B 1 41 ? -18.5 19.219 -0.549 1 98.38 41 ILE B N 1
ATOM 2770 C CA . ILE B 1 41 ? -18.094 20.562 -0.94 1 98.38 41 ILE B CA 1
ATOM 2771 C C . ILE B 1 41 ? -17.938 20.641 -2.459 1 98.38 41 ILE B C 1
ATOM 2773 O O . ILE B 1 41 ? -17.266 19.812 -3.062 1 98.38 41 ILE B O 1
ATOM 2777 N N . ALA B 1 42 ? -18.609 21.625 -3.107 1 96.88 42 ALA B N 1
ATOM 2778 C CA . ALA B 1 42 ? -18.578 21.781 -4.559 1 96.88 42 ALA B CA 1
ATOM 2779 C C . ALA B 1 42 ? -18.953 20.469 -5.262 1 96.88 42 ALA B C 1
ATOM 2781 O O . ALA B 1 42 ? -18.219 20.016 -6.152 1 96.88 42 ALA B O 1
ATOM 2782 N N . ASN B 1 43 ? -19.938 19.812 -4.754 1 95.06 43 ASN B N 1
ATOM 2783 C CA . ASN B 1 43 ? -20.516 18.594 -5.32 1 95.06 43 ASN B CA 1
ATOM 2784 C C . ASN B 1 43 ? -19.547 17.422 -5.285 1 95.06 43 ASN B C 1
ATOM 2786 O O . ASN B 1 43 ? -19.609 16.531 -6.129 1 95.06 43 ASN B O 1
ATOM 2790 N N . THR B 1 44 ? -18.625 17.5 -4.406 1 97.62 44 THR B N 1
ATOM 2791 C CA . THR B 1 44 ? -17.625 16.453 -4.262 1 97.62 44 THR B CA 1
ATOM 2792 C C . THR B 1 44 ? -17.625 15.906 -2.834 1 97.62 44 THR B C 1
ATOM 2794 O O . THR B 1 44 ? -17.656 16.672 -1.872 1 97.62 44 THR B O 1
ATOM 2797 N N . LEU B 1 45 ? -17.719 14.602 -2.686 1 97.31 45 LEU B N 1
ATOM 2798 C CA . LEU B 1 45 ? -17.484 13.992 -1.382 1 97.31 45 LEU B CA 1
ATOM 2799 C C . LEU B 1 45 ? -16.031 14.195 -0.947 1 97.31 45 LEU B C 1
ATOM 2801 O O . LEU B 1 45 ? -15.117 13.633 -1.552 1 97.31 45 LEU B O 1
ATOM 2805 N N . VAL B 1 46 ? -15.805 14.961 0.197 1 98.44 46 VAL B N 1
ATOM 2806 C CA . VAL B 1 46 ? -14.43 15.352 0.488 1 98.44 46 VAL B CA 1
ATOM 2807 C C . VAL B 1 46 ? -14.031 14.844 1.872 1 98.44 46 VAL B C 1
ATOM 2809 O O . VAL B 1 46 ? -12.859 14.906 2.246 1 98.44 46 VAL B O 1
ATOM 2812 N N . GLY B 1 47 ? -15.023 14.367 2.615 1 97.94 47 GLY B N 1
ATOM 2813 C CA . GLY B 1 47 ? -14.695 13.906 3.957 1 97.94 47 GLY B CA 1
ATOM 2814 C C . GLY B 1 47 ? -15.891 13.336 4.699 1 97.94 47 GLY B C 1
ATOM 2815 O O . GLY B 1 47 ? -16.969 13.18 4.121 1 97.94 47 GLY B O 1
ATOM 2816 N N . PHE B 1 48 ? -15.648 12.953 5.969 1 97.38 48 PHE B N 1
ATOM 2817 C CA . PHE B 1 48 ? -16.672 12.5 6.906 1 97.38 48 PHE B CA 1
ATOM 2818 C C . PHE B 1 48 ? -16.672 13.367 8.164 1 97.38 48 PHE B C 1
ATOM 2820 O O . PHE B 1 48 ? -15.648 13.516 8.828 1 97.38 48 PHE B O 1
ATOM 2827 N N . VAL B 1 49 ? -17.828 13.875 8.492 1 97.5 49 VAL B N 1
ATOM 2828 C CA . VAL B 1 49 ? -17.953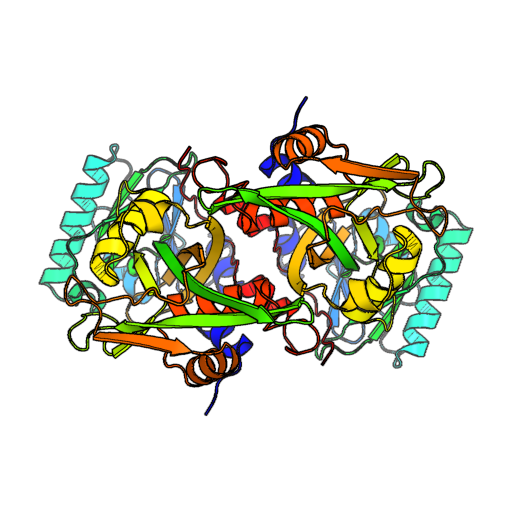 14.656 9.719 1 97.5 49 VAL B CA 1
ATOM 2829 C C . VAL B 1 49 ? -18.188 13.727 10.906 1 97.5 49 VAL B C 1
ATOM 2831 O O . VAL B 1 49 ? -19.141 12.945 10.906 1 97.5 49 VAL B O 1
ATOM 2834 N N . PRO B 1 50 ? -17.281 13.797 11.867 1 96.69 50 PRO B N 1
ATOM 2835 C CA . PRO B 1 50 ? -17.484 12.93 13.031 1 96.69 50 PRO B CA 1
ATOM 2836 C C . PRO B 1 50 ? -18.734 13.297 13.828 1 96.69 50 PRO B C 1
ATOM 2838 O O . PRO B 1 50 ? -19.172 14.453 13.805 1 96.69 50 PRO B O 1
ATOM 2841 N N . PRO B 1 51 ? -19.203 12.375 14.648 1 94.56 51 PRO B N 1
ATOM 2842 C CA . PRO B 1 51 ? -20.469 12.578 15.352 1 94.56 51 PRO B CA 1
ATOM 2843 C C . PRO B 1 51 ? -20.453 13.805 16.266 1 94.56 51 PRO B C 1
ATOM 2845 O O . PRO B 1 51 ? -21.406 14.57 16.297 1 94.56 51 PRO B O 1
ATOM 2848 N N . PHE B 1 52 ? -19.438 14.055 16.891 1 95.25 52 PHE B N 1
ATOM 2849 C CA . PHE B 1 52 ? -19.406 15.109 17.891 1 95.25 52 PHE B CA 1
ATOM 2850 C C . PHE B 1 52 ? -19.375 16.484 17.234 1 95.25 52 PHE B C 1
ATOM 2852 O O . PHE B 1 52 ? -19.609 17.5 17.891 1 95.25 52 PHE B O 1
ATOM 2859 N N . ALA B 1 53 ? -19.109 16.516 15.961 1 96.88 53 ALA B N 1
ATOM 2860 C CA . ALA B 1 53 ? -19.031 17.812 15.266 1 96.88 53 ALA B CA 1
ATOM 2861 C C . ALA B 1 53 ? -20.297 18.094 14.477 1 96.88 53 ALA B C 1
ATOM 2863 O O . ALA B 1 53 ? -20.516 19.219 14.016 1 96.88 53 ALA B O 1
ATOM 2864 N N . ILE B 1 54 ? -21.156 17.172 14.297 1 96.38 54 ILE B N 1
ATOM 2865 C CA . ILE B 1 54 ? -22.312 17.25 13.406 1 96.38 54 ILE B CA 1
ATOM 2866 C C . ILE B 1 54 ? -23.219 18.391 13.828 1 96.38 54 ILE B C 1
ATOM 2868 O O . ILE B 1 54 ? -23.703 19.156 12.984 1 96.38 54 ILE B O 1
ATOM 2872 N N . GLU B 1 55 ? -23.453 18.5 15.086 1 96.31 55 GLU B N 1
ATOM 2873 C CA . GLU B 1 55 ? -24.344 19.547 15.57 1 96.31 55 GLU B CA 1
ATOM 2874 C C . GLU B 1 55 ? -23.828 20.938 15.188 1 96.31 55 GLU B C 1
ATOM 2876 O O . GLU B 1 55 ? -24.609 21.781 14.75 1 96.31 55 GLU B O 1
ATOM 2881 N N . ALA B 1 56 ? -22.594 21.156 15.367 1 97.75 56 ALA B N 1
ATOM 2882 C CA . ALA B 1 56 ? -22 22.453 15.047 1 97.75 56 ALA B CA 1
ATOM 2883 C C . ALA B 1 56 ? -22.141 22.781 13.562 1 97.75 56 ALA B C 1
ATOM 2885 O O . ALA B 1 56 ? -22.484 23.906 13.195 1 97.75 56 ALA B O 1
ATOM 2886 N N . PHE B 1 57 ? -21.922 21.766 12.719 1 98 57 PHE B N 1
ATOM 2887 C CA . PHE B 1 57 ? -22.062 21.953 11.273 1 98 57 PHE B CA 1
ATOM 2888 C C . PHE B 1 57 ? -23.516 22.234 10.914 1 98 57 PHE B C 1
ATOM 2890 O O . PHE B 1 57 ? -23.797 23.078 10.062 1 98 57 PHE B O 1
ATOM 2897 N N . SER B 1 58 ? -24.375 21.578 11.578 1 95.62 58 SER B N 1
ATOM 2898 C CA . SER B 1 58 ? -25.797 21.703 11.281 1 95.62 58 SER B CA 1
ATOM 2899 C C . SER B 1 58 ? -26.344 23.078 11.672 1 95.62 58 SER B C 1
ATOM 2901 O O . SER B 1 58 ? -27.297 23.562 11.086 1 95.62 58 SER B O 1
ATOM 2903 N N . LYS B 1 59 ? -25.719 23.688 12.602 1 96.69 59 LYS B N 1
ATOM 2904 C CA . LYS B 1 59 ? -26.156 25 13.086 1 96.69 59 LYS B CA 1
ATOM 2905 C C . LYS B 1 59 ? -25.547 26.125 12.25 1 96.69 59 LYS B C 1
ATOM 2907 O O . LYS B 1 59 ? -26 27.266 12.328 1 96.69 59 LYS B O 1
ATOM 2912 N N . SER B 1 60 ? -24.578 25.781 11.492 1 97 60 SER B N 1
ATOM 2913 C CA . SER B 1 60 ? -23.906 26.781 10.664 1 97 60 SER B CA 1
ATOM 2914 C C . SER B 1 60 ? -24.75 27.125 9.445 1 97 60 SER B C 1
ATOM 2916 O O . SER B 1 60 ? -25.359 26.25 8.828 1 97 60 SER B O 1
ATOM 2918 N N . SER B 1 61 ? -24.75 28.406 9.07 1 96.69 61 SER B N 1
ATOM 2919 C CA . SER B 1 61 ? -25.469 28.859 7.887 1 96.69 61 SER B CA 1
ATOM 2920 C C . SER B 1 61 ? -24.734 28.469 6.609 1 96.69 61 SER B C 1
ATOM 2922 O O . SER B 1 61 ? -25.297 28.547 5.516 1 96.69 61 SER B O 1
ATOM 2924 N N . TYR B 1 62 ? -23.547 28.031 6.758 1 98.06 62 TYR B N 1
ATOM 2925 C CA . TYR B 1 62 ? -22.734 27.719 5.586 1 98.06 62 TYR B CA 1
ATOM 2926 C C . TYR B 1 62 ? -22.984 26.281 5.129 1 98.06 62 TYR B C 1
ATOM 2928 O O . TYR B 1 62 ? -22.5 25.875 4.07 1 98.06 62 TYR B O 1
ATOM 2936 N N . PHE B 1 63 ? -23.719 25.5 5.895 1 98.5 63 PHE B N 1
ATOM 2937 C CA . PHE B 1 63 ? -23.922 24.109 5.555 1 98.5 63 PHE B CA 1
ATOM 2938 C C . PHE B 1 63 ? -25.391 23.734 5.621 1 98.5 63 PHE B C 1
ATOM 2940 O O . PHE B 1 63 ? -26.156 24.344 6.375 1 98.5 63 PHE B O 1
ATOM 2947 N N . THR B 1 64 ? -25.781 22.797 4.777 1 97.75 64 THR B N 1
ATOM 2948 C CA . THR B 1 64 ? -27.047 22.094 4.887 1 97.75 64 THR B CA 1
ATOM 2949 C C . THR B 1 64 ? -26.844 20.672 5.375 1 97.75 64 THR B C 1
ATOM 2951 O O . THR B 1 64 ? -25.891 20 4.973 1 97.75 64 THR B O 1
ATOM 2954 N N . SER B 1 65 ? -27.734 20.234 6.223 1 94.94 65 SER B N 1
ATOM 2955 C CA . SER B 1 65 ? -27.578 18.906 6.836 1 94.94 65 SER B CA 1
ATOM 2956 C C . SER B 1 65 ? -28.75 18 6.488 1 94.94 65 SER B C 1
ATOM 2958 O O . SER B 1 65 ? -29.906 18.438 6.512 1 94.94 65 SER B O 1
ATOM 2960 N N . THR B 1 66 ? -28.484 16.828 6.02 1 92.94 66 THR B N 1
ATOM 2961 C CA . THR B 1 66 ? -29.438 15.727 5.879 1 92.94 66 THR B CA 1
ATOM 2962 C C . THR B 1 66 ? -29.109 14.602 6.852 1 92.94 66 THR B C 1
ATOM 2964 O O . THR B 1 66 ? -28.109 14.672 7.578 1 92.94 66 THR B O 1
ATOM 2967 N N . PRO B 1 67 ? -29.891 13.586 6.914 1 89.81 67 PRO B N 1
ATOM 2968 C CA . PRO B 1 67 ? -29.594 12.484 7.824 1 89.81 67 PRO B CA 1
ATOM 2969 C C . PRO B 1 67 ? -28.266 11.805 7.492 1 89.81 67 PRO B C 1
ATOM 2971 O O . PRO B 1 67 ? -27.625 11.227 8.375 1 89.81 67 PRO B O 1
ATOM 2974 N N . ILE B 1 68 ? -27.766 11.969 6.301 1 91.5 68 ILE B N 1
ATOM 2975 C CA . ILE B 1 68 ? -26.594 11.172 5.934 1 91.5 68 ILE B CA 1
ATOM 2976 C C . ILE B 1 68 ? -25.453 12.086 5.504 1 91.5 68 ILE B C 1
ATOM 2978 O O . ILE B 1 68 ? -24.312 11.648 5.387 1 91.5 68 ILE B O 1
ATOM 2982 N N . SER B 1 69 ? -25.797 13.391 5.293 1 95 69 SER B N 1
ATOM 2983 C CA . SER B 1 69 ? -24.734 14.203 4.699 1 95 69 SER B CA 1
ATOM 2984 C C . SER B 1 69 ? -24.797 15.641 5.203 1 95 69 SER B C 1
ATOM 2986 O O . SER B 1 69 ? -25.828 16.078 5.703 1 95 69 SER B O 1
ATOM 2988 N N . ILE B 1 70 ? -23.672 16.266 5.203 1 97.19 70 ILE B N 1
ATOM 2989 C CA . ILE B 1 70 ? -23.469 17.703 5.375 1 97.19 70 ILE B CA 1
ATOM 2990 C C . ILE B 1 70 ? -22.891 18.297 4.098 1 97.19 70 ILE B C 1
ATOM 2992 O O . ILE B 1 70 ? -21.922 17.766 3.545 1 97.19 70 ILE B O 1
ATOM 2996 N N . THR B 1 71 ? -23.516 19.359 3.596 1 98.44 71 THR B N 1
ATOM 2997 C CA . THR B 1 71 ? -23.094 19.938 2.32 1 98.44 71 THR B CA 1
ATOM 2998 C C . THR B 1 71 ? -22.859 21.438 2.453 1 98.44 71 THR B C 1
ATOM 3000 O O . THR B 1 71 ? -23.703 22.156 2.979 1 98.44 71 THR B O 1
ATOM 3003 N N . LEU B 1 72 ? -21.672 21.906 2.016 1 98.62 72 LEU B N 1
ATOM 3004 C CA . LEU B 1 72 ? -21.469 23.344 1.929 1 98.62 72 LEU B CA 1
ATOM 3005 C C . LEU B 1 72 ? -22.438 23.984 0.943 1 98.62 72 LEU B C 1
ATOM 3007 O O . LEU B 1 72 ? -22.672 23.438 -0.141 1 98.62 72 LEU B O 1
ATOM 3011 N N . VAL B 1 73 ? -22.984 25.094 1.281 1 97.75 73 VAL B N 1
ATOM 3012 C CA . VAL B 1 73 ? -24.031 25.734 0.483 1 97.75 73 VAL B CA 1
ATOM 3013 C C . VAL B 1 73 ? -23.484 26.047 -0.914 1 97.75 73 VAL B C 1
ATOM 3015 O O . VAL B 1 73 ? -22.344 26.453 -1.067 1 97.75 73 VAL B O 1
ATOM 3018 N N . PRO B 1 74 ? -24.25 25.812 -1.898 1 95.38 74 PRO B N 1
ATOM 3019 C CA . PRO B 1 74 ? -23.812 25.969 -3.285 1 95.38 74 PRO B CA 1
ATOM 3020 C C . PRO B 1 74 ? -23.594 27.438 -3.676 1 95.38 74 PRO B C 1
ATOM 3022 O O . PRO B 1 74 ? -23.031 27.719 -4.73 1 95.38 74 PRO B O 1
ATOM 3025 N N . SER B 1 75 ? -24.062 28.359 -2.865 1 96.38 75 SER B N 1
ATOM 3026 C CA . SER B 1 75 ? -23.906 29.781 -3.176 1 96.38 75 SER B CA 1
ATOM 3027 C C . SER B 1 75 ? -22.453 30.219 -3.084 1 96.38 75 SER B C 1
ATOM 3029 O O . SER B 1 75 ? -22.078 31.25 -3.617 1 96.38 75 SER B O 1
ATOM 3031 N N . LEU B 1 76 ? -21.656 29.484 -2.336 1 97.38 76 LEU B N 1
ATOM 3032 C CA . LEU B 1 76 ? -20.219 29.734 -2.291 1 97.38 76 LEU B CA 1
ATOM 3033 C C . LEU B 1 76 ? -19.516 29.094 -3.484 1 97.38 76 LEU B C 1
ATOM 3035 O O . LEU B 1 76 ? -19.094 27.938 -3.41 1 97.38 76 LEU B O 1
ATOM 3039 N N . LEU B 1 77 ? -19.328 29.828 -4.516 1 95.31 77 LEU B N 1
ATOM 3040 C CA . LEU B 1 77 ? -18.984 29.281 -5.824 1 95.31 77 LEU B CA 1
ATOM 3041 C C . LEU B 1 77 ? -17.469 29.156 -5.977 1 95.31 77 LEU B C 1
ATOM 3043 O O . LEU B 1 77 ? -16.969 28.156 -6.484 1 95.31 77 LEU B O 1
ATOM 3047 N N . SER B 1 78 ? -16.766 30.172 -5.488 1 97.38 78 SER B N 1
ATOM 3048 C CA . SER B 1 78 ? -15.328 30.219 -5.766 1 97.38 78 SER B CA 1
ATOM 3049 C C . SER B 1 78 ? -14.523 29.625 -4.609 1 97.38 78 SER B C 1
ATOM 3051 O O . SER B 1 78 ? -15.016 29.547 -3.482 1 97.38 78 SER B O 1
ATOM 3053 N N . TYR B 1 79 ? -13.32 29.25 -4.941 1 97.62 79 TYR B N 1
ATOM 3054 C CA . TYR B 1 79 ? -12.344 28.797 -3.955 1 97.62 79 TYR B CA 1
ATOM 3055 C C . TYR B 1 79 ? -12.188 29.812 -2.83 1 97.62 79 TYR B C 1
ATOM 3057 O O . TYR B 1 79 ? -12.195 29.453 -1.652 1 97.62 79 TYR B O 1
ATOM 3065 N N . GLN B 1 80 ? -12.102 31.047 -3.162 1 98.06 80 GLN B N 1
ATOM 3066 C CA . GLN B 1 80 ? -11.883 32.125 -2.193 1 98.06 80 GLN B CA 1
ATOM 3067 C C . GLN B 1 80 ? -13.094 32.281 -1.282 1 98.06 80 GLN B C 1
ATOM 3069 O O . GLN B 1 80 ? -12.953 32.438 -0.069 1 98.06 80 GLN B O 1
ATOM 3074 N N . GLN B 1 81 ? -14.25 32.25 -1.882 1 98.44 81 GLN B N 1
ATOM 3075 C CA . GLN B 1 81 ? -15.477 32.375 -1.102 1 98.44 81 GLN B CA 1
ATOM 3076 C C . GLN B 1 81 ? -15.617 31.25 -0.088 1 98.44 81 GLN B C 1
ATOM 3078 O O . GLN B 1 81 ? -15.898 31.5 1.087 1 98.44 81 GLN B O 1
ATOM 3083 N N . ARG B 1 82 ? -15.367 30.078 -0.548 1 98.69 82 ARG B N 1
ATOM 3084 C CA . ARG B 1 82 ? -15.477 28.922 0.332 1 98.69 82 ARG B CA 1
ATOM 3085 C C . ARG B 1 82 ? -14.445 28.984 1.453 1 98.69 82 ARG B C 1
ATOM 3087 O O . ARG B 1 82 ? -14.773 28.766 2.619 1 98.69 82 ARG B O 1
ATOM 3094 N N . THR B 1 83 ? -13.203 29.344 1.06 1 98.62 83 THR B N 1
ATOM 3095 C CA . THR B 1 83 ? -12.109 29.406 2.018 1 98.62 83 THR B CA 1
ATOM 3096 C C . THR B 1 83 ? -12.383 30.469 3.082 1 98.62 83 THR B C 1
ATOM 3098 O O . THR B 1 83 ? -12.211 30.219 4.277 1 98.62 83 THR B O 1
ATOM 3101 N N . HIS B 1 84 ? -12.898 31.594 2.693 1 98.31 84 HIS B N 1
ATOM 3102 C CA . HIS B 1 84 ? -13.188 32.688 3.617 1 98.31 84 HIS B CA 1
ATOM 3103 C C . HIS B 1 84 ? -14.336 32.312 4.551 1 98.31 84 HIS B C 1
ATOM 3105 O O . HIS B 1 84 ? -14.281 32.625 5.746 1 98.31 84 HIS B O 1
ATOM 3111 N N . ALA B 1 85 ? -15.344 31.781 4.004 1 98.44 85 ALA B N 1
ATOM 3112 C CA . ALA B 1 85 ? -16.516 31.406 4.797 1 98.44 85 ALA B CA 1
ATOM 3113 C C . ALA B 1 85 ? -16.141 30.391 5.883 1 98.44 85 ALA B C 1
ATOM 3115 O O . ALA B 1 85 ? -16.484 30.578 7.051 1 98.44 85 ALA B O 1
ATOM 3116 N N . ILE B 1 86 ? -15.398 29.422 5.488 1 98.56 86 ILE B N 1
ATOM 3117 C CA . ILE B 1 86 ? -15.008 28.375 6.426 1 98.56 86 ILE B CA 1
ATOM 3118 C C . ILE B 1 86 ? -14.047 28.938 7.465 1 98.56 86 ILE B C 1
ATOM 3120 O O . ILE B 1 86 ? -14.148 28.641 8.656 1 98.56 86 ILE B O 1
ATOM 3124 N N . ALA B 1 87 ? -13.141 29.766 7.012 1 98.38 87 ALA B N 1
ATOM 3125 C CA . ALA B 1 87 ? -12.211 30.391 7.941 1 98.38 87 ALA B CA 1
ATOM 3126 C C . ALA B 1 87 ? -12.961 31.219 8.992 1 98.38 87 ALA B C 1
ATOM 3128 O O . ALA B 1 87 ? -12.617 31.188 10.172 1 98.38 87 ALA B O 1
ATOM 3129 N N . SER B 1 88 ? -13.945 31.938 8.531 1 98.06 88 SER B N 1
ATOM 3130 C CA . SER B 1 88 ? -14.75 32.75 9.445 1 98.06 88 SER B CA 1
ATOM 3131 C C . SER B 1 88 ? -15.492 31.875 10.453 1 98.06 88 SER B C 1
ATOM 3133 O O . SER B 1 88 ? -15.508 32.188 11.648 1 98.06 88 SER B O 1
ATOM 3135 N N . MET B 1 89 ? -16.047 30.859 9.969 1 98.25 89 MET B N 1
ATOM 3136 C CA . MET B 1 89 ? -16.75 29.922 10.828 1 98.25 89 MET B CA 1
ATOM 3137 C C . MET B 1 89 ? -15.812 29.312 11.867 1 98.25 89 MET B C 1
ATOM 3139 O O . MET B 1 89 ? -16.125 29.266 13.055 1 98.25 89 MET B O 1
ATOM 3143 N N . LEU B 1 90 ? -14.672 28.922 11.43 1 98.56 90 LEU B N 1
ATOM 3144 C CA . LEU B 1 90 ? -13.711 28.266 12.32 1 98.56 90 LEU B CA 1
ATOM 3145 C C . LEU B 1 90 ? -13.172 29.266 13.352 1 98.56 90 LEU B C 1
ATOM 3147 O O . LEU B 1 90 ? -12.938 28.891 14.508 1 98.56 90 LEU B O 1
ATOM 3151 N N . SER B 1 91 ? -12.992 30.438 12.906 1 98 91 SER B N 1
ATOM 3152 C CA . SER B 1 91 ? -12.555 31.484 13.836 1 98 91 SER B CA 1
ATOM 3153 C C . SER B 1 91 ? -13.57 31.672 14.961 1 98 91 SER B C 1
ATOM 3155 O O . SER B 1 91 ? -13.195 31.828 16.125 1 98 91 SER B O 1
ATOM 3157 N N . ALA B 1 92 ? -14.789 31.703 14.609 1 98.12 92 ALA B N 1
ATOM 3158 C CA . ALA B 1 92 ? -15.852 31.828 15.602 1 98.12 92 ALA B CA 1
ATOM 3159 C C . ALA B 1 92 ? -15.859 30.625 16.547 1 98.12 92 ALA B C 1
ATOM 3161 O O . ALA B 1 92 ? -16.016 30.781 17.766 1 98.12 92 ALA B O 1
ATOM 3162 N N . TRP B 1 93 ? -15.703 29.438 15.961 1 98.31 93 TRP B N 1
ATOM 3163 C CA . TRP B 1 93 ? -15.672 28.219 16.781 1 98.31 93 TRP B CA 1
ATOM 3164 C C . TRP B 1 93 ? -14.484 28.234 17.734 1 98.31 93 TRP B C 1
ATOM 3166 O O . TRP B 1 93 ? -14.594 27.797 18.875 1 98.31 93 TRP B O 1
ATOM 3176 N N . LYS B 1 94 ? -13.336 28.672 17.219 1 97.94 94 LYS B N 1
ATOM 3177 C CA . LYS B 1 94 ? -12.141 28.781 18.062 1 97.94 94 LYS B CA 1
ATOM 3178 C C . LYS B 1 94 ? -12.375 29.766 19.203 1 97.94 94 LYS B C 1
ATOM 3180 O O . LYS B 1 94 ? -12.07 29.453 20.359 1 97.94 94 LYS B O 1
ATOM 3185 N N . SER B 1 95 ? -12.914 30.891 18.969 1 97.62 95 SER B N 1
ATOM 3186 C CA . SER B 1 95 ? -13.141 31.938 19.953 1 97.62 95 SER B CA 1
ATOM 3187 C C . SER B 1 95 ? -14.109 31.484 21.031 1 97.62 95 SER B C 1
ATOM 3189 O O . SER B 1 95 ? -13.977 31.859 22.203 1 97.62 95 SER B O 1
ATOM 3191 N N . SER B 1 96 ? -15.039 30.719 20.719 1 97.31 96 SER B N 1
ATOM 3192 C CA . SER B 1 96 ? -16.031 30.234 21.672 1 97.31 96 SER B CA 1
ATOM 3193 C C . SER B 1 96 ? -15.531 29.016 22.422 1 97.31 96 SER B C 1
ATOM 3195 O O . SER B 1 96 ? -16.172 28.562 23.375 1 97.31 96 SER B O 1
ATOM 3197 N N . GLY B 1 97 ? -14.469 28.484 21.938 1 96.62 97 GLY B N 1
ATOM 3198 C CA . GLY B 1 97 ? -13.914 27.312 22.578 1 96.62 97 GLY B CA 1
ATOM 3199 C C . GLY B 1 97 ? -14.719 26.047 22.297 1 96.62 97 GLY B C 1
ATOM 3200 O O . GLY B 1 97 ? -14.734 25.125 23.109 1 96.62 97 GLY B O 1
ATOM 3201 N N . LEU B 1 98 ? -15.344 25.984 21.172 1 96.88 98 LEU B N 1
ATOM 3202 C CA . LEU B 1 98 ? -16.266 24.906 20.875 1 96.88 98 LEU B CA 1
ATOM 3203 C C . LEU B 1 98 ? -15.523 23.578 20.734 1 96.88 98 LEU B C 1
ATOM 3205 O O . LEU B 1 98 ? -16.031 22.531 21.141 1 96.88 98 LEU B O 1
ATOM 3209 N N . PHE B 1 99 ? -14.367 23.641 20.078 1 97.62 99 PHE B N 1
ATOM 3210 C CA . PHE B 1 99 ? -13.594 22.422 19.844 1 97.62 99 PHE B CA 1
ATOM 3211 C C . PHE B 1 99 ? -12.18 22.562 20.391 1 97.62 99 PHE B C 1
ATOM 3213 O O . PHE B 1 99 ? -11.492 23.547 20.078 1 97.62 99 PHE B O 1
ATOM 3220 N N . GLU B 1 100 ? -11.711 21.578 21.094 1 95.62 100 GLU B N 1
ATOM 3221 C CA . GLU B 1 100 ? -10.391 21.578 21.719 1 95.62 100 GLU B CA 1
ATOM 3222 C C . GLU B 1 100 ? -9.281 21.609 20.672 1 95.62 100 GLU B C 1
ATOM 3224 O O . GLU B 1 100 ? -8.242 22.25 20.875 1 95.62 100 GLU B O 1
ATOM 3229 N N . CYS B 1 101 ? -9.5 20.969 19.562 1 95.38 101 CYS B N 1
ATOM 3230 C CA . CYS B 1 101 ? -8.461 20.875 18.531 1 95.38 101 CYS B CA 1
ATOM 3231 C C . CYS B 1 101 ? -8.133 22.25 17.969 1 95.38 101 CYS B C 1
ATOM 3233 O O . CYS B 1 101 ? -7.023 22.469 17.469 1 95.38 101 CYS B O 1
ATOM 3235 N N . LEU B 1 102 ? -8.992 23.188 18.078 1 97.06 102 LEU B N 1
ATOM 3236 C CA . LEU B 1 102 ? -8.781 24.516 17.484 1 97.06 102 LEU B CA 1
ATOM 3237 C C . LEU B 1 102 ? -7.859 25.359 18.359 1 97.06 102 LEU B C 1
ATOM 3239 O O . LEU B 1 102 ? -7.375 26.406 17.938 1 97.06 102 LEU B O 1
ATOM 3243 N N . LYS B 1 103 ? -7.551 24.891 19.531 1 93.12 103 LYS B N 1
ATOM 3244 C CA . LYS B 1 103 ? -6.551 25.531 20.375 1 93.12 103 LYS B CA 1
ATOM 3245 C C . LYS B 1 103 ? -5.164 25.469 19.734 1 93.12 103 LYS B C 1
ATOM 3247 O O . LYS B 1 103 ? -4.309 26.312 20.016 1 93.12 103 LYS B O 1
ATOM 3252 N N . GLY B 1 104 ? -4.98 24.484 18.906 1 91.5 104 GLY B N 1
ATOM 3253 C CA . GLY B 1 104 ? -3.713 24.312 18.219 1 91.5 104 GLY B CA 1
ATOM 3254 C C . GLY B 1 104 ? -3.662 25.031 16.891 1 91.5 104 GLY B C 1
ATOM 3255 O O . GLY B 1 104 ? -3.027 24.562 15.938 1 91.5 104 GLY B O 1
ATOM 3256 N N . TRP B 1 105 ? -4.363 26.156 16.859 1 94.25 105 TRP B N 1
ATOM 3257 C CA . TRP B 1 105 ? -4.391 26.953 15.641 1 94.25 105 TRP B CA 1
ATOM 3258 C C . TRP B 1 105 ? -2.975 27.281 15.18 1 94.25 105 TRP B C 1
ATOM 3260 O O . TRP B 1 105 ? -2.146 27.734 15.977 1 94.25 105 TRP B O 1
ATOM 3270 N N . ARG B 1 106 ? -2.613 27.094 13.852 1 90.38 106 ARG B N 1
ATOM 3271 C CA . ARG B 1 106 ? -1.244 27.219 13.367 1 90.38 106 ARG B CA 1
ATOM 3272 C C . ARG B 1 106 ? -1.117 28.359 12.359 1 90.38 106 ARG B C 1
ATOM 3274 O O . ARG B 1 106 ? -0.008 28.734 11.977 1 90.38 106 ARG B O 1
ATOM 3281 N N . ASN B 1 107 ? -2.24 28.859 11.961 1 93.12 107 ASN B N 1
ATOM 3282 C CA . ASN B 1 107 ? -2.254 29.797 10.836 1 93.12 107 ASN B CA 1
ATOM 3283 C C . ASN B 1 107 ? -1.648 29.156 9.586 1 93.12 107 ASN B C 1
ATOM 3285 O O . ASN B 1 107 ? -0.809 29.781 8.922 1 93.12 107 ASN B O 1
ATOM 3289 N N . GLU B 1 108 ? -1.866 27.953 9.367 1 93.06 108 GLU B N 1
ATOM 3290 C CA . GLU B 1 108 ? -1.499 27.141 8.211 1 93.06 108 GLU B CA 1
ATOM 3291 C C . GLU B 1 108 ? -2.707 26.375 7.668 1 93.06 108 GLU B C 1
ATOM 3293 O O . GLU B 1 108 ? -3.443 25.75 8.422 1 93.06 108 GLU B O 1
ATOM 3298 N N . GLN B 1 109 ? -2.904 26.5 6.375 1 96.69 109 GLN B N 1
ATOM 3299 C CA . GLN B 1 109 ? -4.074 25.875 5.773 1 96.69 109 GLN B CA 1
ATOM 3300 C C . GLN B 1 109 ? -3.682 24.656 4.953 1 96.69 109 GLN B C 1
ATOM 3302 O O . GLN B 1 109 ? -2.576 24.578 4.41 1 96.69 109 GLN B O 1
ATOM 3307 N N . TYR B 1 110 ? -4.57 23.734 4.949 1 96.88 110 TYR B N 1
ATOM 3308 C CA . TYR B 1 110 ? -4.445 22.562 4.105 1 96.88 110 TYR B CA 1
ATOM 3309 C C . TYR B 1 110 ? -5.445 22.594 2.953 1 96.88 110 TYR B C 1
ATOM 3311 O O . TYR B 1 110 ? -6.562 23.094 3.111 1 96.88 110 TYR B O 1
ATOM 3319 N N . THR B 1 111 ? -5.039 22.047 1.854 1 97.38 111 THR B N 1
ATOM 3320 C CA . THR B 1 111 ? -5.863 22.078 0.652 1 97.38 111 THR B CA 1
ATOM 3321 C C . THR B 1 111 ? -6.809 20.891 0.615 1 97.38 111 THR B C 1
ATOM 3323 O O . THR B 1 111 ? -6.406 19.766 0.919 1 97.38 111 THR B O 1
ATOM 3326 N N . VAL B 1 112 ? -8.062 21.156 0.326 1 98.25 112 VAL B N 1
ATOM 3327 C CA . VAL B 1 112 ? -9.031 20.125 -0.025 1 98.25 112 VAL B CA 1
ATOM 3328 C C . VAL B 1 112 ? -9.25 20.109 -1.536 1 98.25 112 VAL B C 1
ATOM 3330 O O . VAL B 1 112 ? -9.391 21.156 -2.156 1 98.25 112 VAL B O 1
ATOM 3333 N N . TYR B 1 113 ? -9.328 18.938 -2.119 1 97.5 113 TYR B N 1
ATOM 3334 C CA . TYR B 1 113 ? -9.336 18.828 -3.574 1 97.5 113 TYR B CA 1
ATOM 3335 C C . TYR B 1 113 ? -10.688 18.344 -4.082 1 97.5 113 TYR B C 1
ATOM 3337 O O . TYR B 1 113 ? -11.383 17.609 -3.387 1 97.5 113 TYR B O 1
ATOM 3345 N N . GLY B 1 114 ? -10.953 18.797 -5.289 1 97 114 GLY B N 1
ATOM 3346 C CA . GLY B 1 114 ? -12.156 18.344 -5.969 1 97 114 GLY B CA 1
ATOM 3347 C C . GLY B 1 114 ? -11.93 17.125 -6.848 1 97 114 GLY B C 1
ATOM 3348 O O . GLY B 1 114 ? -10.859 16.516 -6.797 1 97 114 GLY B O 1
ATOM 3349 N N . SER B 1 115 ? -12.945 16.734 -7.633 1 94.31 115 SER B N 1
ATOM 3350 C CA . SER B 1 115 ? -12.969 15.492 -8.383 1 94.31 115 SER B CA 1
ATOM 3351 C C . SER B 1 115 ? -11.938 15.492 -9.5 1 94.31 115 SER B C 1
ATOM 3353 O O . SER B 1 115 ? -11.523 14.438 -9.977 1 94.31 115 SER B O 1
ATOM 3355 N N . ASN B 1 116 ? -11.469 16.656 -9.914 1 93.5 116 ASN B N 1
ATOM 3356 C CA . ASN B 1 116 ? -10.453 16.766 -10.961 1 93.5 116 ASN B CA 1
ATOM 3357 C C . ASN B 1 116 ? -9.094 17.141 -10.383 1 93.5 116 ASN B C 1
ATOM 3359 O O . ASN B 1 116 ? -8.273 17.75 -11.07 1 93.5 116 ASN B O 1
ATOM 3363 N N . ASN B 1 117 ? -8.945 16.953 -9.109 1 93.69 117 ASN B N 1
ATOM 3364 C CA . ASN B 1 117 ? -7.695 17.203 -8.391 1 93.69 117 ASN B CA 1
ATOM 3365 C C . ASN B 1 117 ? -7.414 18.703 -8.266 1 93.69 117 ASN B C 1
ATOM 3367 O O . ASN B 1 117 ? -6.27 19.109 -8.07 1 93.69 117 ASN B O 1
ATOM 3371 N N . GLU B 1 118 ? -8.422 19.469 -8.43 1 95.56 118 GLU B N 1
ATOM 3372 C CA . GLU B 1 118 ? -8.258 20.906 -8.266 1 95.56 118 GLU B CA 1
ATOM 3373 C C . GLU B 1 118 ? -8.523 21.328 -6.824 1 95.56 118 GLU B C 1
ATOM 3375 O O . GLU B 1 118 ? -9.414 20.797 -6.168 1 95.56 118 GLU B O 1
ATOM 3380 N N . PRO B 1 119 ? -7.762 22.344 -6.32 1 96.94 119 PRO B N 1
ATOM 3381 C CA . PRO B 1 119 ? -8.102 22.891 -5.004 1 96.94 119 PRO B CA 1
ATOM 3382 C C . PRO B 1 119 ? -9.492 23.516 -4.965 1 96.94 119 PRO B C 1
ATOM 3384 O O . PRO B 1 119 ? -9.844 24.297 -5.855 1 96.94 119 PRO B O 1
ATOM 3387 N N . ILE B 1 120 ? -10.266 23.203 -3.945 1 98.06 120 ILE B N 1
ATOM 3388 C CA . ILE B 1 120 ? -11.617 23.734 -3.93 1 98.06 120 ILE B CA 1
ATOM 3389 C C . ILE B 1 120 ? -11.836 24.547 -2.652 1 98.06 120 ILE B C 1
ATOM 3391 O O . ILE B 1 120 ? -12.742 25.375 -2.582 1 98.06 120 ILE B O 1
ATOM 3395 N N . VAL B 1 121 ? -11.055 24.312 -1.649 1 98.38 121 VAL B N 1
ATOM 3396 C CA . VAL B 1 121 ? -11.133 25.094 -0.417 1 98.38 121 VAL B CA 1
ATOM 3397 C C . VAL B 1 121 ? -9.875 24.859 0.418 1 98.38 121 VAL B C 1
ATOM 3399 O O . VAL B 1 121 ? -9.219 23.812 0.296 1 98.38 121 VAL B O 1
ATOM 3402 N N . ALA B 1 122 ? -9.438 25.828 1.166 1 98.25 122 ALA B N 1
ATOM 3403 C CA . ALA B 1 122 ? -8.375 25.703 2.154 1 98.25 122 ALA B CA 1
ATOM 3404 C C . ALA B 1 122 ? -8.93 25.766 3.574 1 98.25 122 ALA B C 1
ATOM 3406 O O . ALA B 1 122 ? -9.82 26.562 3.867 1 98.25 122 ALA B O 1
ATOM 3407 N N . ILE B 1 123 ? -8.469 24.875 4.418 1 98.19 123 ILE B N 1
ATOM 3408 C CA . ILE B 1 123 ? -8.961 24.766 5.785 1 98.19 123 ILE B CA 1
ATOM 3409 C C . ILE B 1 123 ? -7.793 24.812 6.766 1 98.19 123 ILE B C 1
ATOM 3411 O O . ILE B 1 123 ? -6.746 24.203 6.516 1 98.19 123 ILE B O 1
ATOM 3415 N N . GLU B 1 124 ? -8.008 25.562 7.828 1 97.88 124 GLU B N 1
ATOM 3416 C CA . GLU B 1 124 ? -7.008 25.578 8.891 1 97.88 124 GLU B CA 1
ATOM 3417 C C . GLU B 1 124 ? -6.625 24.156 9.312 1 97.88 124 GLU B C 1
ATOM 3419 O O . GLU B 1 124 ? -7.5 23.328 9.57 1 97.88 124 GLU B O 1
ATOM 3424 N N . ARG B 1 125 ? -5.344 23.906 9.477 1 95.19 125 ARG B N 1
ATOM 3425 C CA . ARG B 1 125 ? -4.809 22.562 9.695 1 95.19 125 ARG B CA 1
ATOM 3426 C C . ARG B 1 125 ? -5.383 21.938 10.969 1 95.19 125 ARG B C 1
ATOM 3428 O O . ARG B 1 125 ? -5.66 20.734 11.008 1 95.19 125 ARG B O 1
ATOM 3435 N N . SER B 1 126 ? -5.594 22.75 12 1 95.31 126 SER B N 1
ATOM 3436 C CA . SER B 1 126 ? -6.066 22.219 13.273 1 95.31 126 SER B CA 1
ATOM 3437 C C . SER B 1 126 ? -7.516 21.75 13.18 1 95.31 126 SER B C 1
ATOM 3439 O O . SER B 1 126 ? -8.008 21.047 14.062 1 95.31 126 SER B O 1
ATOM 3441 N N . ALA B 1 127 ? -8.211 22.094 12.125 1 98 127 ALA B N 1
ATOM 3442 C CA . ALA B 1 127 ? -9.641 21.812 11.992 1 98 127 ALA B CA 1
ATOM 3443 C C . ALA B 1 127 ? -9.891 20.656 11.039 1 98 127 ALA B C 1
ATOM 3445 O O . ALA B 1 127 ? -11.023 20.203 10.891 1 98 127 ALA B O 1
ATOM 3446 N N . ILE B 1 128 ? -8.906 20.109 10.398 1 97.31 128 ILE B N 1
ATOM 3447 C CA . ILE B 1 128 ? -9.078 19.172 9.297 1 97.31 128 ILE B CA 1
ATOM 3448 C C . ILE B 1 128 ? -9.836 17.938 9.789 1 97.31 128 ILE B C 1
ATOM 3450 O O . ILE B 1 128 ? -10.656 17.391 9.062 1 97.31 128 ILE B O 1
ATOM 3454 N N . GLY B 1 129 ? -9.594 17.516 10.961 1 97.75 129 GLY B N 1
ATOM 3455 C CA . GLY B 1 129 ? -10.227 16.328 11.508 1 97.75 129 GLY B CA 1
ATOM 3456 C C . GLY B 1 129 ? -11.719 16.5 11.742 1 97.75 129 GLY B C 1
ATOM 3457 O O . GLY B 1 129 ? -12.461 15.516 11.758 1 97.75 129 GLY B O 1
ATOM 3458 N N . LEU B 1 130 ? -12.172 17.734 11.992 1 98.31 130 LEU B N 1
ATOM 3459 C CA . LEU B 1 130 ? -13.594 18.031 12.133 1 98.31 130 LEU B CA 1
ATOM 3460 C C . LEU B 1 130 ? -14.328 17.781 10.82 1 98.31 130 LEU B C 1
ATOM 3462 O O . LEU B 1 130 ? -15.508 17.422 10.82 1 98.31 130 LEU B O 1
ATOM 3466 N N . PHE B 1 131 ? -13.602 18 9.773 1 98.56 131 PHE B N 1
ATOM 3467 C CA . PHE B 1 131 ? -14.164 17.844 8.438 1 98.56 131 PHE B CA 1
ATOM 3468 C C . PHE B 1 131 ? -13.906 16.438 7.914 1 98.56 131 PHE B C 1
ATOM 3470 O O . PHE B 1 131 ? -14.547 15.992 6.953 1 98.56 131 PHE B O 1
ATOM 3477 N N . GLY B 1 132 ? -12.938 15.742 8.523 1 98 132 GLY B N 1
ATOM 3478 C CA . GLY B 1 132 ? -12.57 14.414 8.055 1 98 132 GLY B CA 1
ATOM 3479 C C . GLY B 1 132 ? -12.023 14.406 6.641 1 98 132 GLY B C 1
ATOM 3480 O O . GLY B 1 132 ? -12.281 13.477 5.875 1 98 132 GLY B O 1
ATOM 3481 N N . VAL B 1 133 ? -11.344 15.469 6.246 1 98.19 133 VAL B N 1
ATOM 3482 C CA . VAL B 1 133 ? -10.773 15.586 4.91 1 98.19 133 VAL B CA 1
ATOM 3483 C C . VAL B 1 133 ? -9.32 15.109 4.926 1 98.19 133 VAL B C 1
ATOM 3485 O O . VAL B 1 133 ? -8.695 15.047 5.984 1 98.19 133 VAL B O 1
ATOM 3488 N N . ARG B 1 134 ? -8.828 14.844 3.75 1 97.25 134 ARG B N 1
ATOM 3489 C CA . ARG B 1 134 ? -7.453 14.359 3.621 1 97.25 134 ARG B CA 1
ATOM 3490 C C . ARG B 1 134 ? -6.457 15.414 4.105 1 97.25 134 ARG B C 1
ATOM 3492 O O . ARG B 1 134 ? -6.645 16.609 3.869 1 97.25 134 ARG B O 1
ATOM 3499 N N . SER B 1 135 ? -5.488 14.992 4.773 1 96.5 135 SER B N 1
ATOM 3500 C CA . SER B 1 135 ? -4.32 15.797 5.105 1 96.5 135 SER B CA 1
ATOM 3501 C C . SER B 1 135 ? -3.045 15.188 4.527 1 96.5 135 SER B C 1
ATOM 3503 O O . SER B 1 135 ? -3.02 14.008 4.172 1 96.5 135 SER B O 1
ATOM 3505 N N . TYR B 1 136 ? -1.995 15.977 4.414 1 96.56 136 TYR B N 1
ATOM 3506 C CA . TYR B 1 136 ? -0.768 15.539 3.76 1 96.56 136 TYR B CA 1
ATOM 3507 C C . TYR B 1 136 ? 0.459 16.016 4.527 1 96.56 136 TYR B C 1
ATOM 3509 O O . TYR B 1 136 ? 0.448 17.094 5.125 1 96.56 136 TYR B O 1
ATOM 3517 N N . GLY B 1 137 ? 1.43 15.227 4.523 1 96.31 137 GLY B N 1
ATOM 3518 C CA . GLY B 1 137 ? 2.746 15.562 5.043 1 96.31 137 GLY B CA 1
ATOM 3519 C C . GLY B 1 137 ? 3.877 14.953 4.242 1 96.31 137 GLY B C 1
ATOM 3520 O O . GLY B 1 137 ? 3.641 14.281 3.238 1 96.31 137 GLY B O 1
ATOM 3521 N N . CYS B 1 138 ? 5.07 15.281 4.594 1 97.25 138 CYS B N 1
ATOM 3522 C CA . CYS B 1 138 ? 6.281 14.742 3.984 1 97.25 138 CYS B CA 1
ATOM 3523 C C . CYS B 1 138 ? 7.305 14.359 5.047 1 97.25 138 CYS B C 1
ATOM 3525 O O . CYS B 1 138 ? 7.465 15.07 6.043 1 97.25 138 CYS B O 1
ATOM 3527 N N . HIS B 1 139 ? 7.926 13.289 4.812 1 98.56 139 HIS B N 1
ATOM 3528 C CA . HIS B 1 139 ? 8.969 12.82 5.723 1 98.56 139 HIS B CA 1
ATOM 3529 C C . HIS B 1 139 ? 10.211 12.391 4.957 1 98.56 139 HIS B C 1
ATOM 3531 O O . HIS B 1 139 ? 10.109 11.812 3.871 1 98.56 139 HIS B O 1
ATOM 3537 N N . LEU B 1 140 ? 11.352 12.68 5.477 1 98.75 140 LEU B N 1
ATOM 3538 C CA . LEU B 1 140 ? 12.648 12.297 4.926 1 98.75 140 LEU B CA 1
ATOM 3539 C C . LEU B 1 140 ? 13.383 11.352 5.871 1 98.75 140 LEU B C 1
ATOM 3541 O O . LEU B 1 140 ? 13.617 11.688 7.035 1 98.75 140 LEU B O 1
ATOM 3545 N N . ASN B 1 141 ? 13.641 10.211 5.375 1 98.88 141 ASN B N 1
ATOM 3546 C CA . ASN B 1 141 ? 14.555 9.312 6.078 1 98.88 141 ASN B CA 1
ATOM 3547 C C . ASN B 1 141 ? 16 9.57 5.691 1 98.88 141 ASN B C 1
ATOM 3549 O O . ASN B 1 141 ? 16.391 9.375 4.539 1 98.88 141 ASN B O 1
ATOM 3553 N N . GLY B 1 142 ? 16.781 10.086 6.637 1 98.69 142 GLY B N 1
ATOM 3554 C CA . GLY B 1 142 ? 18.219 10.148 6.461 1 98.69 142 GLY B CA 1
ATOM 3555 C C . GLY B 1 142 ? 18.953 8.93 7.012 1 98.69 142 GLY B C 1
ATOM 3556 O O . GLY B 1 142 ? 18.672 8.492 8.133 1 98.69 142 GLY B O 1
ATOM 3557 N N . TYR B 1 143 ? 19.828 8.352 6.195 1 98.56 143 TYR B N 1
ATOM 3558 C CA . TYR B 1 143 ? 20.516 7.148 6.672 1 98.56 143 TYR B CA 1
ATOM 3559 C C . TYR B 1 143 ? 21.922 7.066 6.102 1 98.56 143 TYR B C 1
ATOM 3561 O O . TYR B 1 143 ? 22.266 7.758 5.137 1 98.56 143 TYR B O 1
ATOM 3569 N N . VAL B 1 144 ? 22.734 6.336 6.797 1 97.44 144 VAL B N 1
ATOM 3570 C CA . VAL B 1 144 ? 24.109 6.035 6.383 1 97.44 144 VAL B CA 1
ATOM 3571 C C . VAL B 1 144 ? 24.25 4.547 6.082 1 97.44 144 VAL B C 1
ATOM 3573 O O . VAL B 1 144 ? 23.797 3.705 6.867 1 97.44 144 VAL B O 1
ATOM 3576 N N . ARG B 1 145 ? 24.719 4.285 4.926 1 94.62 145 ARG B N 1
ATOM 3577 C CA . ARG B 1 145 ? 24.953 2.902 4.523 1 94.62 145 ARG B CA 1
ATOM 3578 C C . ARG B 1 145 ? 26.453 2.59 4.488 1 94.62 145 ARG B C 1
ATOM 3580 O O . ARG B 1 145 ? 27.25 3.393 3.996 1 94.62 145 ARG B O 1
ATOM 3587 N N . THR B 1 146 ? 26.812 1.508 5.145 1 91.38 146 THR B N 1
ATOM 3588 C CA . THR B 1 146 ? 28.172 1.012 5.086 1 91.38 146 THR B CA 1
ATOM 3589 C C . THR B 1 146 ? 28.219 -0.386 4.473 1 91.38 146 THR B C 1
ATOM 3591 O O . THR B 1 146 ? 27.328 -1.201 4.711 1 91.38 146 THR B O 1
ATOM 3594 N N . VAL B 1 147 ? 29.109 -0.592 3.6 1 84.06 147 VAL B N 1
ATOM 3595 C CA . VAL B 1 147 ? 29.312 -1.893 2.969 1 84.06 147 VAL B CA 1
ATOM 3596 C C . VAL B 1 147 ? 30.656 -2.482 3.414 1 84.06 147 VAL B C 1
ATOM 3598 O O . VAL B 1 147 ? 31.688 -1.825 3.314 1 84.06 147 VAL B O 1
ATOM 3601 N N . ASP B 1 148 ? 30.516 -3.699 3.918 1 82.75 148 ASP B N 1
ATOM 3602 C CA . ASP B 1 148 ? 31.75 -4.301 4.395 1 82.75 148 ASP B CA 1
ATOM 3603 C C . ASP B 1 148 ? 32.469 -5.031 3.264 1 82.75 148 ASP B C 1
ATOM 3605 O O . ASP B 1 148 ? 32.094 -4.914 2.098 1 82.75 148 ASP B O 1
ATOM 3609 N N . ALA B 1 149 ? 33.594 -5.734 3.676 1 79.19 149 ALA B N 1
ATOM 3610 C CA . ALA B 1 149 ? 34.469 -6.391 2.707 1 79.19 149 ALA B CA 1
ATOM 3611 C C . ALA B 1 149 ? 33.75 -7.555 2.025 1 79.19 149 ALA B C 1
ATOM 3613 O O . ALA B 1 149 ? 34.125 -7.961 0.923 1 79.19 149 ALA B O 1
ATOM 3614 N N . HIS B 1 150 ? 32.656 -8.047 2.58 1 73.69 150 HIS B N 1
ATOM 3615 C CA . HIS B 1 150 ? 31.906 -9.18 2.025 1 73.69 150 HIS B CA 1
ATOM 3616 C C . HIS B 1 150 ? 30.656 -8.703 1.311 1 73.69 150 HIS B C 1
ATOM 3618 O O . HIS B 1 150 ? 29.734 -9.5 1.065 1 73.69 150 HIS B O 1
ATOM 3624 N N . HIS B 1 151 ? 30.531 -7.391 1.104 1 74.19 151 HIS B N 1
ATOM 3625 C CA . HIS B 1 151 ? 29.453 -6.766 0.348 1 74.19 151 HIS B CA 1
ATOM 3626 C C . HIS B 1 151 ? 28.141 -6.809 1.126 1 74.19 151 HIS B C 1
ATOM 3628 O O . HIS B 1 151 ? 27.062 -6.852 0.53 1 74.19 151 HIS B O 1
ATOM 3634 N N . GLN B 1 152 ? 28.375 -6.965 2.398 1 78.38 152 GLN B N 1
ATOM 3635 C CA . GLN B 1 152 ? 27.188 -6.871 3.234 1 78.38 152 GLN B CA 1
ATOM 3636 C C . GLN B 1 152 ? 26.906 -5.43 3.646 1 78.38 152 GLN B C 1
ATOM 3638 O O . GLN B 1 152 ? 27.812 -4.738 4.148 1 78.38 152 GLN B O 1
ATOM 3643 N N . SER B 1 153 ? 25.719 -5.035 3.32 1 86.06 153 SER B N 1
ATOM 3644 C CA . SER B 1 153 ? 25.344 -3.652 3.596 1 86.06 153 SER B CA 1
ATOM 3645 C C . SER B 1 153 ? 24.688 -3.525 4.965 1 86.06 153 SER B C 1
ATOM 3647 O O . SER B 1 153 ? 23.875 -4.383 5.355 1 86.06 153 SER B O 1
ATOM 3649 N N . THR B 1 154 ? 25.156 -2.516 5.707 1 92.19 154 THR B N 1
ATOM 3650 C CA . THR B 1 154 ? 24.516 -2.162 6.969 1 92.19 154 THR B CA 1
ATOM 3651 C C . THR B 1 154 ? 24.016 -0.722 6.93 1 92.19 154 THR B C 1
ATOM 3653 O O . THR B 1 154 ? 24.641 0.148 6.332 1 92.19 154 THR B O 1
ATOM 3656 N N . ILE B 1 155 ? 22.859 -0.505 7.551 1 97.19 155 ILE B N 1
ATOM 3657 C CA . ILE B 1 155 ? 22.234 0.812 7.516 1 97.19 155 ILE B CA 1
ATOM 3658 C C . ILE B 1 155 ? 22.062 1.343 8.938 1 97.19 155 ILE B C 1
ATOM 3660 O O . ILE B 1 155 ? 21.672 0.604 9.844 1 97.19 155 ILE B O 1
ATOM 3664 N N . LYS B 1 156 ? 22.516 2.547 9.141 1 98.31 156 LYS B N 1
ATOM 3665 C CA . LYS B 1 156 ? 22.125 3.332 10.312 1 98.31 156 LYS B CA 1
ATOM 3666 C C . LYS B 1 156 ? 21.203 4.492 9.922 1 98.31 156 LYS B C 1
ATOM 3668 O O . LYS B 1 156 ? 21.391 5.098 8.859 1 98.31 156 LYS B O 1
ATOM 3673 N N . MET B 1 157 ? 20.25 4.801 10.734 1 98.69 157 MET B N 1
ATOM 3674 C CA . MET B 1 157 ? 19.25 5.816 10.438 1 98.69 157 MET B CA 1
ATOM 3675 C C . MET B 1 157 ? 19.391 7.02 11.359 1 98.69 157 MET B C 1
ATOM 3677 O O . MET B 1 157 ? 19.625 6.859 12.562 1 98.69 157 MET B O 1
ATOM 3681 N N . TRP B 1 158 ? 19.344 8.172 10.82 1 98.81 158 TRP B N 1
ATOM 3682 C CA . TRP B 1 158 ? 19.25 9.398 11.609 1 98.81 158 TRP B CA 1
ATOM 3683 C C . TRP B 1 158 ? 17.844 9.602 12.141 1 98.81 158 TRP B C 1
ATOM 3685 O O . TRP B 1 158 ? 16.875 9.609 11.367 1 98.81 158 TRP B O 1
ATOM 3695 N N . VAL B 1 159 ? 17.734 9.742 13.445 1 98.69 159 VAL B N 1
ATOM 3696 C CA . VAL B 1 159 ? 16.469 9.969 14.133 1 98.69 159 VAL B CA 1
ATOM 3697 C C . VAL B 1 159 ? 16.516 11.297 14.875 1 98.69 159 VAL B C 1
ATOM 3699 O O . VAL B 1 159 ? 17.5 11.602 15.562 1 98.69 159 VAL B O 1
ATOM 3702 N N . ALA B 1 160 ? 15.531 12.086 14.68 1 98.38 160 ALA B N 1
ATOM 3703 C CA . ALA B 1 160 ? 15.438 13.367 15.367 1 98.38 160 ALA B CA 1
ATOM 3704 C C . ALA B 1 160 ? 14.594 13.25 16.641 1 98.38 160 ALA B C 1
ATOM 3706 O O . ALA B 1 160 ? 13.688 12.414 16.719 1 98.38 160 ALA B O 1
ATOM 3707 N N . ARG B 1 161 ? 14.883 14 17.578 1 98.06 161 ARG B N 1
ATOM 3708 C CA . ARG B 1 161 ? 13.992 14.266 18.719 1 98.06 161 ARG B CA 1
ATOM 3709 C C . ARG B 1 161 ? 13.375 15.656 18.609 1 98.06 161 ARG B C 1
ATOM 3711 O O . ARG B 1 161 ? 14.094 16.656 18.5 1 98.06 161 ARG B O 1
ATOM 3718 N N . ARG B 1 162 ? 12.094 15.68 18.594 1 97.06 162 ARG B N 1
ATOM 3719 C CA . ARG B 1 162 ? 11.383 16.953 18.531 1 97.06 162 ARG B CA 1
ATOM 3720 C C . ARG B 1 162 ? 11.688 17.812 19.766 1 97.06 162 ARG B C 1
ATOM 3722 O O . ARG B 1 162 ? 11.805 17.281 20.875 1 97.06 162 ARG B O 1
ATOM 3729 N N . SER B 1 163 ? 11.703 19.125 19.547 1 95.88 163 SER B N 1
ATOM 3730 C CA . SER B 1 163 ? 11.875 20.047 20.672 1 95.88 163 SER B CA 1
ATOM 3731 C C . SER B 1 163 ? 10.789 19.844 21.719 1 95.88 163 SER B C 1
ATOM 3733 O O . SER B 1 163 ? 9.641 19.578 21.391 1 95.88 163 SER B O 1
ATOM 3735 N N . TYR B 1 164 ? 11.195 20.047 22.969 1 94.88 164 TYR B N 1
ATOM 3736 C CA . TYR B 1 164 ? 10.242 19.922 24.062 1 94.88 164 TYR B CA 1
ATOM 3737 C C . TYR B 1 164 ? 9.258 21.078 24.062 1 94.88 164 TYR B C 1
ATOM 3739 O O . TYR B 1 164 ? 8.227 21.031 24.75 1 94.88 164 TYR B O 1
ATOM 3747 N N . ARG B 1 165 ? 9.5 22.047 23.25 1 90.38 165 ARG B N 1
ATOM 3748 C CA . ARG B 1 165 ? 8.664 23.234 23.188 1 90.38 165 ARG B CA 1
ATOM 3749 C C . ARG B 1 165 ? 7.656 23.156 22.047 1 90.38 165 ARG B C 1
ATOM 3751 O O . ARG B 1 165 ? 6.789 24.016 21.906 1 90.38 165 ARG B O 1
ATOM 3758 N N . LYS B 1 166 ? 7.746 22.141 21.203 1 88.12 166 LYS B N 1
ATOM 3759 C CA . LYS B 1 166 ? 6.801 21.984 20.109 1 88.12 166 LYS B CA 1
ATOM 3760 C C . LYS B 1 166 ? 5.375 21.828 20.625 1 88.12 166 LYS B C 1
ATOM 3762 O O . LYS B 1 166 ? 5.148 21.219 21.672 1 88.12 166 LYS B O 1
ATOM 3767 N N . GLN B 1 167 ? 4.449 22.266 19.891 1 80 167 GLN B N 1
ATOM 3768 C CA . GLN B 1 167 ? 3.037 22.219 20.25 1 80 167 GLN B CA 1
ATOM 3769 C C . GLN B 1 167 ? 2.496 20.797 20.203 1 80 167 GLN B C 1
ATOM 3771 O O . GLN B 1 167 ? 1.691 20.391 21.047 1 80 167 GLN B O 1
ATOM 3776 N N . THR B 1 168 ? 2.961 20.094 19.172 1 81.94 168 THR B N 1
ATOM 3777 C CA . THR B 1 168 ? 2.457 18.75 18.969 1 81.94 168 THR B CA 1
ATOM 3778 C C . THR B 1 168 ? 3.57 17.719 19.156 1 81.94 168 THR B C 1
ATOM 3780 O O . THR B 1 168 ? 4.645 17.844 18.562 1 81.94 168 THR B O 1
ATOM 3783 N N . ASN B 1 169 ? 3.352 16.75 20.078 1 90.56 169 ASN B N 1
ATOM 3784 C CA . ASN B 1 169 ? 4.258 15.633 20.328 1 90.56 169 ASN B CA 1
ATOM 3785 C C . ASN B 1 169 ? 5.633 16.125 20.781 1 90.56 169 ASN B C 1
ATOM 3787 O O . ASN B 1 169 ? 6.652 15.742 20.203 1 90.56 169 ASN B O 1
ATOM 3791 N N . PRO B 1 170 ? 5.648 16.938 21.828 1 94.31 170 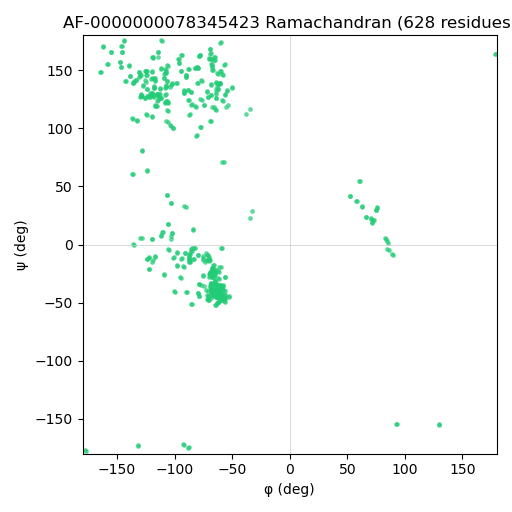PRO B N 1
ATOM 3792 C CA . PRO B 1 170 ? 6.945 17.422 22.297 1 94.31 170 PRO B CA 1
ATOM 3793 C C . PRO B 1 170 ? 7.844 16.297 22.812 1 94.31 170 PRO B C 1
ATOM 3795 O O . PRO B 1 170 ? 7.379 15.414 23.547 1 94.31 170 PRO B O 1
ATOM 3798 N N . GLY B 1 171 ? 9.055 16.281 22.359 1 97 171 GLY B N 1
ATOM 3799 C CA . GLY B 1 171 ? 10.047 15.344 22.859 1 97 171 GLY B CA 1
ATOM 3800 C C . GLY B 1 171 ? 9.992 13.992 22.188 1 97 171 GLY B C 1
ATOM 3801 O O . GLY B 1 171 ? 10.859 13.141 22.406 1 97 171 GLY B O 1
ATOM 3802 N N . MET B 1 172 ? 9.062 13.75 21.312 1 97.56 172 MET B N 1
ATOM 3803 C CA . MET B 1 172 ? 8.945 12.461 20.641 1 97.56 172 MET B CA 1
ATOM 3804 C C . MET B 1 172 ? 9.969 12.344 19.516 1 97.56 172 MET B C 1
ATOM 3806 O O . MET B 1 172 ? 10.531 13.352 19.078 1 97.56 172 MET B O 1
ATOM 3810 N N . LEU B 1 173 ? 10.172 11.18 19.141 1 98.31 173 LEU B N 1
ATOM 3811 C CA . LEU B 1 173 ? 11.102 10.906 18.047 1 98.31 173 LEU B CA 1
ATOM 3812 C C . LEU B 1 173 ? 10.438 11.102 16.703 1 98.31 173 LEU B C 1
ATOM 3814 O O . LEU B 1 173 ? 9.219 10.953 16.578 1 98.31 173 LEU B O 1
ATOM 3818 N N . ASP B 1 174 ? 11.25 11.453 15.734 1 98.19 174 ASP B N 1
ATOM 3819 C CA . ASP B 1 174 ? 10.812 11.75 14.375 1 98.19 174 ASP B CA 1
ATOM 3820 C C . ASP B 1 174 ? 11.859 11.312 13.352 1 98.19 174 ASP B C 1
ATOM 3822 O O . ASP B 1 174 ? 12.969 10.914 13.719 1 98.19 174 ASP B O 1
ATOM 3826 N N . ASN B 1 175 ? 11.484 11.258 12.078 1 98.56 175 ASN B N 1
ATOM 3827 C CA . ASN B 1 175 ? 12.484 11.164 11.031 1 98.56 175 ASN B CA 1
ATOM 3828 C C . ASN B 1 175 ? 13.43 12.359 11.047 1 98.56 175 ASN B C 1
ATOM 3830 O O . ASN B 1 175 ? 13.227 13.312 11.797 1 98.56 175 ASN B O 1
ATOM 3834 N N . ILE B 1 176 ? 14.445 12.312 10.203 1 98.5 176 ILE B N 1
ATOM 3835 C CA . ILE B 1 176 ? 15.43 13.383 10.258 1 98.5 176 ILE B CA 1
ATOM 3836 C C . ILE B 1 176 ? 14.758 14.719 9.922 1 98.5 176 ILE B C 1
ATOM 3838 O O . ILE B 1 176 ? 15.125 15.758 10.469 1 98.5 176 ILE B O 1
ATOM 3842 N N . VAL B 1 177 ? 13.852 14.609 8.969 1 97.56 177 VAL B N 1
ATOM 3843 C CA . VAL B 1 177 ? 13.031 15.758 8.594 1 97.56 177 VAL B CA 1
ATOM 3844 C C . VAL B 1 177 ? 11.578 15.32 8.422 1 97.56 177 VAL B C 1
ATOM 3846 O O . VAL B 1 177 ? 11.305 14.219 7.93 1 97.56 177 VAL B O 1
ATOM 3849 N N . GLY B 1 178 ? 10.633 16.094 8.883 1 95.12 178 GLY B N 1
ATOM 3850 C CA . GLY B 1 178 ? 9.211 15.867 8.664 1 95.12 178 GLY B CA 1
ATOM 3851 C C . GLY B 1 178 ? 8.375 17.125 8.82 1 95.12 178 GLY B C 1
ATOM 3852 O O . GLY B 1 178 ? 8.742 18.031 9.57 1 95.12 178 GLY B O 1
ATOM 3853 N N . GLY B 1 179 ? 7.234 17.141 8.18 1 90.44 179 GLY B N 1
ATOM 3854 C CA . GLY B 1 179 ? 6.328 18.266 8.328 1 90.44 179 GLY B CA 1
ATOM 3855 C C . GLY B 1 179 ? 5.07 18.125 7.488 1 90.44 179 GLY B C 1
ATOM 3856 O O . GLY B 1 179 ? 5.012 17.297 6.578 1 90.44 179 GLY B O 1
ATOM 3857 N N . GLY B 1 180 ? 4.117 18.922 7.824 1 92.38 180 GLY B N 1
ATOM 3858 C CA . GLY B 1 180 ? 2.898 18.984 7.031 1 92.38 180 GLY B CA 1
ATOM 3859 C C . GLY B 1 180 ? 3.113 19.578 5.652 1 92.38 180 GLY B C 1
ATOM 3860 O O . GLY B 1 180 ? 4.172 20.141 5.375 1 92.38 180 GLY B O 1
ATOM 3861 N N . LEU B 1 181 ? 2.24 19.312 4.797 1 95.12 181 LEU B N 1
ATOM 3862 C CA . LEU B 1 181 ? 2.275 19.891 3.459 1 95.12 181 LEU B CA 1
ATOM 3863 C C . LEU B 1 181 ? 1.286 21.047 3.338 1 95.12 181 LEU B C 1
ATOM 3865 O O . LEU B 1 181 ? 0.092 20.812 3.119 1 95.12 181 LEU B O 1
ATOM 3869 N N . PRO B 1 182 ? 1.743 22.25 3.434 1 92.5 182 PRO B N 1
ATOM 3870 C CA . PRO B 1 182 ? 0.836 23.406 3.379 1 92.5 182 PRO B CA 1
ATOM 3871 C C . PRO B 1 182 ? 0.221 23.609 1.996 1 92.5 182 PRO B C 1
ATOM 3873 O O . PRO B 1 182 ? 0.703 23.031 1.014 1 92.5 182 PRO B O 1
ATOM 3876 N N . CYS B 1 183 ? -0.74 24.438 1.986 1 92.38 183 CYS B N 1
ATOM 3877 C CA . CYS B 1 183 ? -1.427 24.781 0.746 1 92.38 183 CYS B CA 1
ATOM 3878 C C . CYS B 1 183 ? -0.442 25.297 -0.296 1 92.38 183 CYS B C 1
ATOM 3880 O O . CYS B 1 183 ? 0.402 26.141 0.009 1 92.38 183 CYS B O 1
ATOM 3882 N N . GLY B 1 184 ? -0.528 24.703 -1.482 1 89.75 184 GLY B N 1
ATOM 3883 C CA . GLY B 1 184 ? 0.222 25.234 -2.609 1 89.75 184 GLY B CA 1
ATOM 3884 C C . GLY B 1 184 ? 1.613 24.641 -2.732 1 89.75 184 GLY B C 1
ATOM 3885 O O . GLY B 1 184 ? 2.291 24.844 -3.744 1 89.75 184 GLY B O 1
ATOM 3886 N N . ALA B 1 185 ? 2.057 23.906 -1.795 1 91.44 185 ALA B N 1
ATOM 3887 C CA . ALA B 1 185 ? 3.398 23.328 -1.831 1 91.44 185 ALA B CA 1
ATOM 3888 C C . ALA B 1 185 ? 3.387 21.969 -2.502 1 91.44 185 ALA B C 1
ATOM 3890 O O . ALA B 1 185 ? 2.383 21.25 -2.453 1 91.44 185 ALA B O 1
ATOM 3891 N N . ASN B 1 186 ? 4.469 21.656 -3.221 1 93.88 186 ASN B N 1
ATOM 3892 C CA . ASN B 1 186 ? 4.672 20.25 -3.574 1 93.88 186 ASN B CA 1
ATOM 3893 C C . ASN B 1 186 ? 5.609 19.562 -2.592 1 93.88 186 ASN B C 1
ATOM 3895 O O . ASN B 1 186 ? 6.434 20.203 -1.946 1 93.88 186 ASN B O 1
ATOM 3899 N N . PRO B 1 187 ? 5.5 18.328 -2.508 1 96.12 187 PRO B N 1
ATOM 3900 C CA . PRO B 1 187 ? 6.188 17.594 -1.446 1 96.12 187 PRO B CA 1
ATOM 3901 C C . PRO B 1 187 ? 7.707 17.656 -1.572 1 96.12 187 PRO B C 1
ATOM 3903 O O . PRO B 1 187 ? 8.414 17.734 -0.562 1 96.12 187 PRO B O 1
ATOM 3906 N N . THR B 1 188 ? 8.258 17.703 -2.795 1 96.12 188 THR B N 1
ATOM 3907 C CA . THR B 1 188 ? 9.695 17.719 -2.994 1 96.12 188 THR B CA 1
ATOM 3908 C C . THR B 1 188 ? 10.297 19.062 -2.566 1 96.12 188 THR B C 1
ATOM 3910 O O . THR B 1 188 ? 11.281 19.094 -1.82 1 96.12 188 THR B O 1
ATOM 3913 N N . ALA B 1 189 ? 9.672 20.109 -2.996 1 94.81 189 ALA B N 1
ATOM 3914 C CA . ALA B 1 189 ? 10.133 21.422 -2.594 1 94.81 189 ALA B CA 1
ATOM 3915 C C . ALA B 1 189 ? 10.031 21.609 -1.082 1 94.81 189 ALA B C 1
ATOM 3917 O O . ALA B 1 189 ? 10.906 22.219 -0.46 1 94.81 189 ALA B O 1
ATOM 3918 N N . ASN B 1 190 ? 8.984 21.109 -0.559 1 95.06 190 ASN B N 1
ATOM 3919 C CA . ASN B 1 190 ? 8.773 21.203 0.881 1 95.06 190 ASN B CA 1
ATOM 3920 C C . ASN B 1 190 ? 9.852 20.469 1.662 1 95.06 190 ASN B C 1
ATOM 3922 O O . ASN B 1 190 ? 10.375 20.984 2.652 1 95.06 190 ASN B O 1
ATOM 3926 N N . ILE B 1 191 ? 10.258 19.312 1.23 1 96.25 191 ILE B N 1
ATOM 3927 C CA . ILE B 1 191 ? 11.258 18.516 1.917 1 96.25 191 ILE B CA 1
ATOM 3928 C C . ILE B 1 191 ? 12.617 19.219 1.844 1 96.25 191 ILE B C 1
ATOM 3930 O O . ILE B 1 191 ? 13.367 19.219 2.82 1 96.25 191 ILE B O 1
ATOM 3934 N N . ILE B 1 192 ? 12.898 19.781 0.711 1 96.12 192 ILE B N 1
ATOM 3935 C CA . ILE B 1 192 ? 14.172 20.469 0.55 1 96.12 192 ILE B CA 1
ATOM 3936 C C . ILE B 1 192 ? 14.242 21.672 1.503 1 96.12 192 ILE B C 1
ATOM 3938 O O . ILE B 1 192 ? 15.242 21.859 2.203 1 96.12 192 ILE B O 1
ATOM 3942 N N . LYS B 1 193 ? 13.156 22.391 1.584 1 94.06 193 LYS B N 1
ATOM 3943 C CA . LYS B 1 193 ? 13.078 23.531 2.484 1 94.06 193 LYS B CA 1
ATOM 3944 C C . LYS B 1 193 ? 13.211 23.094 3.941 1 94.06 193 LYS B C 1
ATOM 3946 O O . LYS B 1 193 ? 14.031 23.641 4.684 1 94.06 193 LYS B O 1
ATOM 3951 N N . GLU B 1 194 ? 12.43 22.109 4.348 1 95.19 194 GLU B N 1
ATOM 3952 C CA . GLU B 1 194 ? 12.398 21.641 5.734 1 95.19 194 GLU B CA 1
ATOM 3953 C C . GLU B 1 194 ? 13.727 21.016 6.133 1 95.19 194 GLU B C 1
ATOM 3955 O O . GLU B 1 194 ? 14.117 21.047 7.301 1 95.19 194 GLU B O 1
ATOM 3960 N N . SER B 1 195 ? 14.453 20.453 5.16 1 97 195 SER B N 1
ATOM 3961 C CA . SER B 1 195 ? 15.734 19.812 5.43 1 97 195 SER B CA 1
ATOM 3962 C C . SER B 1 195 ? 16.75 20.812 5.969 1 97 195 SER B C 1
ATOM 3964 O O . SER B 1 195 ? 17.5 20.5 6.906 1 97 195 SER B O 1
ATOM 3966 N N . PHE B 1 196 ? 16.734 21.969 5.414 1 95.5 196 PHE B N 1
ATOM 3967 C CA . PHE B 1 196 ? 17.625 23.016 5.902 1 95.5 196 PHE B CA 1
ATOM 3968 C C . PHE B 1 196 ? 17.188 23.516 7.273 1 95.5 196 PHE B C 1
ATOM 3970 O O . PHE B 1 196 ? 18 23.641 8.188 1 95.5 196 PHE B O 1
ATOM 3977 N N . GLU B 1 197 ? 15.922 23.75 7.457 1 94.19 197 GLU B N 1
ATOM 3978 C CA . GLU B 1 197 ? 15.375 24.344 8.672 1 94.19 197 GLU B CA 1
ATOM 3979 C C . GLU B 1 197 ? 15.508 23.391 9.859 1 94.19 197 GLU B C 1
ATOM 3981 O O . GLU B 1 197 ? 15.883 23.812 10.961 1 94.19 197 GLU B O 1
ATOM 3986 N N . GLU B 1 198 ? 15.266 22.094 9.625 1 95.31 198 GLU B N 1
ATOM 3987 C CA . GLU B 1 198 ? 15.172 21.156 10.742 1 95.31 198 GLU B CA 1
ATOM 3988 C C . GLU B 1 198 ? 16.5 20.469 11 1 95.31 198 GLU B C 1
ATOM 3990 O O . GLU B 1 198 ? 16.812 20.094 12.133 1 95.31 198 GLU B O 1
ATOM 3995 N N . ALA B 1 199 ? 17.344 20.297 9.961 1 97.44 199 ALA B N 1
ATOM 3996 C CA . ALA B 1 199 ? 18.484 19.422 10.148 1 97.44 199 ALA B CA 1
ATOM 3997 C C . ALA B 1 199 ? 19.766 20.031 9.594 1 97.44 199 ALA B C 1
ATOM 3999 O O . ALA B 1 199 ? 20.812 19.406 9.586 1 97.44 199 ALA B O 1
ATOM 4000 N N . GLY B 1 200 ? 19.703 21.234 9.023 1 96.69 200 GLY B N 1
ATOM 4001 C CA . GLY B 1 200 ? 20.875 21.906 8.477 1 96.69 200 GLY B CA 1
ATOM 4002 C C . GLY B 1 200 ? 21.391 21.25 7.203 1 96.69 200 GLY B C 1
ATOM 4003 O O . GLY B 1 200 ? 22.562 21.391 6.859 1 96.69 200 GLY B O 1
ATOM 4004 N N . ILE B 1 201 ? 20.578 20.516 6.484 1 97.31 201 ILE B N 1
ATOM 4005 C CA . ILE B 1 201 ? 20.953 19.891 5.223 1 97.31 201 ILE B CA 1
ATOM 4006 C C . ILE B 1 201 ? 20.859 20.906 4.09 1 97.31 201 ILE B C 1
ATOM 4008 O O . ILE B 1 201 ? 19.781 21.438 3.812 1 97.31 201 ILE B O 1
ATOM 4012 N N . SER B 1 202 ? 21.906 21.188 3.445 1 95.69 202 SER B N 1
ATOM 4013 C CA . SER B 1 202 ? 21.922 22.156 2.361 1 95.69 202 SER B CA 1
ATOM 4014 C C . SER B 1 202 ? 21.094 21.688 1.18 1 95.69 202 SER B C 1
ATOM 4016 O O . SER B 1 202 ? 20.828 20.5 1.028 1 95.69 202 SER B O 1
ATOM 4018 N N . SER B 1 203 ? 20.688 22.578 0.368 1 95.5 203 SER B N 1
ATOM 4019 C CA . SER B 1 203 ? 19.844 22.281 -0.781 1 95.5 203 SER B CA 1
ATOM 4020 C C . SER B 1 203 ? 20.531 21.328 -1.741 1 95.5 203 SER B C 1
ATOM 4022 O O . SER B 1 203 ? 19.875 20.484 -2.365 1 95.5 203 SER B O 1
ATOM 4024 N N . ASP B 1 204 ? 21.844 21.453 -1.872 1 93.38 204 ASP B N 1
ATOM 4025 C CA . ASP B 1 204 ? 22.594 20.578 -2.773 1 93.38 204 ASP B CA 1
ATOM 4026 C C . ASP B 1 204 ? 22.516 19.125 -2.322 1 93.38 204 ASP B C 1
ATOM 4028 O O . ASP B 1 204 ? 22.375 18.219 -3.148 1 93.38 204 ASP B O 1
ATOM 4032 N N . ILE B 1 205 ? 22.562 18.922 -1.016 1 94.5 205 ILE B N 1
ATOM 4033 C CA . ILE B 1 205 ? 22.469 17.578 -0.468 1 94.5 205 ILE B CA 1
ATOM 4034 C C . ILE B 1 205 ? 21.016 17.125 -0.471 1 94.5 205 ILE B C 1
ATOM 4036 O O . ILE B 1 205 ? 20.719 16 -0.888 1 94.5 205 ILE B O 1
ATOM 4040 N N . ALA B 1 206 ? 20.109 18.016 -0.046 1 96.25 206 ALA B N 1
ATOM 4041 C CA . ALA B 1 206 ? 18.688 17.688 0.068 1 96.25 206 ALA B CA 1
ATOM 4042 C C . ALA B 1 206 ? 18.109 17.312 -1.29 1 96.25 206 ALA B C 1
ATOM 4044 O O . ALA B 1 206 ? 17.203 16.484 -1.375 1 96.25 206 ALA B O 1
ATOM 4045 N N . SER B 1 207 ? 18.641 17.859 -2.355 1 94.31 207 SER B N 1
ATOM 4046 C CA . SER B 1 207 ? 18.125 17.625 -3.697 1 94.31 207 SER B CA 1
ATOM 4047 C C . SER B 1 207 ? 18.406 16.203 -4.168 1 94.31 207 SER B C 1
ATOM 4049 O O . SER B 1 207 ? 17.844 15.758 -5.164 1 94.31 207 SER B O 1
ATOM 4051 N N . ARG B 1 208 ? 19.25 15.469 -3.41 1 93.56 208 ARG B N 1
ATOM 4052 C CA . ARG B 1 208 ? 19.547 14.078 -3.742 1 93.56 208 ARG B CA 1
ATOM 4053 C C . ARG B 1 208 ? 18.5 13.133 -3.162 1 93.56 208 ARG B C 1
ATOM 4055 O O . ARG B 1 208 ? 18.547 11.93 -3.41 1 93.56 208 ARG B O 1
ATOM 4062 N N . ALA B 1 209 ? 17.578 13.672 -2.369 1 96.44 209 ALA B N 1
ATOM 4063 C CA . ALA B 1 209 ? 16.531 12.836 -1.779 1 96.44 209 ALA B CA 1
ATOM 4064 C C . ALA B 1 209 ? 15.688 12.172 -2.861 1 96.44 209 ALA B C 1
ATOM 4066 O O . ALA B 1 209 ? 15.352 12.797 -3.871 1 96.44 209 ALA B O 1
ATOM 4067 N N . ILE B 1 210 ? 15.367 10.922 -2.619 1 95.88 210 ILE B N 1
ATOM 4068 C CA . ILE B 1 210 ? 14.57 10.141 -3.562 1 95.88 210 ILE B CA 1
ATOM 4069 C C . ILE B 1 210 ? 13.164 9.93 -3.006 1 95.88 210 ILE B C 1
ATOM 4071 O O . ILE B 1 210 ? 13 9.5 -1.86 1 95.88 210 ILE B O 1
ATOM 4075 N N . SER B 1 211 ? 12.125 10.375 -3.822 1 98.12 211 SER B N 1
ATOM 4076 C CA . SER B 1 211 ? 10.766 10 -3.461 1 98.12 211 SER B CA 1
ATOM 4077 C C . SER B 1 211 ? 10.57 8.492 -3.531 1 98.12 211 SER B C 1
ATOM 4079 O O . SER B 1 211 ? 10.805 7.879 -4.574 1 98.12 211 SER B O 1
ATOM 4081 N N . VAL B 1 212 ? 10.102 7.891 -2.465 1 98.44 212 VAL B N 1
ATOM 4082 C CA . VAL B 1 212 ? 10.102 6.434 -2.428 1 98.44 212 VAL B CA 1
ATOM 4083 C C . VAL B 1 212 ? 8.672 5.922 -2.268 1 98.44 212 VAL B C 1
ATOM 4085 O O . VAL B 1 212 ? 8.445 4.723 -2.074 1 98.44 212 VAL B O 1
ATOM 4088 N N . GLY B 1 213 ? 7.707 6.781 -2.289 1 98.06 213 GLY B N 1
ATOM 4089 C CA . GLY B 1 213 ? 6.312 6.383 -2.162 1 98.06 213 GLY B CA 1
ATOM 4090 C C . GLY B 1 213 ? 5.559 7.176 -1.113 1 98.06 213 GLY B C 1
ATOM 4091 O O . GLY B 1 213 ? 5.895 8.336 -0.845 1 98.06 213 GLY B O 1
ATOM 4092 N N . VAL B 1 214 ? 4.477 6.586 -0.551 1 98.44 214 VAL B N 1
ATOM 4093 C CA . VAL B 1 214 ? 3.646 7.246 0.448 1 98.44 214 VAL B CA 1
ATOM 4094 C C . VAL B 1 214 ? 3.256 6.25 1.538 1 98.44 214 VAL B C 1
ATOM 4096 O O . VAL B 1 214 ? 3.32 5.039 1.331 1 98.44 214 VAL B O 1
ATOM 4099 N N . VAL B 1 215 ? 3.01 6.75 2.633 1 98.38 215 VAL B N 1
ATOM 4100 C CA . VAL B 1 215 ? 2.297 6.066 3.705 1 98.38 215 VAL B CA 1
ATOM 4101 C C . VAL B 1 215 ? 0.966 6.77 3.973 1 98.38 215 VAL B C 1
ATOM 4103 O O . VAL B 1 215 ? 0.916 7.996 4.078 1 98.38 215 VAL B O 1
ATOM 4106 N N . SER B 1 216 ? -0.111 6.023 4.004 1 97.81 216 SER B N 1
ATOM 4107 C CA . SER B 1 216 ? -1.424 6.594 4.293 1 97.81 216 SER B CA 1
ATOM 4108 C C . SER B 1 216 ? -2.148 5.797 5.371 1 97.81 216 SER B C 1
ATOM 4110 O O . SER B 1 216 ? -1.987 4.578 5.465 1 97.81 216 SER B O 1
ATOM 4112 N N . PHE B 1 217 ? -2.865 6.445 6.172 1 97.12 217 PHE B N 1
ATOM 4113 C CA . PHE B 1 217 ? -3.594 5.852 7.289 1 97.12 217 PHE B CA 1
ATOM 4114 C C . PHE B 1 217 ? -4.785 6.719 7.676 1 97.12 217 PHE B C 1
ATOM 4116 O O . PHE B 1 217 ? -4.902 7.863 7.234 1 97.12 217 PHE B O 1
ATOM 4123 N N . TRP B 1 218 ? -5.688 6.16 8.461 1 97.31 218 TRP B N 1
ATOM 4124 C CA . TRP B 1 218 ? -6.902 6.867 8.852 1 97.31 218 TRP B CA 1
ATOM 4125 C C . TRP B 1 218 ? -7.145 6.738 10.352 1 97.31 218 TRP B C 1
ATOM 4127 O O . TRP B 1 218 ? -7.652 5.719 10.82 1 97.31 218 TRP B O 1
ATOM 4137 N N . GLN B 1 219 ? -6.914 7.82 11.062 1 95.56 219 GLN B N 1
ATOM 4138 C CA . GLN B 1 219 ? -7.051 7.816 12.516 1 95.56 219 GLN B CA 1
ATOM 4139 C C . GLN B 1 219 ? -8.398 8.391 12.945 1 95.56 219 GLN B C 1
ATOM 4141 O O . GLN B 1 219 ? -8.891 9.352 12.344 1 95.56 219 GLN B O 1
ATOM 4146 N N . ASP B 1 220 ? -8.953 7.773 13.883 1 95.75 220 ASP B N 1
ATOM 4147 C CA . ASP B 1 220 ? -10.117 8.281 14.602 1 95.75 220 ASP B CA 1
ATOM 4148 C C . ASP B 1 220 ? -9.719 8.836 15.969 1 95.75 220 ASP B C 1
ATOM 4150 O O . ASP B 1 220 ? -9.516 8.07 16.922 1 95.75 220 ASP B O 1
ATOM 4154 N N . SER B 1 221 ? -9.641 10.148 16.031 1 93.31 221 SER B N 1
ATOM 4155 C CA . SER B 1 221 ? -9.242 10.812 17.266 1 93.31 221 SER B CA 1
ATOM 4156 C C . SER B 1 221 ? -10.445 11.422 17.984 1 93.31 221 SER B C 1
ATOM 4158 O O . SER B 1 221 ? -11.266 12.102 17.359 1 93.31 221 SER B O 1
ATOM 4160 N N . SER B 1 222 ? -10.484 11.25 19.266 1 92.38 222 SER B N 1
ATOM 4161 C CA . SER B 1 222 ? -11.594 11.805 20.031 1 92.38 222 SER B CA 1
ATOM 4162 C C . SER B 1 222 ? -11.516 13.32 20.094 1 92.38 222 SER B C 1
ATOM 4164 O O . SER B 1 222 ? -12.539 14 20.219 1 92.38 222 SER B O 1
ATOM 4166 N N . ILE B 1 223 ? -10.359 13.797 19.953 1 91.88 223 ILE B N 1
ATOM 4167 C CA . ILE B 1 223 ? -10.164 15.242 20.094 1 91.88 223 ILE B CA 1
ATOM 4168 C C . ILE B 1 223 ? -10.094 15.891 18.703 1 91.88 223 ILE B C 1
ATOM 4170 O O . ILE B 1 223 ? -10.742 16.906 18.469 1 91.88 223 ILE B O 1
ATOM 4174 N N . ARG B 1 224 ? -9.438 15.297 17.766 1 94.25 224 ARG B N 1
ATOM 4175 C CA . ARG B 1 224 ? -9.141 15.938 16.484 1 94.25 224 ARG B CA 1
ATOM 4176 C C . ARG B 1 224 ? -10.148 15.523 15.414 1 94.25 224 ARG B C 1
ATOM 4178 O O . ARG B 1 224 ? -10.242 16.172 14.367 1 94.25 224 ARG B O 1
ATOM 4185 N N . GLY B 1 225 ? -10.844 14.414 15.68 1 96.31 225 GLY B N 1
ATOM 4186 C CA . GLY B 1 225 ? -11.758 13.898 14.664 1 96.31 225 GLY B CA 1
ATOM 4187 C C . GLY B 1 225 ? -11.125 12.859 13.766 1 96.31 225 GLY B C 1
ATOM 4188 O O . GLY B 1 225 ? -10.273 12.078 14.211 1 96.31 225 GLY B O 1
ATOM 4189 N N . TYR B 1 226 ? -11.672 12.742 12.562 1 97 226 TYR B N 1
ATOM 4190 C CA . TYR B 1 226 ? -11.148 11.773 11.602 1 97 226 TYR B CA 1
ATOM 4191 C C . TYR B 1 226 ? -9.984 12.367 10.812 1 97 226 TYR B C 1
ATOM 4193 O O . TYR B 1 226 ? -10.086 13.477 10.281 1 97 226 TYR B O 1
ATOM 4201 N N . ILE B 1 227 ? -8.906 11.625 10.734 1 96.06 227 ILE B N 1
ATOM 4202 C CA . ILE B 1 227 ? -7.711 12.148 10.086 1 96.06 227 ILE B CA 1
ATOM 4203 C C . ILE B 1 227 ? -7.219 11.164 9.031 1 96.06 227 ILE B C 1
ATOM 4205 O O . ILE B 1 227 ? -6.316 10.367 9.289 1 96.06 227 ILE B O 1
ATOM 4209 N N . PRO B 1 228 ? -7.824 11.156 7.824 1 97.44 228 PRO B N 1
ATOM 4210 C CA . PRO B 1 228 ? -7.184 10.469 6.699 1 97.44 228 PRO B CA 1
ATOM 4211 C C . PRO B 1 228 ? -5.91 11.164 6.23 1 97.44 228 PRO B C 1
ATOM 4213 O O . PRO B 1 228 ? -5.98 12.203 5.566 1 97.44 228 PRO B O 1
ATOM 4216 N N . ASP B 1 229 ? -4.801 10.586 6.535 1 97.31 229 ASP B N 1
ATOM 4217 C CA . ASP B 1 229 ? -3.529 11.273 6.328 1 97.31 229 ASP B CA 1
ATOM 4218 C C . ASP B 1 229 ? -2.654 10.516 5.328 1 97.31 229 ASP B C 1
ATOM 4220 O O . ASP B 1 229 ? -2.719 9.289 5.246 1 97.31 229 ASP B O 1
ATOM 4224 N N . THR B 1 230 ? -1.919 11.211 4.508 1 97.81 230 THR B N 1
ATOM 4225 C CA . THR B 1 230 ? -0.92 10.672 3.592 1 97.81 230 THR B CA 1
ATOM 4226 C C . THR B 1 230 ? 0.427 11.359 3.795 1 97.81 230 THR B C 1
ATOM 4228 O O . THR B 1 230 ? 0.512 12.586 3.783 1 97.81 230 THR B O 1
ATOM 4231 N N . GLU B 1 231 ? 1.436 10.602 4.016 1 98.38 231 GLU B N 1
ATOM 4232 C CA . GLU B 1 231 ? 2.807 11.094 4.121 1 98.38 231 GLU B CA 1
ATOM 4233 C C . GLU B 1 231 ? 3.619 10.734 2.881 1 98.38 231 GLU B C 1
ATOM 4235 O O . GLU B 1 231 ? 3.791 9.555 2.561 1 98.38 231 GLU B O 1
ATOM 4240 N N . PHE B 1 232 ? 4.051 11.734 2.135 1 98.56 232 PHE B N 1
ATOM 4241 C CA . PHE B 1 232 ? 5.02 11.492 1.074 1 98.56 232 PHE B CA 1
ATOM 4242 C C . PHE B 1 232 ? 6.391 11.164 1.66 1 98.56 232 PHE B C 1
ATOM 4244 O O . PHE B 1 232 ? 6.926 11.93 2.465 1 98.56 232 PHE B O 1
ATOM 4251 N N . CYS B 1 233 ? 6.98 10.07 1.252 1 98.81 233 CYS B N 1
ATOM 4252 C CA . CYS B 1 233 ? 8.195 9.562 1.884 1 98.81 233 CYS B CA 1
ATOM 4253 C C . CYS B 1 233 ? 9.406 9.766 0.983 1 98.81 233 CYS B C 1
ATOM 4255 O O . CYS B 1 233 ? 9.336 9.508 -0.221 1 98.81 233 CYS B O 1
ATOM 4257 N N . TYR B 1 234 ? 10.477 10.188 1.555 1 98.75 234 TYR B N 1
ATOM 4258 C CA . TYR B 1 234 ? 11.742 10.398 0.871 1 98.75 234 TYR B CA 1
ATOM 4259 C C . TYR B 1 234 ? 12.883 9.719 1.621 1 98.75 234 TYR B C 1
ATOM 4261 O O . TYR B 1 234 ? 12.852 9.609 2.85 1 98.75 234 TYR B O 1
ATOM 4269 N N . ASP B 1 235 ? 13.828 9.25 0.876 1 98.38 235 ASP B N 1
ATOM 4270 C CA . ASP B 1 235 ? 15.07 8.719 1.435 1 98.38 235 ASP B CA 1
ATOM 4271 C C . ASP B 1 235 ? 16.266 9.539 0.975 1 98.38 235 ASP B C 1
ATOM 4273 O O . ASP B 1 235 ? 16.328 9.984 -0.175 1 98.38 235 ASP B O 1
ATOM 4277 N N . LEU B 1 236 ? 17.141 9.719 1.846 1 97.5 236 LEU B N 1
ATOM 4278 C CA . LEU B 1 236 ? 18.406 10.398 1.553 1 97.5 236 LEU B CA 1
ATOM 4279 C C . LEU B 1 236 ? 19.578 9.672 2.193 1 97.5 236 LEU B C 1
ATOM 4281 O O . LEU B 1 236 ? 19.688 9.617 3.42 1 97.5 236 LEU B O 1
ATOM 4285 N N . GLU B 1 237 ? 20.391 9.031 1.404 1 95.56 237 GLU B N 1
ATOM 4286 C CA . GLU B 1 237 ? 21.641 8.453 1.899 1 95.56 237 GLU B CA 1
ATOM 4287 C C . GLU B 1 237 ? 22.688 9.531 2.15 1 95.56 237 GLU B C 1
ATOM 4289 O O . GLU B 1 237 ? 23.016 10.297 1.247 1 95.56 237 GLU B O 1
ATOM 4294 N N . LEU B 1 238 ? 23.125 9.617 3.34 1 96.19 238 LEU B N 1
ATOM 4295 C CA . LEU B 1 238 ? 24.078 10.648 3.752 1 96.19 238 LEU B CA 1
ATOM 4296 C C . LEU B 1 238 ? 25.469 10.047 3.959 1 96.19 238 LEU B C 1
ATOM 4298 O O . LEU B 1 238 ? 25.594 8.859 4.262 1 96.19 238 LEU B O 1
ATOM 4302 N N . ASP B 1 239 ? 26.438 10.914 3.795 1 93.12 239 ASP B N 1
ATOM 4303 C CA . ASP B 1 239 ? 27.797 10.508 4.09 1 93.12 239 ASP B CA 1
ATOM 4304 C C . ASP B 1 239 ? 27.984 10.258 5.586 1 93.12 239 ASP B C 1
ATOM 4306 O O . ASP B 1 239 ? 27.391 10.938 6.414 1 93.12 239 ASP B O 1
ATOM 4310 N N . ALA B 1 240 ? 28.891 9.352 5.871 1 91.94 240 ALA B N 1
ATOM 4311 C CA . ALA B 1 240 ? 29.141 9 7.266 1 91.94 240 ALA B CA 1
ATOM 4312 C C . ALA B 1 240 ? 29.641 10.203 8.055 1 91.94 240 ALA B C 1
ATOM 4314 O O . ALA B 1 240 ? 29.453 10.273 9.273 1 91.94 240 ALA B O 1
ATOM 4315 N N . SER B 1 241 ? 30.219 11.172 7.383 1 93.88 241 SER B N 1
ATOM 4316 C CA . SER B 1 241 ? 30.812 12.328 8.047 1 93.88 241 SER B CA 1
ATOM 4317 C C . SER B 1 241 ? 29.766 13.43 8.266 1 93.88 241 SER B C 1
ATOM 4319 O O . SER B 1 241 ? 30.016 14.391 8.992 1 93.88 241 SER B O 1
ATOM 4321 N N . PHE B 1 242 ? 28.641 13.273 7.668 1 95.44 242 PHE B N 1
ATOM 4322 C CA . PHE B 1 242 ? 27.609 14.289 7.805 1 95.44 242 PHE B CA 1
ATOM 4323 C C . PHE B 1 242 ? 27 14.266 9.203 1 95.44 242 PHE B C 1
ATOM 4325 O O . PHE B 1 242 ? 26.625 13.203 9.703 1 95.44 242 PHE B O 1
ATOM 4332 N N . ILE B 1 243 ? 26.906 15.422 9.797 1 96.56 243 ILE B N 1
ATOM 4333 C CA . ILE B 1 243 ? 26.266 15.562 11.094 1 96.56 243 ILE B CA 1
ATOM 4334 C C . ILE B 1 243 ? 25.141 16.594 11.016 1 96.56 243 ILE B C 1
ATOM 4336 O O . ILE B 1 243 ? 25.406 17.781 10.844 1 96.56 243 ILE B O 1
ATOM 4340 N N . PRO B 1 244 ? 23.953 16.109 11.141 1 97.38 244 PRO B N 1
ATOM 4341 C CA . PRO B 1 244 ? 22.859 17.078 11.125 1 97.38 244 PRO B CA 1
ATOM 4342 C C . PRO B 1 244 ? 22.859 17.984 12.359 1 97.38 244 PRO B C 1
ATOM 4344 O O . PRO B 1 244 ? 23.359 17.594 13.414 1 97.38 244 PRO B O 1
ATOM 4347 N N . HIS B 1 245 ? 22.312 19.172 12.242 1 95.06 245 HIS B N 1
ATOM 4348 C CA . HIS B 1 245 ? 22.172 20.078 13.367 1 95.06 245 HIS B CA 1
ATOM 4349 C C . HIS B 1 245 ? 20.859 20.859 13.281 1 95.06 245 HIS B C 1
ATOM 4351 O O . HIS B 1 245 ? 20.422 21.219 12.188 1 95.06 245 HIS B O 1
ATOM 4357 N N . PRO B 1 246 ? 20.25 21.031 14.438 1 91.69 246 PRO B N 1
ATOM 4358 C CA . PRO B 1 246 ? 19.031 21.828 14.453 1 91.69 246 PRO B CA 1
ATOM 4359 C C . PRO B 1 246 ? 19.281 23.281 14.031 1 91.69 246 PRO B C 1
ATOM 4361 O O . PRO B 1 246 ? 20.234 23.906 14.5 1 91.69 246 PRO B O 1
ATOM 4364 N N . ALA B 1 247 ? 18.391 23.828 13.156 1 86.69 247 ALA B N 1
ATOM 4365 C CA . ALA B 1 247 ? 18.672 25.156 12.656 1 86.69 247 ALA B CA 1
ATOM 4366 C C . ALA B 1 247 ? 17.562 26.141 13.031 1 86.69 247 ALA B C 1
ATOM 4368 O O . ALA B 1 247 ? 17.75 27.359 12.977 1 86.69 247 ALA B O 1
ATOM 4369 N N . ASP B 1 248 ? 16.391 25.641 13.469 1 86.62 248 ASP B N 1
ATOM 4370 C CA . ASP B 1 248 ? 15.305 26.562 13.727 1 86.62 248 ASP B CA 1
ATOM 4371 C C . ASP B 1 248 ? 14.711 26.359 15.109 1 86.62 248 ASP B C 1
ATOM 4373 O O . ASP B 1 248 ? 13.656 26.906 15.438 1 86.62 248 ASP B O 1
ATOM 4377 N N . GLY B 1 249 ? 15.297 25.516 15.859 1 87.62 249 GLY B N 1
ATOM 4378 C CA . GLY B 1 249 ? 14.836 25.281 17.219 1 87.62 249 GLY B CA 1
ATOM 4379 C C . GLY B 1 249 ? 13.703 24.281 17.312 1 87.62 249 GLY B C 1
ATOM 4380 O O . GLY B 1 249 ? 13.242 23.953 18.406 1 87.62 249 GLY B O 1
ATOM 4381 N N . GLU B 1 250 ? 13.234 23.641 16.25 1 90.38 250 GLU B N 1
ATOM 4382 C CA . GLU B 1 250 ? 12.125 22.703 16.25 1 90.38 250 GLU B CA 1
ATOM 4383 C C . GLU B 1 250 ? 12.609 21.281 16.562 1 90.38 250 GLU B C 1
ATOM 4385 O O . GLU B 1 250 ? 11.805 20.406 16.875 1 90.38 250 GLU B O 1
ATOM 4390 N N . VAL B 1 251 ? 13.875 21.125 16.469 1 94.81 251 VAL B N 1
ATOM 4391 C CA . VAL B 1 251 ? 14.5 19.828 16.766 1 94.81 251 VAL B CA 1
ATOM 4392 C C . VAL B 1 251 ? 15.453 19.969 17.938 1 94.81 251 VAL B C 1
ATOM 4394 O O . VAL B 1 251 ? 16.188 20.953 18.047 1 94.81 251 VAL B O 1
ATOM 4397 N N . GLU B 1 252 ? 15.367 19.016 18.797 1 96.19 252 GLU B N 1
ATOM 4398 C CA . GLU B 1 252 ? 16.203 19.047 20 1 96.19 252 GLU B CA 1
ATOM 4399 C C . GLU B 1 252 ? 17.578 18.438 19.734 1 96.19 252 GLU B C 1
ATOM 4401 O O . GLU B 1 252 ? 18.594 19 20.141 1 96.19 252 GLU B O 1
ATOM 4406 N N . GLU B 1 253 ? 17.609 17.312 19.203 1 96.94 253 GLU B N 1
ATOM 4407 C CA . GLU B 1 253 ? 18.859 16.594 18.938 1 96.94 253 GLU B CA 1
ATOM 4408 C C . GLU B 1 253 ? 18.641 15.484 17.922 1 96.94 253 GLU B C 1
ATOM 4410 O O . GLU B 1 253 ? 17.5 15.211 17.516 1 96.94 253 GLU B O 1
ATOM 4415 N N . PHE B 1 254 ? 19.766 14.945 17.5 1 98.12 254 PHE B N 1
ATOM 4416 C CA . PHE B 1 254 ? 19.75 13.852 16.531 1 98.12 254 PHE B CA 1
ATOM 4417 C C . PHE B 1 254 ? 20.5 12.641 17.078 1 98.12 254 PHE B C 1
ATOM 4419 O O . PHE B 1 254 ? 21.453 12.789 17.859 1 98.12 254 PHE B O 1
ATOM 4426 N N . PHE B 1 255 ? 20.062 11.453 16.656 1 98.38 255 PHE B N 1
ATOM 4427 C CA . PHE B 1 255 ? 20.719 10.18 16.938 1 98.38 255 PHE B CA 1
ATOM 4428 C C . PHE B 1 255 ? 21 9.422 15.648 1 98.38 255 PHE B C 1
ATOM 4430 O O . PHE B 1 255 ? 20.203 9.469 14.711 1 98.38 255 PHE B O 1
ATOM 4437 N N . LEU B 1 256 ? 22.109 8.797 15.602 1 98.5 256 LEU B N 1
ATOM 4438 C CA . LEU B 1 256 ? 22.391 7.844 14.539 1 98.5 256 LEU B CA 1
ATOM 4439 C C . LEU B 1 256 ? 22.344 6.414 15.07 1 98.5 256 LEU B C 1
ATOM 4441 O O . LEU B 1 256 ? 23.266 5.977 15.766 1 98.5 256 LEU B O 1
ATOM 4445 N N . TRP B 1 257 ? 21.281 5.699 14.727 1 98.69 257 TRP B N 1
ATOM 4446 C CA . TRP B 1 257 ? 21.047 4.391 15.336 1 98.69 257 TRP B CA 1
ATOM 4447 C C . TRP B 1 257 ? 21.016 3.299 14.266 1 98.69 257 TRP B C 1
ATOM 4449 O O . TRP B 1 257 ? 20.625 3.547 13.125 1 98.69 257 TRP B O 1
ATOM 4459 N N . ASP B 1 258 ? 21.453 2.08 14.68 1 98.06 258 ASP B N 1
ATOM 4460 C CA . ASP B 1 258 ? 21.188 0.924 13.828 1 98.06 258 ASP B CA 1
ATOM 4461 C C . ASP B 1 258 ? 19.688 0.599 13.812 1 98.06 258 ASP B C 1
ATOM 4463 O O . ASP B 1 258 ? 18.938 1.076 14.656 1 98.06 258 ASP B O 1
ATOM 4467 N N . LEU B 1 259 ? 19.266 -0.17 12.875 1 97.81 259 LEU B N 1
ATOM 4468 C CA . LEU B 1 259 ? 17.828 -0.37 12.633 1 97.81 259 LEU B CA 1
ATOM 4469 C C . LEU B 1 259 ? 17.203 -1.165 13.766 1 97.81 259 LEU B C 1
ATOM 4471 O O . LEU B 1 259 ? 16 -1.015 14.047 1 97.81 259 LEU B O 1
ATOM 4475 N N . GLU B 1 260 ? 17.969 -2.008 14.453 1 97.31 260 GLU B N 1
ATOM 4476 C CA . GLU B 1 260 ? 17.438 -2.727 15.602 1 97.31 260 GLU B CA 1
ATOM 4477 C C . GLU B 1 260 ? 17.078 -1.769 16.734 1 97.31 260 GLU B C 1
ATOM 4479 O O . GLU B 1 260 ? 16.047 -1.913 17.375 1 97.31 260 GLU B O 1
ATOM 4484 N N . THR B 1 261 ? 17.969 -0.82 16.969 1 98.25 261 THR B N 1
ATOM 4485 C CA . THR B 1 261 ? 17.703 0.203 17.984 1 98.25 261 THR B CA 1
ATOM 4486 C C . THR B 1 261 ? 16.484 1.029 17.594 1 98.25 261 THR B C 1
ATOM 4488 O O . THR B 1 261 ? 15.641 1.329 18.453 1 98.25 261 THR B O 1
ATOM 4491 N N . VAL B 1 262 ? 16.359 1.378 16.359 1 98.38 262 VAL B N 1
ATOM 4492 C CA . VAL B 1 262 ? 15.203 2.133 15.883 1 98.38 262 VAL B CA 1
ATOM 4493 C C . VAL B 1 262 ? 13.922 1.347 16.156 1 98.38 262 VAL B C 1
ATOM 4495 O O . VAL B 1 262 ? 12.945 1.898 16.656 1 98.38 262 VAL B O 1
ATOM 4498 N N . LYS B 1 263 ? 13.938 0.055 15.859 1 96.88 263 LYS B N 1
ATOM 4499 C CA . LYS B 1 263 ? 12.781 -0.809 16.078 1 96.88 263 LYS B CA 1
ATOM 4500 C C . LYS B 1 263 ? 12.391 -0.841 17.547 1 96.88 263 LYS B C 1
ATOM 4502 O O . LYS B 1 263 ? 11.203 -0.852 17.891 1 96.88 263 LYS B O 1
ATOM 4507 N N . ASP B 1 264 ? 13.414 -0.877 18.359 1 97.06 264 ASP B N 1
ATOM 4508 C CA . ASP B 1 264 ? 13.172 -0.905 19.797 1 97.06 264 ASP B CA 1
ATOM 4509 C C . ASP B 1 264 ? 12.414 0.343 20.25 1 97.06 264 ASP B C 1
ATOM 4511 O O . ASP B 1 264 ? 11.438 0.248 21 1 97.06 264 ASP B O 1
ATOM 4515 N N . HIS B 1 265 ? 12.859 1.49 19.812 1 97.75 265 HIS B N 1
ATOM 4516 C CA . HIS B 1 265 ? 12.211 2.74 20.188 1 97.75 265 HIS B CA 1
ATOM 4517 C C . HIS B 1 265 ? 10.82 2.85 19.578 1 97.75 265 HIS B C 1
ATOM 4519 O O . HIS B 1 265 ? 9.914 3.432 20.172 1 97.75 265 HIS B O 1
ATOM 4525 N N . LEU B 1 266 ? 10.656 2.318 18.406 1 96.44 266 LEU B N 1
ATOM 4526 C CA . LEU B 1 266 ? 9.344 2.258 17.781 1 96.44 266 LEU B CA 1
ATOM 4527 C C . LEU B 1 266 ? 8.367 1.45 18.625 1 96.44 266 LEU B C 1
ATOM 4529 O O . LEU B 1 266 ? 7.238 1.882 18.875 1 96.44 266 LEU B O 1
ATOM 4533 N N . SER B 1 267 ? 8.805 0.308 19.094 1 95 267 SER B N 1
ATOM 4534 C CA . SER B 1 267 ? 7.969 -0.591 19.875 1 95 267 SER B CA 1
ATOM 4535 C C . SER B 1 267 ? 7.582 0.037 21.219 1 95 267 SER B C 1
ATOM 4537 O O . SER B 1 267 ? 6.543 -0.301 21.797 1 95 267 SER B O 1
ATOM 4539 N N . LYS B 1 268 ? 8.414 0.974 21.641 1 95.75 268 LYS B N 1
ATOM 4540 C CA . LYS B 1 268 ? 8.164 1.649 22.922 1 95.75 268 LYS B CA 1
ATOM 4541 C C . LYS B 1 268 ? 7.207 2.826 22.734 1 95.75 268 LYS B C 1
ATOM 4543 O O . LYS B 1 268 ? 6.875 3.52 23.703 1 95.75 268 LYS B O 1
ATOM 4548 N N . GLY B 1 269 ? 6.836 3.096 21.531 1 93.69 269 GLY B N 1
ATOM 4549 C CA . GLY B 1 269 ? 5.891 4.172 21.281 1 93.69 269 GLY B CA 1
ATOM 4550 C C . GLY B 1 269 ? 6.512 5.551 21.391 1 93.69 269 GLY B C 1
ATOM 4551 O O . GLY B 1 269 ? 5.836 6.516 21.75 1 93.69 269 GLY B O 1
ATOM 4552 N N . GLU B 1 270 ? 7.773 5.629 21.031 1 96.81 270 GLU B N 1
ATOM 4553 C CA . GLU B 1 270 ? 8.492 6.879 21.281 1 96.81 270 GLU B CA 1
ATOM 4554 C C . GLU B 1 270 ? 8.461 7.777 20.047 1 96.81 270 GLU B C 1
ATOM 4556 O O . GLU B 1 270 ? 8.797 8.961 20.125 1 96.81 270 GLU B O 1
ATOM 4561 N N . PHE B 1 271 ? 8.055 7.297 18.891 1 97.31 271 PHE B N 1
ATOM 4562 C CA . PHE B 1 271 ? 7.961 8.086 17.672 1 97.31 271 PHE B CA 1
ATOM 4563 C C . PHE B 1 271 ? 6.605 8.773 17.578 1 97.31 271 PHE B C 1
ATOM 4565 O O . PHE B 1 271 ? 5.617 8.289 18.125 1 97.31 271 PHE B O 1
ATOM 4572 N N . THR B 1 272 ? 6.551 9.953 16.891 1 95.19 272 THR B N 1
ATOM 4573 C CA . THR B 1 272 ? 5.25 10.453 16.469 1 95.19 272 THR B CA 1
ATOM 4574 C C . THR B 1 272 ? 4.535 9.43 15.594 1 95.19 272 THR B C 1
ATOM 4576 O O . THR B 1 272 ? 5.184 8.602 14.945 1 95.19 272 THR B O 1
ATOM 4579 N N . PRO B 1 273 ? 3.256 9.484 15.562 1 91.31 273 PRO B N 1
ATOM 4580 C CA . PRO B 1 273 ? 2.506 8.5 14.781 1 91.31 273 PRO B CA 1
ATOM 4581 C C . PRO B 1 273 ? 2.926 8.477 13.312 1 91.31 273 PRO B C 1
ATOM 4583 O O . PRO B 1 273 ? 3.195 7.402 12.758 1 91.31 273 PRO B O 1
ATOM 4586 N N . GLU B 1 274 ? 2.998 9.594 12.656 1 95.56 274 GLU B N 1
ATOM 4587 C CA . GLU B 1 274 ? 3.357 9.672 11.242 1 95.56 274 GLU B CA 1
ATOM 4588 C C . GLU B 1 274 ? 4.781 9.18 11.008 1 95.56 274 GLU B C 1
ATOM 4590 O O . GLU B 1 274 ? 5.02 8.359 10.117 1 95.56 274 GLU B O 1
ATOM 4595 N N . ALA B 1 275 ? 5.668 9.633 11.867 1 97.56 275 ALA B N 1
ATOM 4596 C CA . ALA B 1 275 ? 7.07 9.25 11.711 1 97.56 275 ALA B CA 1
ATOM 4597 C C . ALA B 1 275 ? 7.258 7.754 11.93 1 97.56 275 ALA B C 1
ATOM 4599 O O . ALA B 1 275 ? 8.047 7.113 11.227 1 97.56 275 ALA B O 1
ATOM 4600 N N . GLY B 1 276 ? 6.551 7.27 12.938 1 97.44 276 GLY B N 1
ATOM 4601 C CA . GLY B 1 276 ? 6.641 5.844 13.211 1 97.44 276 GLY B CA 1
ATOM 4602 C C . GLY B 1 276 ? 6.258 4.98 12.031 1 97.44 276 GLY B C 1
ATOM 4603 O O . GLY B 1 276 ? 6.957 4.02 11.695 1 97.44 276 GLY B O 1
ATOM 4604 N N . LEU B 1 277 ? 5.199 5.27 11.359 1 98.06 277 LEU B N 1
ATOM 4605 C CA . LEU B 1 277 ? 4.746 4.488 10.211 1 98.06 277 LEU B CA 1
ATOM 4606 C C . LEU B 1 277 ? 5.699 4.645 9.031 1 98.06 277 LEU B C 1
ATOM 4608 O O . LEU B 1 277 ? 5.922 3.697 8.281 1 98.06 277 LEU B O 1
ATOM 4612 N N . VAL B 1 278 ? 6.242 5.82 8.859 1 98.69 278 VAL B N 1
ATOM 4613 C CA . VAL B 1 278 ? 7.23 6.055 7.809 1 98.69 278 VAL B CA 1
ATOM 4614 C C . VAL B 1 278 ? 8.477 5.223 8.078 1 98.69 278 VAL B C 1
ATOM 4616 O O . VAL B 1 278 ? 9.078 4.672 7.152 1 98.69 278 VAL B O 1
ATOM 4619 N N . VAL B 1 279 ? 8.852 5.117 9.383 1 98.75 279 VAL B N 1
ATOM 4620 C CA . VAL B 1 279 ? 9.984 4.273 9.773 1 98.75 279 VAL B CA 1
ATOM 4621 C C . VAL B 1 279 ? 9.672 2.814 9.453 1 98.75 279 VAL B C 1
ATOM 4623 O O . VAL B 1 279 ? 10.516 2.094 8.922 1 98.75 279 VAL B O 1
ATOM 4626 N N . VAL B 1 280 ? 8.453 2.367 9.734 1 98.56 280 VAL B N 1
ATOM 4627 C CA . VAL B 1 280 ? 8.062 0.994 9.438 1 98.56 280 VAL B CA 1
ATOM 4628 C C . VAL B 1 280 ? 8.211 0.729 7.941 1 98.56 280 VAL B C 1
ATOM 4630 O O . VAL B 1 280 ? 8.758 -0.299 7.535 1 98.56 280 VAL B O 1
ATOM 4633 N N . ASP B 1 281 ? 7.703 1.62 7.156 1 98.69 281 ASP B N 1
ATOM 4634 C CA . ASP B 1 281 ? 7.836 1.503 5.707 1 98.69 281 ASP B CA 1
ATOM 4635 C C . ASP B 1 281 ? 9.305 1.392 5.297 1 98.69 281 ASP B C 1
ATOM 4637 O O . ASP B 1 281 ? 9.648 0.588 4.43 1 98.69 281 ASP B O 1
ATOM 4641 N N . PHE B 1 282 ? 10.164 2.203 5.883 1 98.88 282 PHE B N 1
ATOM 4642 C CA . PHE B 1 282 ? 11.594 2.18 5.613 1 98.88 282 PHE B CA 1
ATOM 4643 C C . PHE B 1 282 ? 12.195 0.827 5.977 1 98.88 282 PHE B C 1
ATOM 4645 O O . PHE B 1 282 ? 12.977 0.263 5.211 1 98.88 282 PHE B O 1
ATOM 4652 N N . LEU B 1 283 ? 11.844 0.331 7.164 1 98.62 283 LEU B N 1
ATOM 4653 C CA . LEU B 1 283 ? 12.352 -0.954 7.633 1 98.62 283 LEU B CA 1
ATOM 4654 C C . LEU B 1 283 ? 11.969 -2.074 6.672 1 98.62 283 LEU B C 1
ATOM 4656 O O . LEU B 1 283 ? 12.766 -2.986 6.43 1 98.62 283 LEU B O 1
ATOM 4660 N N . ILE B 1 284 ? 10.789 -1.994 6.086 1 98.38 284 ILE B N 1
ATOM 4661 C CA . ILE B 1 284 ? 10.336 -2.99 5.121 1 98.38 284 ILE B CA 1
ATOM 4662 C C . ILE B 1 284 ? 11.133 -2.859 3.826 1 98.38 284 ILE B C 1
ATOM 4664 O O . ILE B 1 284 ? 11.703 -3.838 3.342 1 98.38 284 ILE B O 1
ATOM 4668 N N . ARG B 1 285 ? 11.273 -1.676 3.328 1 98.25 285 ARG B N 1
ATOM 4669 C CA . ARG B 1 285 ? 11.906 -1.454 2.031 1 98.25 285 ARG B CA 1
ATOM 4670 C C . ARG B 1 285 ? 13.383 -1.825 2.068 1 98.25 285 ARG B C 1
ATOM 4672 O O . ARG B 1 285 ? 13.984 -2.113 1.032 1 98.25 285 ARG B O 1
ATOM 4679 N N . HIS B 1 286 ? 13.93 -1.855 3.279 1 97.31 286 HIS B N 1
ATOM 4680 C CA . HIS B 1 286 ? 15.352 -2.135 3.404 1 97.31 286 HIS B CA 1
ATOM 4681 C C . HIS B 1 286 ? 15.594 -3.506 4.027 1 97.31 286 HIS B C 1
ATOM 4683 O O . HIS B 1 286 ? 16.719 -3.814 4.445 1 97.31 286 HIS B O 1
ATOM 4689 N N . GLY B 1 287 ? 14.57 -4.301 4.145 1 96.56 287 GLY B N 1
ATOM 4690 C CA . GLY B 1 287 ? 14.695 -5.715 4.465 1 96.56 287 GLY B CA 1
ATOM 4691 C C . GLY B 1 287 ? 14.852 -5.98 5.949 1 96.56 287 GLY B C 1
ATOM 4692 O O . GLY B 1 287 ? 15.102 -7.113 6.359 1 96.56 287 GLY B O 1
ATOM 4693 N N . ALA B 1 288 ? 14.742 -4.922 6.773 1 97.25 288 ALA B N 1
ATOM 4694 C CA . ALA B 1 288 ? 14.836 -5.109 8.219 1 97.25 288 ALA B CA 1
ATOM 4695 C C . ALA B 1 288 ? 13.562 -5.723 8.781 1 97.25 288 ALA B C 1
ATOM 4697 O O . ALA B 1 288 ? 13.57 -6.312 9.859 1 97.25 288 ALA B O 1
ATOM 4698 N N . VAL B 1 289 ? 12.5 -5.52 8.164 1 97.25 289 VAL B N 1
ATOM 4699 C CA . VAL B 1 289 ? 11.227 -6.195 8.391 1 97.25 289 VAL B CA 1
ATOM 4700 C C . VAL B 1 289 ? 10.828 -6.977 7.137 1 97.25 289 VAL B C 1
ATOM 4702 O O . VAL B 1 289 ? 10.719 -6.406 6.051 1 97.25 289 VAL B O 1
ATOM 4705 N N . HIS B 1 290 ? 10.68 -8.266 7.242 1 97.38 290 HIS B N 1
ATOM 4706 C CA . HIS B 1 290 ? 10.406 -9.133 6.102 1 97.38 290 HIS B CA 1
ATOM 4707 C C . HIS B 1 290 ? 9.508 -10.305 6.496 1 97.38 290 HIS B C 1
ATOM 4709 O O . HIS B 1 290 ? 9.219 -10.492 7.68 1 97.38 290 HIS B O 1
ATOM 4715 N N . PRO B 1 291 ? 9.031 -11.055 5.523 1 96.5 291 PRO B N 1
ATOM 4716 C CA . PRO B 1 291 ? 8.023 -12.07 5.801 1 96.5 291 PRO B CA 1
ATOM 4717 C C . PRO B 1 291 ? 8.469 -13.078 6.859 1 96.5 291 PRO B C 1
ATOM 4719 O O . PRO B 1 291 ? 7.641 -13.602 7.605 1 96.5 291 PRO B O 1
ATOM 4722 N N . LEU B 1 292 ? 9.719 -13.328 6.996 1 95.81 292 LEU B N 1
ATOM 4723 C CA . LEU B 1 292 ? 10.203 -14.352 7.918 1 95.81 292 LEU B CA 1
ATOM 4724 C C . LEU B 1 292 ? 10.484 -13.75 9.297 1 95.81 292 LEU B C 1
ATOM 4726 O O . LEU B 1 292 ? 10.734 -14.484 10.25 1 95.81 292 LEU B O 1
ATOM 4730 N N . SER B 1 293 ? 10.406 -12.445 9.453 1 95.06 293 SER B N 1
ATOM 4731 C CA . SER B 1 293 ? 10.688 -11.805 10.742 1 95.06 293 SER B CA 1
ATOM 4732 C C . SER B 1 293 ? 9.406 -11.258 11.367 1 95.06 293 SER B C 1
ATOM 4734 O O . SER B 1 293 ? 9.359 -11.008 12.578 1 95.06 293 SER B O 1
ATOM 4736 N N . GLU B 1 294 ? 8.414 -10.938 10.555 1 95.38 294 GLU B N 1
ATOM 4737 C CA . GLU B 1 294 ? 7.184 -10.281 10.992 1 95.38 294 GLU B CA 1
ATOM 4738 C C . GLU B 1 294 ? 5.965 -11.156 10.695 1 95.38 294 GLU B C 1
ATOM 4740 O O . GLU B 1 294 ? 5.57 -11.312 9.539 1 95.38 294 GLU B O 1
ATOM 4745 N N . PRO B 1 295 ? 5.348 -11.68 11.734 1 94.5 295 PRO B N 1
ATOM 4746 C CA . PRO B 1 295 ? 4.215 -12.586 11.531 1 94.5 295 PRO B CA 1
ATOM 4747 C C . PRO B 1 295 ? 3.08 -11.938 10.742 1 94.5 295 PRO B C 1
ATOM 4749 O O . PRO B 1 295 ? 2.426 -12.609 9.93 1 94.5 295 PRO B O 1
ATOM 4752 N N . ALA B 1 296 ? 2.869 -10.672 10.953 1 95.12 296 ALA B N 1
ATOM 4753 C CA . ALA B 1 296 ? 1.77 -9.977 10.289 1 95.12 296 ALA B CA 1
ATOM 4754 C C . ALA B 1 296 ? 2.277 -9.125 9.125 1 95.12 296 ALA B C 1
ATOM 4756 O O . ALA B 1 296 ? 1.754 -8.039 8.875 1 95.12 296 ALA B O 1
ATOM 4757 N N . PHE B 1 297 ? 3.293 -9.633 8.453 1 96.75 297 PHE B N 1
ATOM 4758 C CA . PHE B 1 297 ? 3.988 -8.859 7.434 1 96.75 297 PHE B CA 1
ATOM 4759 C C . PHE B 1 297 ? 3.014 -8.367 6.371 1 96.75 297 PHE B C 1
ATOM 4761 O O . PHE B 1 297 ? 3.049 -7.195 5.98 1 96.75 297 PHE B O 1
ATOM 4768 N N . LEU B 1 298 ? 2.141 -9.219 5.875 1 95.69 298 LEU B N 1
ATOM 4769 C CA . LEU B 1 298 ? 1.22 -8.852 4.805 1 95.69 298 LEU B CA 1
ATOM 4770 C C . LEU B 1 298 ? 0.249 -7.773 5.27 1 95.69 298 LEU B C 1
ATOM 4772 O O . LEU B 1 298 ? 0.111 -6.734 4.617 1 95.69 298 LEU B O 1
ATOM 4776 N N . GLU B 1 299 ? -0.388 -8.016 6.363 1 94.25 299 GLU B N 1
ATOM 4777 C CA . GLU B 1 299 ? -1.323 -7.031 6.895 1 94.25 299 GLU B CA 1
ATOM 4778 C C . GLU B 1 299 ? -0.626 -5.699 7.16 1 94.25 299 GLU B C 1
ATOM 4780 O O . GLU B 1 299 ? -1.168 -4.637 6.848 1 94.25 299 GLU B O 1
ATOM 4785 N N . LEU B 1 300 ? 0.577 -5.773 7.742 1 96.5 300 LEU B N 1
ATOM 4786 C CA . LEU B 1 300 ? 1.368 -4.582 8.031 1 96.5 300 LEU B CA 1
ATOM 4787 C C . LEU B 1 300 ? 1.636 -3.785 6.762 1 96.5 300 LEU B C 1
ATOM 4789 O O . LEU B 1 300 ? 1.42 -2.57 6.73 1 96.5 300 LEU B O 1
ATOM 4793 N N . SER B 1 301 ? 2.037 -4.48 5.695 1 96.94 301 SER B N 1
ATOM 4794 C CA . SER B 1 301 ? 2.365 -3.844 4.422 1 96.94 301 SER B CA 1
ATOM 4795 C C . SER B 1 301 ? 1.146 -3.154 3.818 1 96.94 301 SER B C 1
ATOM 4797 O O . SER B 1 301 ? 1.262 -2.072 3.24 1 96.94 301 SER B O 1
ATOM 4799 N N . LEU B 1 302 ? 0.028 -3.729 3.973 1 94.62 302 LEU B N 1
ATOM 4800 C CA . LEU B 1 302 ? -1.19 -3.199 3.369 1 94.62 302 LEU B CA 1
ATOM 4801 C C . LEU B 1 302 ? -1.733 -2.029 4.184 1 94.62 302 LEU B C 1
ATOM 4803 O O . LEU B 1 302 ? -2.232 -1.054 3.615 1 94.62 302 LEU B O 1
ATOM 4807 N N . LEU B 1 303 ? -1.573 -2.062 5.504 1 94.44 303 LEU B N 1
ATOM 4808 C CA . LEU B 1 303 ? -2.111 -1.022 6.375 1 94.44 303 LEU B CA 1
ATOM 4809 C C . LEU B 1 303 ? -1.32 0.273 6.227 1 94.44 303 LEU B C 1
ATOM 4811 O O . LEU B 1 303 ? -1.769 1.333 6.672 1 94.44 303 LEU B O 1
ATOM 4815 N N . LEU B 1 304 ? -0.171 0.188 5.586 1 97.38 304 LEU B N 1
ATOM 4816 C CA . LEU B 1 304 ? 0.637 1.384 5.367 1 97.38 304 LEU B CA 1
ATOM 4817 C C . LEU B 1 304 ? 0.147 2.154 4.145 1 97.38 304 LEU B C 1
ATOM 4819 O O . LEU B 1 304 ? 0.643 3.246 3.855 1 97.38 304 LEU B O 1
ATOM 4823 N N . ARG B 1 305 ? -0.857 1.626 3.43 1 96.62 305 ARG B N 1
ATOM 4824 C CA . ARG B 1 305 ? -1.378 2.262 2.225 1 96.62 305 ARG B CA 1
ATOM 4825 C C . ARG B 1 305 ? -2.902 2.23 2.203 1 96.62 305 ARG B C 1
ATOM 4827 O O . ARG B 1 305 ? -3.506 1.793 1.221 1 96.62 305 ARG B O 1
ATOM 4834 N N . ARG B 1 306 ? -3.426 2.826 3.145 1 94.12 306 ARG B N 1
ATOM 4835 C CA . ARG B 1 306 ? -4.879 2.906 3.246 1 94.12 306 ARG B CA 1
ATOM 4836 C C . ARG B 1 306 ? -5.461 3.775 2.137 1 94.12 306 ARG B C 1
ATOM 4838 O O . ARG B 1 306 ? -4.984 4.891 1.901 1 94.12 306 ARG B O 1
ATOM 4845 N N . GLU B 1 307 ? -6.445 3.215 1.444 1 91.75 307 GLU B N 1
ATOM 4846 C CA . GLU B 1 307 ? -7.133 3.994 0.42 1 91.75 307 GLU B CA 1
ATOM 4847 C C . GLU B 1 307 ? -8.18 4.918 1.04 1 91.75 307 GLU B C 1
ATOM 4849 O O . GLU B 1 307 ? -8.719 4.621 2.105 1 91.75 307 GLU B O 1
ATOM 4854 N N . PHE B 1 308 ? -8.438 5.992 0.359 1 92.94 308 PHE B N 1
ATOM 4855 C CA . PHE B 1 308 ? -9.469 6.941 0.757 1 92.94 308 PHE B CA 1
ATOM 4856 C C . PHE B 1 308 ? -10.469 7.156 -0.373 1 92.94 308 PHE B C 1
ATOM 4858 O O . PHE B 1 308 ? -10.094 7.191 -1.545 1 92.94 308 PHE B O 1
ATOM 4865 N N . PRO B 1 309 ? -11.742 7.371 -0.058 1 92.25 309 PRO B N 1
ATOM 4866 C CA . PRO B 1 309 ? -12.734 7.633 -1.106 1 92.25 309 PRO B CA 1
ATOM 4867 C C . PRO B 1 309 ? -12.773 9.094 -1.533 1 92.25 309 PRO B C 1
ATOM 4869 O O . PRO B 1 309 ? -13.711 9.523 -2.209 1 92.25 309 PRO B O 1
ATOM 4872 N N . PHE B 1 310 ? -11.797 9.883 -1.141 1 95.94 310 PHE B N 1
ATOM 4873 C CA . PHE B 1 310 ? -11.75 11.312 -1.396 1 95.94 310 PHE B CA 1
ATOM 4874 C C . PHE B 1 310 ? -10.703 11.648 -2.451 1 95.94 310 PHE B C 1
ATOM 4876 O O . PHE B 1 310 ? -9.664 10.984 -2.529 1 95.94 310 PHE B O 1
ATOM 4883 N N . PRO B 1 311 ? -10.953 12.711 -3.182 1 96 311 PRO B N 1
ATOM 4884 C CA . PRO B 1 311 ? -9.922 13.125 -4.141 1 96 311 PRO B CA 1
ATOM 4885 C C . PRO B 1 311 ? -8.656 13.633 -3.459 1 96 311 PRO B C 1
ATOM 4887 O O . PRO B 1 311 ? -8.688 14.008 -2.283 1 96 311 PRO B O 1
ATOM 4890 N N . GLY B 1 312 ? -7.57 13.555 -4.148 1 94.56 312 GLY B N 1
ATOM 4891 C CA . GLY B 1 312 ? -6.281 14.023 -3.668 1 94.56 312 GLY B CA 1
ATOM 4892 C C . GLY B 1 312 ? -5.547 14.883 -4.684 1 94.56 312 GLY B C 1
ATOM 4893 O O . GLY B 1 312 ? -6.098 15.219 -5.73 1 94.56 312 GLY B O 1
ATOM 4894 N N . PRO B 1 313 ? -4.383 15.211 -4.406 1 95.06 313 PRO B N 1
ATOM 4895 C CA . PRO B 1 313 ? -3.621 16.141 -5.234 1 95.06 313 PRO B CA 1
ATOM 4896 C C . PRO B 1 313 ? -3.029 15.484 -6.48 1 95.06 313 PRO B C 1
ATOM 4898 O O . PRO B 1 313 ? -2.836 14.266 -6.504 1 95.06 313 PRO B O 1
ATOM 4901 N N . SER B 1 314 ? -2.832 16.25 -7.551 1 94.88 314 SER B N 1
ATOM 4902 C CA . SER B 1 314 ? -1.895 16.031 -8.648 1 94.88 314 SER B CA 1
ATOM 4903 C C . SER B 1 314 ? -0.883 17.172 -8.742 1 94.88 314 SER B C 1
ATOM 4905 O O . SER B 1 314 ? -1.258 18.344 -8.742 1 94.88 314 SER B O 1
ATOM 4907 N N . PHE B 1 315 ? 0.382 16.844 -8.766 1 94.19 315 PHE B N 1
ATOM 4908 C CA . PHE B 1 315 ? 1.401 17.875 -8.734 1 94.19 315 PHE B CA 1
ATOM 4909 C C . PHE B 1 315 ? 2.004 18.094 -10.117 1 94.19 315 PHE B C 1
ATOM 4911 O O . PHE B 1 315 ? 3.049 18.734 -10.25 1 94.19 315 PHE B O 1
ATOM 4918 N N . VAL B 1 316 ? 1.438 17.406 -11.102 1 90.38 316 VAL B N 1
ATOM 4919 C CA . VAL B 1 316 ? 1.92 17.516 -12.477 1 90.38 316 VAL B CA 1
ATOM 4920 C C . VAL B 1 316 ? 1.048 18.516 -13.25 1 90.38 316 VAL B C 1
ATOM 4922 O O . VAL B 1 316 ? -0.147 18.641 -12.977 1 90.38 316 VAL B O 1
#

Organism: Batrachochytrium dendrobatidis (strain JEL423) (NCBI:txid403673)

Radius of gyration: 25.39 Å; Cα contacts (8 Å, |Δi|>4): 1389; chains: 2; bounding box: 68×68×55 Å

Solvent-accessible surface area (backbone atoms only — not comparable to full-atom values): 32427 Å² total; per-residue (Å²): 129,73,43,51,73,53,54,52,50,48,59,44,33,53,47,39,71,68,58,52,48,42,40,72,66,42,37,89,90,53,55,48,82,41,70,37,27,34,24,30,50,90,92,22,63,39,26,36,25,33,51,89,44,45,64,63,48,53,70,33,89,59,32,47,64,57,95,53,33,36,31,48,46,77,84,50,76,46,43,66,50,38,23,50,53,50,49,52,52,48,50,53,37,40,74,70,58,73,45,75,32,41,75,58,63,70,92,44,38,30,55,40,34,28,90,84,36,39,77,46,33,50,41,53,54,38,49,36,15,50,45,18,26,63,45,48,28,32,37,32,43,33,28,32,74,45,67,50,98,82,70,47,74,45,60,30,38,37,35,21,27,30,11,73,79,43,89,71,67,48,52,24,29,37,40,39,26,68,47,72,47,48,59,93,61,51,67,67,62,49,49,33,53,43,25,31,42,39,22,53,37,50,58,80,62,38,68,64,44,32,41,42,48,65,37,18,33,26,28,59,39,94,68,45,24,27,39,38,35,36,32,41,32,28,41,31,83,45,60,86,83,63,74,75,40,60,61,67,65,63,33,64,50,77,45,83,35,44,58,68,58,50,50,52,43,50,23,63,62,42,36,39,71,68,37,40,53,51,47,51,52,50,34,20,54,69,37,75,41,31,56,68,75,29,52,55,37,63,62,43,61,30,51,38,27,47,80,70,96,41,50,52,76,46,69,91,131,73,43,53,71,52,55,53,48,48,59,45,35,53,48,38,72,68,59,50,48,41,41,71,65,42,36,89,90,53,56,48,83,39,68,37,26,36,25,31,50,92,92,23,63,39,26,37,27,31,52,89,44,44,65,63,48,54,70,34,90,59,32,47,66,56,95,54,33,36,30,47,46,77,85,50,76,46,43,66,51,37,22,51,52,51,49,52,52,49,49,52,38,41,74,67,57,73,45,75,33,41,74,59,62,72,92,44,38,32,56,39,36,29,89,82,35,40,77,47,34,50,40,53,56,37,48,35,14,49,45,18,26,62,46,50,28,33,37,32,42,35,28,31,73,47,67,49,97,83,71,48,75,44,59,32,36,37,35,23,26,30,11,73,79,44,91,71,67,46,54,24,29,36,38,39,25,72,47,73,48,48,58,92,61,53,66,67,64,49,50,32,53,43,25,30,43,39,22,54,35,49,59,82,61,39,68,65,44,31,39,42,48,66,38,20,34,25,26,60,38,93,68,44,25,28,40,36,35,36,33,41,34,29,41,30,83,44,60,86,84,62,73,76,42,61,61,66,66,64,30,63,50,77,45,82,34,47,60,68,58,50,50,53,42,51,23,62,62,41,37,39,73,70,37,40,53,52,48,51,54,49,34,22,53,68,36,75,41,32,55,69,76,28,53,54,36,63,61,44,61,32,50,38,28,49,79,68,96,40,49,51,76,46,70,91

Secondary structure (DSSP, 8-state):
-PPPHHHHHHHHT-S-HHHHHHHHT--SSS----SSEEEEETTEEEEEE-HHHHHHHHH-TTEEE-SSEEEE-TT--SHHHHHHHHHHHHHHHHHHT--GGGGG--S-EEEEE-TTS-EEEEEEGGGHHHHTB-EEEEEEEEEEEEE-TT--EEEEEEEEEE-TT-SSSTT-EE-SEEEE--TT--HHHHHHHHHHHHH---HHHHTT-EEEEEEEEEEEETTTEEEEEEEEEEEEE--TT-----SSSSEEEEEEEEHHHHHHHHHTT-B-HHHHHHHHHHHHHTTSS-TTT-TTHHHHHHHTB---SS------/-PPPHHHHHHHHT-S-HHHHHHHHT--SSS----SSEEEEETTEEEEEE-HHHHHHHHH-TTEEE-SSEEEE-TT--SHHHHHHHHHHHHHHHHHHT--GGGGG--S-EEEEE-TTS-EEEEEEGGGHHHHTB-EEEEEEEEEEEEE-TT--EEEEEEEEEE-TT-SSSTT-EE-SEEEE--TT--HHHHHHHHHHHHH---HHHHTT-EEEEEEEEEEEETTTEEEEEEEEEEEEE--TT-----SSSSEEEEEEEEHHHHHHHHHTT-B-HHHHHHHHHHHHHTTSS-TTT-TTHHHHHHHTB---SS------

InterPro domains:
  IPR000086 NUDIX hydrolase domain [PS51462] (142-279)
  IPR015797 NUDIX hydrolase-like domain superfamily [SSF55811] (108-286)
  IPR031804 Domain of unknown function DUF4743 [PF15916] (34-134)

Sequence (632 aa):
MSASLIEIARTFNSFTSAAEKSVLFSTKQNPSTPSSKQLYIANTLVGFVPPFAIEAFSKSSYFTSTPISITLVPSLLSYQQRTHAIASMLSAWKSSGLFECLKGWRNEQYTVYGSNNEPIVAIERSAIGLFGVRSYGCHLNGYVRTVDAHHQSTIKMWVARRSYRKQTNPGMLDNIVGGGLPCGANPTANIIKESFEEAGISSDIASRAISVGVVSFWQDSSIRGYIPDTEFCYDLELDASFIPHPADGEVEEFFLWDLETVKDHLSKGEFTPEAGLVVVDFLIRHGAVHPLSEPAFLELSLLLRREFPFPGPSFVMSASLIEIARTFNSFTSAAEKSVLFSTKQNPSTPSSKQLYIANTLVGFVPPFAIEAFSKSSYFTSTPISITLVPSLLSYQQRTHAIASMLSAWKSSGLFECLKGWRNEQYTVYGSNNEPIVAIERSAIGLFGVRSYGCHLNGYVRTVDAHHQSTIKMWVARRSYRKQTNPGMLDNIVGGGLPCGANPTANIIKESFEEAGISSDIASRAISVGVVSFWQDSSIRGYIPDTEFCYDLELDASFIPHPADGEVEEFFLWDLETVKDHLSKGEFTPEAGLVVVDFLIRHGAVHPLSEPAFLELSLLLRREFPFPGPSFV

Foldseek 3Di:
DFADLLRLLCQQQVCDPVLVCLLVPQDPVRNSVSLWAFEEEPNFGFFIAHNLLLVLLCPDPQWHDDSRHIYGDVVQPAQVSQQVSQVVSLVVCVVVVVAPLCVPFDVFWFFTAGPVQHGRYTDGPSQCQNRGGEWEKEAEWEWAWDADPVRDIFIWTKKFFFDQPDPPLHRFIFHQFMDTDTPPDDRLVVQLVRCCQAWNDHSVQSNQKDFDAKFWHWHADPRRHIYTYIYGYIYGHDYPPDGTDHHNNRTDHMDTGTLVVVSRCLSVVRHDSRRSLSSVVVCVVVVVDDVVRHVCSPVSVPSRDDDDPRDHHDPD/DFADLLRLLCQQQVCDPVLVCLLVPQDPVRNSVSLWAFEEEPNFGFFIAHNLLLVLLCPDPQWHDDSRHIYGDCVQPAQVSQQVSQVVSLVVCVVVVVAPLCVPFDVFWFFTAGPVQHGRYTDTPSQCQNRGGEWEKEAEWEWAWDADPVRDIFIWTKKFFFDLPDPPLHRFIFHQFMDTDTPPDDRLVVQLVRCCQAWNQHSVQSNQKDFDAKFWHWHADPRRHIYTYIYGYIYGHDYPPDGTDHHNNRTDHMDTGTLVVVSRCLSVVRHDSRRSLSSVVVCVVVVVDDVVRHVCSPVSVPSRDDDDPRDHHDPD